Protein AF-0000000067316312 (afdb_homodimer)

Nearest PDB structures (foldseek):
  6fvt-assembly1_4  TM=8.389E-01  e=1.878E-11  Saccharomyces cerevisiae S288C
  9f9p-assembly1_I  TM=8.509E-01  e=2.955E-09  Trypanosoma cruzi
  8fz5-assembly1_L  TM=7.707E-01  e=7.293E-09  Bos taurus
  7qxn-assembly1_O  TM=8.491E-01  e=5.652E-08  Homo sapiens
  6tu3-assembly1_Z  TM=7.802E-01  e=9.280E-09  Rattus norvegicus

Sequence (414 aa):
MDDDFGCVIGVAGRGEFAVVASGTPIVHLDAHRLLAISGNHQNRARFARTMCRRWKGLTGVPYPDTATVADLARELLDRGHSVEALVVGYNQAQPHAAVSCLGPALPRGQFLFGAAGRGAEACRAVLRRGYRDTMSSSDVIELVESCIAEIRRLGVPGAAGEFAVQYVDRWGAAPVGREVRETMTIYRQMALEVLKSHGEGGSSGSSMDDDFGCVIGVAGRGEFAVVASGTPIVHLDAHRLLAISGNHQNRARFARTMCRRWKGLTGVPYPDTATVADLARELLDRGHSVEALVVGYNQAQPHAAVSCLGPALPRGQFLFGAAGRGAEACRAVLRRGYRDTMSSSDVIELVESCIAEIRRLGVPGAAGEFAVQYVDRWGAAPVGREVRETMTIYRQMALEVLKSHGEGGSSGSS

InterPro domains:
  IPR001353 Proteasome, subunit alpha/beta [PF00227] (25-151)
  IPR029055 Nucleophile aminohydrolases, N-terminal [G3DSA:3.60.20.10] (4-174)
  IPR029055 Nucleophile aminohydrolases, N-terminal [SSF56235] (7-168)

pLDDT: mean 81.19, std 20.29, range [24.34, 97.94]

Structure (mmCIF, N/CA/C/O backbone):
data_AF-0000000067316312-model_v1
#
loop_
_entity.id
_entity.type
_entity.pdbx_description
1 polymer 'Proteasome endopeptidase complex'
#
loop_
_atom_site.group_PDB
_atom_site.id
_atom_site.type_symbol
_atom_site.label_atom_id
_atom_site.label_alt_id
_atom_site.label_comp_id
_atom_site.label_asym_id
_atom_site.label_entity_id
_atom_site.label_seq_id
_atom_site.pdbx_PDB_ins_code
_atom_site.Cartn_x
_atom_site.Cartn_y
_atom_site.Cartn_z
_atom_site.occupancy
_atom_site.B_iso_or_equiv
_atom_site.auth_seq_id
_atom_site.auth_comp_id
_atom_site.auth_asym_id
_atom_site.auth_atom_id
_atom_site.pdbx_PDB_model_num
ATOM 1 N N . MET A 1 1 ? 2.664 12.477 -20.062 1 27.94 1 MET A N 1
ATOM 2 C CA . MET A 1 1 ? 3.721 11.742 -19.375 1 27.94 1 MET A CA 1
ATOM 3 C C . MET A 1 1 ? 3.148 10.547 -18.625 1 27.94 1 MET A C 1
ATOM 5 O O . MET A 1 1 ? 2.219 10.695 -17.828 1 27.94 1 MET A O 1
ATOM 9 N N . ASP A 1 2 ? 2.943 9.5 -19.172 1 37.78 2 ASP A N 1
ATOM 10 C CA . ASP A 1 2 ? 2.211 8.242 -19.062 1 37.78 2 ASP A CA 1
ATOM 11 C C . ASP A 1 2 ? 2.365 7.633 -17.672 1 37.78 2 ASP A C 1
ATOM 13 O O . ASP A 1 2 ? 3.35 6.941 -17.391 1 37.78 2 ASP A O 1
ATOM 17 N N . ASP A 1 3 ? 2.359 8.227 -16.406 1 46.44 3 ASP A N 1
ATOM 18 C CA . ASP A 1 3 ? 2.732 7.891 -15.039 1 46.44 3 ASP A CA 1
ATOM 19 C C . ASP A 1 3 ? 2.203 6.512 -14.641 1 46.44 3 ASP A C 1
ATOM 21 O O . ASP A 1 3 ? 1.233 6.41 -13.891 1 46.44 3 ASP A O 1
ATOM 25 N N . ASP A 1 4 ? 2.297 5.359 -15.344 1 54.81 4 ASP A N 1
ATOM 26 C CA . ASP A 1 4 ? 1.516 4.137 -15.5 1 54.81 4 ASP A CA 1
ATOM 27 C C . ASP A 1 4 ? 1.517 3.316 -14.211 1 54.81 4 ASP A C 1
ATOM 29 O O . ASP A 1 4 ? 2.578 2.984 -13.68 1 54.81 4 ASP A O 1
ATOM 33 N N . PHE A 1 5 ? 0.81 3.531 -12.82 1 61.31 5 PHE A N 1
ATOM 34 C CA . PHE A 1 5 ? 0.858 2.561 -11.734 1 61.31 5 PHE A CA 1
ATOM 35 C C . PHE A 1 5 ? -0.318 1.594 -11.82 1 61.31 5 PHE A C 1
ATOM 37 O O . PHE A 1 5 ? -1.476 2.018 -11.844 1 61.31 5 PHE A O 1
ATOM 44 N N . GLY A 1 6 ? -0.562 0.339 -12.328 1 81.81 6 GLY A N 1
ATOM 45 C CA . GLY A 1 6 ? -1.522 -0.696 -12.68 1 81.81 6 GLY A CA 1
ATOM 46 C C . GLY A 1 6 ? -1.865 -1.607 -11.516 1 81.81 6 GLY A C 1
ATOM 47 O O . GLY A 1 6 ? -1.08 -1.745 -10.578 1 81.81 6 GLY A O 1
ATOM 48 N N . CYS A 1 7 ? -2.98 -2.023 -11.492 1 92.25 7 CYS A N 1
ATOM 49 C CA . CYS A 1 7 ? -3.482 -3.004 -10.531 1 92.25 7 CYS A CA 1
ATOM 50 C C . CYS A 1 7 ? -3.135 -4.422 -10.969 1 92.25 7 CYS A C 1
ATOM 52 O O . CYS A 1 7 ? -3.166 -4.734 -12.164 1 92.25 7 CYS A O 1
ATOM 54 N N . VAL A 1 8 ? -2.68 -5.242 -10.047 1 96.5 8 VAL A N 1
ATOM 55 C CA . VAL A 1 8 ? -2.418 -6.652 -10.312 1 96.5 8 VAL A CA 1
ATOM 56 C C . VAL A 1 8 ? -3.291 -7.52 -9.406 1 96.5 8 VAL A C 1
ATOM 58 O O . VAL A 1 8 ? -3.496 -7.191 -8.234 1 96.5 8 VAL A O 1
ATOM 61 N N . ILE A 1 9 ? -3.84 -8.602 -9.969 1 97.94 9 ILE A N 1
ATOM 62 C CA . ILE A 1 9 ? -4.828 -9.43 -9.289 1 97.94 9 ILE A CA 1
ATOM 63 C C . ILE A 1 9 ? -4.441 -10.898 -9.414 1 97.94 9 ILE A C 1
ATOM 65 O O . ILE A 1 9 ? -4.016 -11.352 -10.477 1 97.94 9 ILE A O 1
ATOM 69 N N . GLY A 1 10 ? -4.512 -11.633 -8.336 1 97.62 10 GLY A N 1
ATOM 70 C CA . GLY A 1 10 ? -4.258 -13.062 -8.328 1 97.62 10 GLY A CA 1
ATOM 71 C C . GLY A 1 10 ? -5.32 -13.852 -7.59 1 97.62 10 GLY A C 1
ATOM 72 O O . GLY A 1 10 ? -5.789 -13.438 -6.527 1 97.62 10 GLY A O 1
ATOM 73 N N . VAL A 1 11 ? -5.719 -14.961 -8.133 1 97.62 11 VAL A N 1
ATOM 74 C CA . VAL A 1 11 ? -6.738 -15.812 -7.527 1 97.62 11 VAL A CA 1
ATOM 75 C C . VAL A 1 11 ? -6.352 -17.281 -7.695 1 97.62 11 VAL A C 1
ATOM 77 O O . VAL A 1 11 ? -6.094 -17.734 -8.812 1 97.62 11 VAL A O 1
ATOM 80 N N . ALA A 1 12 ? -6.297 -17.922 -6.559 1 95.38 12 ALA A N 1
ATOM 81 C CA . ALA A 1 12 ? -6.082 -19.375 -6.609 1 95.38 12 ALA A CA 1
ATOM 82 C C . ALA A 1 12 ? -7.414 -20.109 -6.66 1 95.38 12 ALA A C 1
ATOM 84 O O . ALA A 1 12 ? -8.383 -19.719 -6.004 1 95.38 12 ALA A O 1
ATOM 85 N N . GLY A 1 13 ? -7.434 -21.188 -7.461 1 90.75 13 GLY A N 1
ATOM 86 C CA . GLY A 1 13 ? -8.633 -22 -7.562 1 90.75 13 GLY A CA 1
ATOM 87 C C . GLY A 1 13 ? -8.438 -23.406 -7.047 1 90.75 13 GLY A C 1
ATOM 88 O O . GLY A 1 13 ? -7.52 -24.109 -7.477 1 90.75 13 GLY A O 1
ATOM 89 N N . 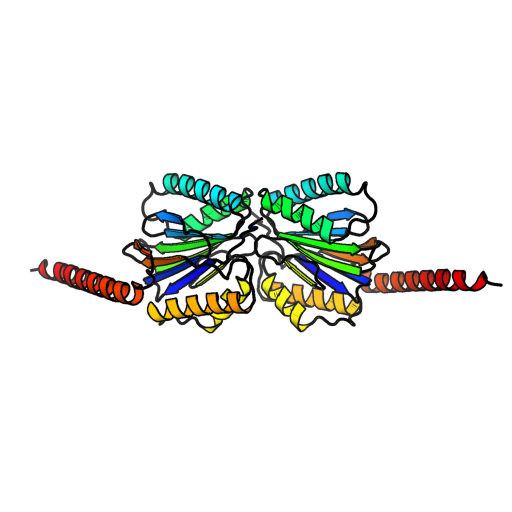ARG A 1 14 ? -9.352 -23.891 -6.238 1 81.69 14 ARG A N 1
ATOM 90 C CA . ARG A 1 14 ? -9.43 -25.25 -5.727 1 81.69 14 ARG A CA 1
ATOM 91 C C . ARG A 1 14 ? -8.055 -25.766 -5.328 1 81.69 14 ARG A C 1
ATOM 93 O O . ARG A 1 14 ? -7.773 -26.953 -5.445 1 81.69 14 ARG A O 1
ATOM 100 N N . GLY A 1 15 ? -7.152 -24.828 -5.078 1 81.81 15 GLY A N 1
ATOM 101 C CA . GLY A 1 15 ? -5.793 -25.219 -4.746 1 81.81 15 GLY A CA 1
ATOM 102 C C . GLY A 1 15 ? -5.039 -25.828 -5.914 1 81.81 15 GLY A C 1
ATOM 103 O O . GLY A 1 15 ? -3.855 -26.141 -5.797 1 81.81 15 GLY A O 1
ATOM 104 N N . GLU A 1 16 ? -5.66 -25.844 -7.09 1 89.56 16 GLU A N 1
ATOM 105 C CA . GLU A 1 16 ? -5.094 -26.594 -8.211 1 89.56 16 GLU A CA 1
ATOM 106 C C . GLU A 1 16 ? -4.527 -25.656 -9.266 1 89.56 16 GLU A C 1
ATOM 108 O O . GLU A 1 16 ? -3.711 -26.062 -10.094 1 89.56 16 GLU A O 1
ATOM 113 N N . PHE A 1 17 ? -5.012 -24.562 -9.219 1 93.25 17 PHE A N 1
ATOM 114 C CA . PHE A 1 17 ? -4.559 -23.594 -10.211 1 93.25 17 PHE A CA 1
ATOM 115 C C . PHE A 1 17 ? -4.664 -22.172 -9.68 1 93.25 17 PHE A C 1
ATOM 117 O O . PHE A 1 17 ? -5.242 -21.938 -8.617 1 93.25 17 PHE A O 1
ATOM 124 N N . ALA A 1 18 ? -3.947 -21.281 -10.359 1 95.19 18 ALA A N 1
ATOM 125 C CA . ALA A 1 18 ? -4.059 -19.859 -10.031 1 95.19 18 ALA A CA 1
ATOM 126 C C . ALA A 1 18 ? -4.102 -19 -11.297 1 95.19 18 ALA A C 1
ATOM 128 O O . ALA A 1 18 ? -3.557 -19.391 -12.328 1 95.19 18 ALA A O 1
ATOM 129 N N . VAL A 1 19 ? -4.805 -17.938 -11.188 1 95.06 19 VAL A N 1
ATOM 130 C CA . VAL A 1 19 ? -4.906 -16.969 -12.273 1 95.06 19 VAL A CA 1
ATOM 131 C C . VAL A 1 19 ? -4.316 -15.625 -11.836 1 95.06 19 VAL A C 1
ATOM 133 O O . VAL A 1 19 ? -4.512 -15.195 -10.695 1 95.06 19 VAL A O 1
ATOM 136 N N . VAL A 1 20 ? -3.6 -15.023 -12.742 1 96.19 20 VAL A N 1
ATOM 137 C CA . VAL A 1 20 ? -3.051 -13.695 -12.484 1 96.19 20 VAL A CA 1
ATOM 138 C C . VAL A 1 20 ? -3.486 -12.742 -13.594 1 96.19 20 VAL A C 1
ATOM 140 O O . VAL A 1 20 ? -3.502 -13.102 -14.773 1 96.19 20 VAL A O 1
ATOM 143 N N . ALA A 1 21 ? -3.963 -11.625 -13.234 1 95.62 21 ALA A N 1
ATOM 144 C CA . ALA A 1 21 ? -4.285 -10.531 -14.156 1 95.62 21 ALA A CA 1
ATOM 145 C C . ALA A 1 21 ? -3.486 -9.281 -13.82 1 95.62 21 ALA A C 1
ATOM 147 O O . ALA A 1 21 ? -3.375 -8.898 -12.648 1 95.62 21 ALA A O 1
ATOM 148 N N . SER A 1 22 ? -2.975 -8.68 -14.883 1 93.81 22 SER A N 1
ATOM 149 C CA . SER A 1 22 ? -2.104 -7.535 -14.641 1 93.81 22 SER A CA 1
ATOM 150 C C . SER A 1 22 ? -2.24 -6.496 -15.75 1 93.81 22 SER A C 1
ATOM 152 O O . SER A 1 22 ? -2.283 -6.848 -16.938 1 93.81 22 SER A O 1
ATOM 154 N N . GLY A 1 23 ? -2.314 -5.258 -15.32 1 87.12 23 GLY A N 1
ATOM 155 C CA . GLY A 1 23 ? -2.27 -4.172 -16.281 1 87.12 23 GLY A CA 1
ATOM 156 C C . GLY A 1 23 ? -0.879 -3.924 -16.844 1 87.12 23 GLY A C 1
ATOM 157 O O . GLY A 1 23 ? -0.704 -3.105 -17.75 1 87.12 23 GLY A O 1
ATOM 158 N N . THR A 1 24 ? 0.104 -4.547 -16.297 1 87.31 24 THR A N 1
ATOM 159 C CA . THR A 1 24 ? 1.5 -4.512 -16.719 1 87.31 24 THR A CA 1
ATOM 160 C C . THR A 1 24 ? 1.984 -5.906 -17.109 1 87.31 24 THR A C 1
ATOM 162 O O . THR A 1 24 ? 1.314 -6.902 -16.812 1 87.31 24 THR A O 1
ATOM 165 N N . PRO A 1 25 ? 3.062 -5.965 -17.781 1 88.44 25 PRO A N 1
ATOM 166 C CA . PRO A 1 25 ? 3.533 -7.281 -18.203 1 88.44 25 PRO A CA 1
ATOM 167 C C . PRO A 1 25 ? 3.783 -8.234 -17.047 1 88.44 25 PRO A C 1
ATOM 169 O O . PRO A 1 25 ? 4.285 -7.816 -16 1 88.44 25 PRO A O 1
ATOM 172 N N . ILE A 1 26 ? 3.438 -9.484 -17.266 1 94.56 26 ILE A N 1
ATOM 173 C CA . ILE A 1 26 ? 3.654 -10.523 -16.266 1 94.56 26 ILE A CA 1
ATOM 174 C C . ILE A 1 26 ? 5.02 -11.172 -16.484 1 94.56 26 ILE A C 1
ATOM 176 O O . ILE A 1 26 ? 5.367 -11.539 -17.609 1 94.56 26 ILE A O 1
ATOM 180 N N . VAL A 1 27 ? 5.766 -11.344 -15.43 1 94.19 27 VAL A N 1
ATOM 181 C CA . VAL A 1 27 ? 7.105 -11.922 -15.5 1 94.19 27 VAL A CA 1
ATOM 182 C C . VAL A 1 27 ? 7.051 -13.398 -15.141 1 94.19 27 VAL A C 1
ATOM 184 O O . VAL A 1 27 ? 6.496 -13.773 -14.102 1 94.19 27 VAL A O 1
ATOM 187 N N . HIS A 1 28 ? 7.672 -14.172 -15.969 1 92.12 28 HIS A N 1
ATOM 188 C CA . HIS A 1 28 ? 7.844 -15.586 -15.664 1 92.12 28 HIS A CA 1
ATOM 189 C C . HIS A 1 28 ? 9.164 -15.836 -14.938 1 92.12 28 HIS A C 1
ATOM 191 O O . HIS A 1 28 ? 10.234 -15.688 -15.523 1 92.12 28 HIS A O 1
ATOM 197 N N . LEU A 1 29 ? 9.023 -16.188 -13.641 1 90.38 29 LEU A N 1
ATOM 198 C CA . LEU A 1 29 ? 10.242 -16.562 -12.93 1 90.38 29 LEU A CA 1
ATOM 199 C C . LEU A 1 29 ? 10.695 -17.953 -13.328 1 90.38 29 LEU A C 1
ATOM 201 O O . LEU A 1 29 ? 11.898 -18.219 -13.438 1 90.38 29 LEU A O 1
ATOM 205 N N . ASP A 1 30 ? 9.781 -18.828 -13.43 1 87.31 30 ASP A N 1
ATOM 206 C CA . ASP A 1 30 ? 9.953 -20.172 -14 1 87.31 30 ASP A CA 1
ATOM 207 C C . ASP A 1 30 ? 8.633 -20.703 -14.547 1 87.31 30 ASP A C 1
ATOM 209 O O . ASP A 1 30 ? 7.715 -19.938 -14.836 1 87.31 30 ASP A O 1
ATOM 213 N N . ALA A 1 31 ? 8.562 -22.016 -14.758 1 87.5 31 ALA A N 1
ATOM 214 C CA . ALA A 1 31 ? 7.387 -22.594 -15.414 1 87.5 31 ALA A CA 1
ATOM 215 C C . ALA A 1 31 ? 6.16 -22.5 -14.516 1 87.5 31 ALA A C 1
ATOM 217 O O . ALA A 1 31 ? 5.023 -22.516 -15 1 87.5 31 ALA A O 1
ATOM 218 N N . HIS A 1 32 ? 6.375 -22.422 -13.188 1 91.25 32 HIS A N 1
ATOM 219 C CA . HIS A 1 32 ? 5.246 -22.578 -12.273 1 91.25 32 HIS A CA 1
ATOM 220 C C . HIS A 1 32 ? 5.082 -21.344 -11.391 1 91.25 32 HIS A C 1
ATOM 222 O O . HIS A 1 32 ? 4.289 -21.344 -10.453 1 91.25 32 HIS A O 1
ATOM 228 N N . ARG A 1 33 ? 5.848 -20.25 -11.711 1 91.06 33 ARG A N 1
ATOM 229 C CA . ARG A 1 33 ? 5.785 -19.078 -10.844 1 91.06 33 ARG A CA 1
ATOM 230 C C . ARG A 1 33 ? 5.746 -17.797 -11.664 1 91.06 33 ARG A C 1
ATOM 232 O O . ARG A 1 33 ? 6.625 -17.562 -12.492 1 91.06 33 ARG A O 1
ATOM 239 N N . LEU A 1 34 ? 4.789 -17.031 -11.359 1 94.31 34 LEU A N 1
ATOM 240 C CA . LEU A 1 34 ? 4.559 -15.766 -12.055 1 94.31 34 LEU A CA 1
ATOM 241 C C . LEU A 1 34 ? 4.703 -14.578 -11.102 1 94.31 34 LEU A C 1
ATOM 243 O O . LEU A 1 34 ? 4.375 -14.688 -9.922 1 94.31 34 LEU A O 1
ATOM 247 N N . LEU A 1 35 ? 5.258 -13.57 -11.648 1 95.38 35 LEU A N 1
ATOM 248 C CA . LEU A 1 35 ? 5.441 -12.312 -10.93 1 95.38 35 LEU A CA 1
ATOM 249 C C . LEU A 1 35 ? 4.715 -11.172 -11.633 1 95.38 35 LEU A C 1
ATOM 251 O O . LEU A 1 35 ? 4.973 -10.898 -12.805 1 95.38 35 LEU A O 1
ATOM 255 N N . ALA A 1 36 ? 3.734 -10.609 -11.008 1 96.44 36 ALA A N 1
ATOM 256 C CA . ALA A 1 36 ? 3.057 -9.398 -11.477 1 96.44 36 ALA A CA 1
ATOM 257 C C . ALA A 1 36 ? 3.436 -8.188 -10.633 1 96.44 36 ALA A C 1
ATOM 259 O O . ALA A 1 36 ? 3.361 -8.242 -9.398 1 96.44 36 ALA A O 1
ATOM 260 N N . ILE A 1 37 ? 3.867 -7.098 -11.266 1 95.56 37 ILE A N 1
ATOM 261 C CA . ILE A 1 37 ? 4.465 -5.984 -10.539 1 95.56 37 ILE A CA 1
ATOM 262 C C . ILE A 1 37 ? 3.703 -4.695 -10.844 1 95.56 37 ILE A C 1
ATOM 264 O O . ILE A 1 37 ? 3.375 -4.422 -12 1 95.56 37 ILE A O 1
ATOM 268 N N . SER A 1 38 ? 3.318 -3.992 -9.828 1 94.19 38 SER A N 1
ATOM 269 C CA . SER A 1 38 ? 2.736 -2.658 -9.938 1 94.19 38 SER A CA 1
ATOM 270 C C . SER A 1 38 ? 3.746 -1.58 -9.555 1 94.19 38 SER A C 1
ATOM 272 O O . SER A 1 38 ? 4.492 -1.739 -8.586 1 94.19 38 SER A O 1
ATOM 274 N N . GLY A 1 39 ? 3.801 -0.45 -10.289 1 90.12 39 GLY A N 1
ATOM 275 C CA . GLY A 1 39 ? 4.73 0.648 -10.086 1 90.12 39 GLY A CA 1
ATOM 276 C C . GLY A 1 39 ? 5.109 1.357 -11.367 1 90.12 39 GLY A C 1
ATOM 277 O O . GLY A 1 39 ? 4.586 1.036 -12.438 1 90.12 39 GLY A O 1
ATOM 278 N N . ASN A 1 40 ? 5.973 2.336 -11.227 1 86.69 40 ASN A N 1
ATOM 279 C CA . ASN A 1 40 ? 6.422 3 -12.445 1 86.69 40 ASN A CA 1
ATOM 280 C C . ASN A 1 40 ? 7.312 2.088 -13.281 1 86.69 40 ASN A C 1
ATOM 282 O O . ASN A 1 40 ? 7.848 1.098 -12.773 1 86.69 40 ASN A O 1
ATOM 286 N N . HIS A 1 41 ? 7.371 2.393 -14.531 1 86.5 41 HIS A N 1
ATOM 287 C CA . HIS A 1 41 ? 8.039 1.521 -15.5 1 86.5 41 HIS A CA 1
ATOM 288 C C . HIS A 1 41 ? 9.477 1.229 -15.078 1 86.5 41 HIS A C 1
ATOM 290 O O . HIS A 1 41 ? 9.906 0.075 -15.094 1 86.5 41 HIS A O 1
ATOM 296 N N . GLN A 1 42 ? 10.172 2.23 -14.672 1 86.94 42 GLN A N 1
ATOM 297 C CA . GLN A 1 42 ? 11.586 2.07 -14.336 1 86.94 42 GLN A CA 1
ATOM 298 C C . GLN A 1 42 ? 11.766 1.145 -13.141 1 86.94 42 GLN A C 1
ATOM 300 O O . GLN A 1 42 ? 12.594 0.228 -13.18 1 86.94 42 GLN A O 1
ATOM 305 N N . ASN A 1 43 ? 11.023 1.366 -12.125 1 89.56 43 ASN A N 1
ATOM 306 C CA . ASN A 1 43 ? 11.117 0.558 -10.914 1 89.56 43 ASN A CA 1
ATOM 307 C C . ASN A 1 43 ? 10.688 -0.883 -11.164 1 89.56 43 ASN A C 1
ATOM 309 O O . ASN A 1 43 ? 11.297 -1.82 -10.648 1 89.56 43 ASN A O 1
ATOM 313 N N . ARG A 1 44 ? 9.656 -1.069 -11.953 1 90.94 44 ARG A N 1
ATOM 314 C CA . ARG A 1 44 ? 9.18 -2.41 -12.273 1 90.94 44 ARG A CA 1
ATOM 315 C C . ARG A 1 44 ? 10.242 -3.205 -13.023 1 90.94 44 ARG A C 1
ATOM 317 O O . ARG A 1 44 ? 10.484 -4.375 -12.711 1 90.94 44 ARG A O 1
ATOM 324 N N . ALA A 1 45 ? 10.82 -2.51 -13.984 1 92.19 45 ALA A N 1
ATOM 325 C CA . ALA A 1 45 ? 11.844 -3.176 -14.789 1 92.19 45 ALA A CA 1
ATOM 326 C C . ALA A 1 45 ? 13.039 -3.574 -13.93 1 92.19 45 ALA A C 1
ATOM 328 O O . ALA A 1 45 ? 13.555 -4.688 -14.047 1 92.19 45 ALA A O 1
ATOM 329 N N . ARG A 1 46 ? 13.414 -2.648 -13.086 1 91.31 46 ARG A N 1
ATOM 330 C CA . ARG A 1 46 ? 14.547 -2.914 -12.211 1 91.31 46 ARG A CA 1
ATOM 331 C C . ARG A 1 46 ? 14.242 -4.059 -11.25 1 91.31 46 ARG A C 1
ATOM 333 O O . ARG A 1 46 ? 15.07 -4.945 -11.047 1 91.31 46 ARG A O 1
ATOM 340 N N . PHE A 1 47 ? 13.133 -4.023 -10.68 1 95.19 47 PHE A N 1
ATOM 341 C CA . PHE A 1 47 ? 12.711 -5.066 -9.758 1 95.19 47 PHE A CA 1
ATOM 342 C C . PHE A 1 47 ? 12.641 -6.418 -10.461 1 95.19 47 PHE A C 1
ATOM 344 O O . PHE A 1 47 ? 13.148 -7.418 -9.945 1 95.19 47 PHE A O 1
ATOM 351 N N . ALA A 1 48 ? 12.039 -6.488 -11.609 1 94.44 48 ALA A N 1
ATOM 352 C CA . ALA A 1 48 ? 11.898 -7.719 -12.383 1 94.44 48 ALA A CA 1
ATOM 353 C C . ALA A 1 48 ? 13.258 -8.312 -12.727 1 94.44 48 ALA A C 1
ATOM 355 O O . ALA A 1 48 ? 13.484 -9.516 -12.547 1 94.44 48 ALA A O 1
ATOM 356 N N . ARG A 1 49 ? 14.117 -7.469 -13.164 1 93.31 49 ARG A N 1
ATOM 357 C CA . ARG A 1 49 ? 15.453 -7.922 -13.539 1 93.31 49 ARG A CA 1
ATOM 358 C C . ARG A 1 49 ? 16.188 -8.516 -12.336 1 93.31 49 ARG A C 1
ATOM 360 O O . ARG A 1 49 ? 16.766 -9.602 -12.438 1 93.31 49 ARG A O 1
ATOM 367 N N . THR A 1 50 ? 16.125 -7.785 -11.289 1 93.81 50 THR A N 1
ATOM 368 C CA . THR A 1 50 ? 16.812 -8.242 -10.086 1 93.81 50 THR A CA 1
ATOM 369 C C . THR A 1 50 ? 16.203 -9.547 -9.578 1 93.81 50 THR A C 1
ATOM 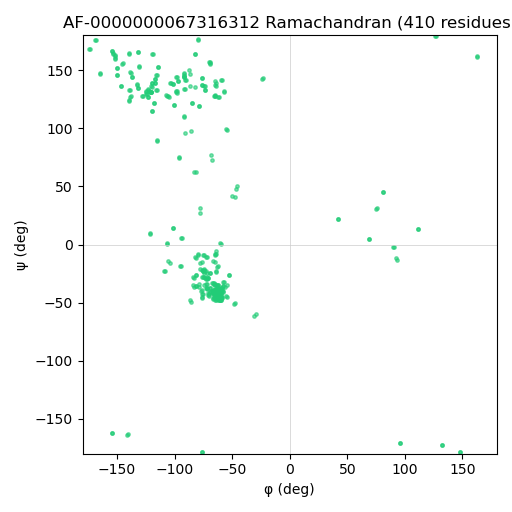371 O O . THR A 1 50 ? 16.922 -10.469 -9.188 1 93.81 50 THR A O 1
ATOM 374 N N . MET A 1 51 ? 14.914 -9.609 -9.578 1 93.12 51 MET A N 1
ATOM 375 C CA . MET A 1 51 ? 14.211 -10.812 -9.141 1 93.12 51 MET A CA 1
ATOM 376 C C . MET A 1 51 ? 14.586 -12.008 -10 1 93.12 51 MET A C 1
ATOM 378 O O . MET A 1 51 ? 14.898 -13.086 -9.477 1 93.12 51 MET A O 1
ATOM 382 N N . CYS A 1 52 ? 14.57 -11.852 -11.289 1 90.06 52 CYS A N 1
ATOM 383 C CA . CYS A 1 52 ? 14.906 -12.938 -12.203 1 90.06 52 CYS A CA 1
ATOM 384 C C . CYS A 1 52 ? 16.328 -13.43 -11.969 1 90.06 52 CYS A C 1
ATOM 386 O O . CYS A 1 52 ? 16.578 -14.633 -11.922 1 90.06 52 CYS A O 1
ATOM 388 N N . ARG A 1 53 ? 17.188 -12.484 -11.812 1 88.19 53 ARG A N 1
ATOM 389 C CA . ARG A 1 53 ? 18.594 -12.836 -11.586 1 88.19 53 ARG A CA 1
ATOM 390 C C . ARG A 1 53 ? 18.75 -13.625 -10.289 1 88.19 53 ARG A C 1
ATOM 392 O O . ARG A 1 53 ? 19.438 -14.648 -10.266 1 88.19 53 ARG A O 1
ATOM 399 N N . ARG A 1 54 ? 18.125 -13.172 -9.258 1 87.25 54 ARG A N 1
ATOM 400 C CA . ARG A 1 54 ? 18.25 -13.82 -7.957 1 87.25 54 ARG A CA 1
ATOM 401 C C . ARG A 1 54 ? 17.562 -15.188 -7.961 1 87.25 54 ARG A C 1
ATOM 403 O O . ARG A 1 54 ? 18.062 -16.141 -7.363 1 87.25 54 ARG A O 1
ATOM 410 N N . TRP A 1 55 ? 16.484 -15.203 -8.633 1 86.69 55 TRP A N 1
ATOM 411 C CA . TRP A 1 55 ? 15.734 -16.453 -8.688 1 86.69 55 TRP A CA 1
ATOM 412 C C . TRP A 1 55 ? 16.516 -17.516 -9.453 1 86.69 55 TRP A C 1
ATOM 414 O O . TRP A 1 55 ? 16.578 -18.672 -9.039 1 86.69 55 TRP A O 1
ATOM 424 N N . LYS A 1 56 ? 17.031 -17.188 -10.539 1 82.62 56 LYS A N 1
ATOM 425 C CA . LYS A 1 56 ? 17.828 -18.109 -11.352 1 82.62 56 LYS A CA 1
ATOM 426 C C . LYS A 1 56 ? 19.016 -18.656 -10.562 1 82.62 56 LYS A C 1
ATOM 428 O O . LYS A 1 56 ? 19.391 -19.812 -10.719 1 82.62 56 LYS A O 1
ATOM 433 N N . GLY A 1 57 ? 19.547 -17.812 -9.75 1 80.56 57 GLY A N 1
ATOM 434 C CA . GLY A 1 57 ? 20.656 -18.234 -8.922 1 80.56 57 GLY A CA 1
ATOM 435 C C . GLY A 1 57 ? 20.266 -19.203 -7.82 1 80.56 57 GLY A C 1
ATOM 436 O O . GLY A 1 57 ? 21.094 -19.984 -7.344 1 80.56 57 GLY A O 1
ATOM 437 N N . LEU A 1 58 ? 19.078 -19.109 -7.375 1 76.81 58 LEU A N 1
ATOM 438 C CA . LEU A 1 58 ? 18.578 -19.969 -6.312 1 76.81 58 LEU A CA 1
ATOM 439 C C . LEU A 1 58 ? 18.047 -21.281 -6.883 1 76.81 58 LEU A C 1
ATOM 441 O O . LEU A 1 58 ? 18.031 -22.312 -6.195 1 76.81 58 LEU A O 1
ATOM 445 N N . THR A 1 59 ? 17.219 -21.281 -7.891 1 64.12 59 THR A N 1
ATOM 446 C CA . THR A 1 59 ? 16.469 -22.406 -8.461 1 64.12 59 THR A CA 1
ATOM 447 C C . THR A 1 59 ? 17.422 -23.484 -8.961 1 64.12 59 THR A C 1
ATOM 449 O O . THR A 1 59 ? 16.969 -24.547 -9.422 1 64.12 59 THR A O 1
ATOM 452 N N . GLY A 1 60 ? 18.656 -23.234 -8.781 1 61.53 60 GLY A N 1
ATOM 453 C CA . GLY A 1 60 ? 19.422 -24.453 -8.945 1 61.53 60 GLY A CA 1
ATOM 454 C C . GLY A 1 60 ? 19.109 -25.5 -7.898 1 61.53 60 GLY A C 1
ATOM 455 O O . GLY A 1 60 ? 19.547 -26.656 -8 1 61.53 60 GLY A O 1
ATOM 456 N N . VAL A 1 61 ? 18.328 -25.078 -6.898 1 55.31 61 VAL A N 1
ATOM 457 C CA . VAL A 1 61 ? 17.844 -26 -5.867 1 55.31 61 VAL A CA 1
ATOM 458 C C . VAL A 1 61 ? 16.422 -26.453 -6.191 1 55.31 61 VAL A C 1
ATOM 460 O O . VAL A 1 61 ? 15.586 -25.641 -6.582 1 55.31 61 VAL A O 1
ATOM 463 N N . PRO A 1 62 ? 16.141 -27.703 -6.168 1 54.97 62 PRO A N 1
ATOM 464 C CA . PRO A 1 62 ? 14.859 -28.297 -6.52 1 54.97 62 PRO A CA 1
ATOM 465 C C . PRO A 1 62 ? 13.719 -27.812 -5.625 1 54.97 62 PRO A C 1
ATOM 467 O O . PRO A 1 62 ? 13.906 -27.672 -4.414 1 54.97 62 PRO A O 1
ATOM 470 N N . TYR A 1 63 ? 12.609 -27.312 -6.047 1 57.06 63 TYR A N 1
ATOM 471 C CA . TYR A 1 63 ? 11.234 -27.156 -5.582 1 57.06 63 TYR A CA 1
ATOM 472 C C . TYR A 1 63 ? 11.102 -25.969 -4.641 1 57.06 63 TYR A C 1
ATOM 474 O O . TYR A 1 63 ? 10.656 -26.109 -3.502 1 57.06 63 TYR A O 1
ATOM 482 N N . PRO A 1 64 ? 11.656 -24.859 -4.953 1 64.5 64 PRO A N 1
ATOM 483 C CA . PRO A 1 64 ? 11.305 -23.812 -4.004 1 64.5 64 PRO A CA 1
ATOM 484 C C . PRO A 1 64 ? 9.812 -23.469 -4.012 1 64.5 64 PRO A C 1
ATOM 486 O O . PRO A 1 64 ? 9.141 -23.672 -5.027 1 64.5 64 PRO A O 1
ATOM 489 N N . ASP A 1 65 ? 9.242 -23.297 -2.799 1 75.56 65 ASP A N 1
ATOM 490 C CA . ASP A 1 65 ? 7.82 -22.969 -2.713 1 75.56 65 ASP A CA 1
ATOM 491 C C . ASP A 1 65 ? 7.586 -21.469 -2.918 1 75.56 65 ASP A C 1
ATOM 493 O O . ASP A 1 65 ? 8.539 -20.703 -3.057 1 75.56 65 ASP A O 1
ATOM 497 N N . THR A 1 66 ? 6.43 -21.141 -3.176 1 77.81 66 THR A N 1
ATOM 498 C CA . THR A 1 66 ? 5.965 -19.781 -3.42 1 77.81 66 THR A CA 1
ATOM 499 C C . THR A 1 66 ? 6.383 -18.859 -2.281 1 77.81 66 THR A C 1
ATOM 501 O O . THR A 1 66 ? 6.711 -17.688 -2.512 1 77.81 66 THR A O 1
ATOM 504 N N . ALA A 1 67 ? 6.566 -19.422 -1.156 1 81.56 67 ALA A N 1
ATOM 505 C CA . ALA A 1 67 ? 6.949 -18.641 0.017 1 81.56 67 ALA A CA 1
ATOM 506 C C . ALA A 1 67 ? 8.398 -18.172 -0.082 1 81.56 67 ALA A C 1
ATOM 508 O O . ALA A 1 67 ? 8.727 -17.062 0.34 1 81.56 67 ALA A O 1
ATOM 509 N N . THR A 1 68 ? 9.195 -19 -0.595 1 83.56 68 THR A N 1
ATOM 510 C CA . THR A 1 68 ? 10.602 -18.656 -0.771 1 83.56 68 THR A CA 1
ATOM 511 C C . THR A 1 68 ? 10.758 -17.5 -1.751 1 83.56 68 THR A C 1
ATOM 513 O O . THR A 1 68 ? 11.547 -16.594 -1.52 1 83.56 68 THR A O 1
ATOM 516 N N . VAL A 1 69 ? 9.984 -17.594 -2.805 1 86.19 69 VAL A N 1
ATOM 517 C CA . VAL A 1 69 ? 10.023 -16.516 -3.803 1 86.19 69 VAL A CA 1
ATOM 518 C C . VAL A 1 69 ? 9.547 -15.211 -3.182 1 86.19 69 VAL A C 1
ATOM 520 O O . VAL A 1 69 ? 10.141 -14.156 -3.412 1 86.19 69 VAL A O 1
ATOM 523 N N . ALA A 1 70 ? 8.531 -15.281 -2.43 1 89.81 70 ALA A N 1
ATOM 524 C CA . ALA A 1 70 ? 7.98 -14.109 -1.768 1 89.81 70 ALA A CA 1
ATOM 525 C C . ALA A 1 70 ? 8.992 -13.484 -0.811 1 89.81 70 ALA A C 1
ATOM 527 O O . ALA A 1 70 ? 9.102 -12.258 -0.717 1 89.81 70 ALA A O 1
ATOM 528 N N . ASP A 1 71 ? 9.742 -14.359 -0.14 1 89.62 71 ASP A N 1
ATOM 529 C CA . ASP A 1 71 ? 10.75 -13.875 0.795 1 89.62 71 ASP A CA 1
ATOM 530 C C . ASP A 1 71 ? 11.867 -13.141 0.061 1 89.62 71 ASP A C 1
ATOM 532 O O . ASP A 1 71 ? 12.352 -12.109 0.528 1 89.62 71 ASP A O 1
ATOM 536 N N . LEU A 1 72 ? 12.211 -13.75 -1.005 1 90.12 72 LEU A N 1
ATOM 537 C CA . LEU A 1 72 ? 13.219 -13.109 -1.836 1 90.12 72 LEU A CA 1
ATOM 538 C C . LEU A 1 72 ? 12.75 -11.734 -2.299 1 90.12 72 LEU A C 1
ATOM 540 O O . LEU A 1 72 ? 13.5 -10.758 -2.238 1 90.12 72 LEU A O 1
ATOM 544 N N . ALA A 1 73 ? 11.562 -11.688 -2.773 1 92.31 73 ALA A N 1
ATOM 545 C CA . ALA A 1 73 ? 10.977 -10.438 -3.242 1 92.31 73 ALA A CA 1
ATOM 546 C C . ALA A 1 73 ? 10.922 -9.406 -2.117 1 92.31 73 ALA A C 1
ATOM 548 O O . ALA A 1 73 ? 11.219 -8.227 -2.334 1 92.31 73 ALA A O 1
ATOM 549 N N . ARG A 1 74 ? 10.562 -9.852 -0.951 1 91.5 74 ARG A N 1
ATOM 550 C CA . ARG A 1 74 ? 10.469 -8.945 0.194 1 91.5 74 ARG A CA 1
ATOM 551 C C . ARG A 1 74 ? 11.828 -8.359 0.545 1 91.5 74 ARG A C 1
ATOM 553 O O . ARG A 1 74 ? 11.922 -7.203 0.959 1 91.5 74 ARG A O 1
ATOM 560 N N . GLU A 1 75 ? 12.797 -9.164 0.442 1 92.5 75 GLU A N 1
ATOM 561 C CA . GLU A 1 75 ? 14.148 -8.672 0.678 1 92.5 75 GLU A CA 1
ATOM 562 C C . GLU A 1 75 ? 14.492 -7.52 -0.266 1 92.5 75 GLU A C 1
ATOM 564 O O . GLU A 1 75 ? 15.125 -6.543 0.139 1 92.5 75 GLU A O 1
ATOM 569 N N . LEU A 1 76 ? 14.094 -7.66 -1.42 1 91.81 76 LEU A N 1
ATOM 570 C CA . LEU A 1 76 ? 14.375 -6.621 -2.402 1 91.81 76 LEU A CA 1
ATOM 571 C C . LEU A 1 76 ? 13.617 -5.34 -2.068 1 91.81 76 LEU A C 1
ATOM 573 O O . LEU A 1 76 ? 14.148 -4.238 -2.242 1 91.81 76 LEU A O 1
ATOM 577 N N . LEU A 1 77 ? 12.406 -5.492 -1.634 1 89.25 77 LEU A N 1
ATOM 578 C CA . LEU A 1 77 ? 11.648 -4.324 -1.195 1 89.25 77 LEU A CA 1
ATOM 579 C C . LEU A 1 77 ? 12.344 -3.639 -0.024 1 89.25 77 LEU A C 1
ATOM 581 O O . LEU A 1 77 ? 12.453 -2.41 0.007 1 89.25 77 LEU A O 1
ATOM 585 N N . ASP A 1 78 ? 12.844 -4.449 0.84 1 86.81 78 ASP A N 1
ATOM 586 C CA . ASP A 1 78 ? 13.555 -3.924 2 1 86.81 78 ASP A CA 1
ATOM 587 C C . ASP A 1 78 ? 14.812 -3.168 1.576 1 86.81 78 ASP A C 1
ATOM 589 O O . ASP A 1 78 ? 15.273 -2.27 2.285 1 86.81 78 ASP A O 1
ATOM 593 N N . ARG A 1 79 ? 15.273 -3.512 0.412 1 88.44 79 ARG A N 1
ATOM 594 C CA . ARG A 1 79 ? 16.5 -2.9 -0.08 1 88.44 79 ARG A CA 1
ATOM 595 C C . ARG A 1 79 ? 16.203 -1.694 -0.963 1 88.44 79 ARG A C 1
ATOM 597 O O . ARG A 1 79 ? 17.094 -1.165 -1.627 1 88.44 79 ARG A O 1
ATOM 604 N N . GLY A 1 80 ? 14.992 -1.356 -1.03 1 87.38 80 GLY A N 1
ATOM 605 C CA . GLY A 1 80 ? 14.703 -0.049 -1.598 1 87.38 80 GLY A CA 1
ATOM 606 C C . GLY A 1 80 ? 14 -0.122 -2.941 1 87.38 80 GLY A C 1
ATOM 607 O O . GLY A 1 80 ? 14.047 0.829 -3.725 1 87.38 80 GLY A O 1
ATOM 608 N N . HIS A 1 81 ? 13.508 -1.226 -3.334 1 90.38 81 HIS A N 1
ATOM 609 C CA . HIS A 1 81 ? 12.641 -1.274 -4.508 1 90.38 81 HIS A CA 1
ATOM 610 C C . HIS A 1 81 ? 11.227 -0.804 -4.172 1 90.38 81 HIS A C 1
ATOM 612 O O . HIS A 1 81 ? 10.539 -1.424 -3.357 1 90.38 81 HIS A O 1
ATOM 618 N N . SER A 1 82 ? 10.82 0.278 -4.852 1 91.75 82 SER A N 1
ATOM 619 C CA . SER A 1 82 ? 9.523 0.873 -4.543 1 91.75 82 SER A CA 1
ATOM 620 C C . SER A 1 82 ? 8.445 0.372 -5.496 1 91.75 82 SER A C 1
ATOM 622 O O . SER A 1 82 ? 8.078 1.068 -6.445 1 91.75 82 SER A O 1
ATOM 624 N N . VAL A 1 83 ? 7.988 -0.8 -5.367 1 93.31 83 VAL A N 1
ATOM 625 C CA . VAL A 1 83 ? 6.922 -1.421 -6.145 1 93.31 83 VAL A CA 1
ATOM 626 C C . VAL A 1 83 ? 6.023 -2.246 -5.227 1 93.31 83 VAL A C 1
ATOM 628 O O . VAL A 1 83 ? 6.348 -2.451 -4.055 1 93.31 83 VAL A O 1
ATOM 631 N N . GLU A 1 84 ? 4.887 -2.592 -5.695 1 95.06 84 GLU A N 1
ATOM 632 C CA . GLU A 1 84 ? 4.105 -3.697 -5.152 1 95.06 84 GLU A CA 1
ATOM 633 C C . GLU A 1 84 ? 3.977 -4.832 -6.16 1 95.06 84 GLU A C 1
ATOM 635 O O . GLU A 1 84 ? 4.07 -4.609 -7.371 1 95.06 84 GLU A O 1
ATOM 640 N N . ALA A 1 85 ? 3.805 -6.039 -5.633 1 96.75 85 ALA A N 1
ATOM 641 C CA . ALA A 1 85 ? 3.812 -7.16 -6.566 1 96.75 85 ALA A CA 1
ATOM 642 C C . ALA A 1 85 ? 3.023 -8.344 -6.016 1 96.75 85 ALA A C 1
ATOM 644 O O . ALA A 1 85 ? 2.645 -8.352 -4.84 1 96.75 85 ALA A O 1
ATOM 645 N N . LEU A 1 86 ? 2.738 -9.266 -6.848 1 97.19 86 LEU A N 1
ATOM 646 C CA . LEU A 1 86 ? 2.207 -10.578 -6.5 1 97.19 86 LEU A CA 1
ATOM 647 C C . LEU A 1 86 ? 3.105 -11.695 -7.031 1 97.19 86 LEU A C 1
ATOM 649 O O . LEU A 1 86 ? 3.574 -11.625 -8.172 1 97.19 86 LEU A O 1
ATOM 653 N N . VAL A 1 87 ? 3.379 -12.602 -6.199 1 95.94 87 VAL A N 1
ATOM 654 C CA . VAL A 1 87 ? 3.902 -13.883 -6.652 1 95.94 87 VAL A CA 1
ATOM 655 C C . VAL A 1 87 ? 2.779 -14.922 -6.684 1 95.94 87 VAL A C 1
ATOM 657 O O . VAL A 1 87 ? 2.121 -15.156 -5.672 1 95.94 87 VAL A O 1
ATOM 660 N N . VAL A 1 88 ? 2.551 -15.438 -7.812 1 95.5 88 VAL A N 1
ATOM 661 C CA . VAL A 1 88 ? 1.52 -16.453 -8.008 1 95.5 88 VAL A CA 1
ATOM 662 C C . VAL A 1 88 ? 2.146 -17.719 -8.578 1 95.5 88 VAL A C 1
ATOM 664 O O . VAL A 1 88 ? 2.91 -17.672 -9.547 1 95.5 88 VAL A O 1
ATOM 667 N N . GLY A 1 89 ? 1.771 -18.781 -7.953 1 93 89 GLY A N 1
ATOM 668 C CA . GLY A 1 89 ? 2.42 -19.984 -8.453 1 93 89 GLY A CA 1
ATOM 669 C C . GLY A 1 89 ? 1.805 -21.266 -7.926 1 93 89 GLY A C 1
ATOM 670 O O . GLY A 1 89 ? 0.846 -21.219 -7.152 1 93 89 GLY A O 1
ATOM 671 N N . TYR A 1 90 ? 2.365 -22.328 -8.469 1 92.06 90 TYR A N 1
ATOM 672 C CA . TYR A 1 90 ? 2.008 -23.688 -8.07 1 92.06 90 TYR A CA 1
ATOM 673 C C . TYR A 1 90 ? 3.211 -24.422 -7.488 1 92.06 90 TYR A C 1
ATOM 675 O O . TYR A 1 90 ? 4.277 -24.453 -8.102 1 92.06 90 TYR A O 1
ATOM 683 N N . ASN A 1 91 ? 2.947 -24.828 -6.246 1 88.12 91 ASN A N 1
ATOM 684 C CA . ASN A 1 91 ? 3.996 -25.609 -5.598 1 88.12 91 ASN A CA 1
ATOM 685 C C . ASN A 1 91 ? 3.908 -27.078 -5.965 1 88.12 91 ASN A C 1
ATOM 687 O O . ASN A 1 91 ? 2.949 -27.766 -5.594 1 88.12 91 ASN A O 1
ATOM 691 N N . GLN A 1 92 ? 4.906 -27.594 -6.512 1 81 92 GLN A N 1
ATOM 692 C CA . GLN A 1 92 ? 4.898 -28.984 -6.961 1 81 92 GLN A CA 1
ATOM 693 C C . GLN A 1 92 ? 5.176 -29.938 -5.805 1 81 92 GLN A C 1
ATOM 695 O O . GLN A 1 92 ? 4.617 -31.031 -5.746 1 81 92 GLN A O 1
ATOM 700 N N . ALA A 1 93 ? 6.035 -29.469 -4.918 1 80.25 93 ALA A N 1
ATOM 701 C CA . ALA A 1 93 ? 6.395 -30.312 -3.789 1 80.25 93 ALA A CA 1
ATOM 702 C C . ALA A 1 93 ? 5.227 -30.469 -2.818 1 80.25 93 ALA A C 1
ATOM 704 O O . ALA A 1 93 ? 4.969 -31.562 -2.305 1 80.25 93 ALA A O 1
ATOM 705 N N . GLN A 1 94 ? 4.566 -29.422 -2.521 1 84.81 94 GLN A N 1
ATOM 706 C CA . GLN A 1 94 ? 3.295 -29.391 -1.806 1 84.81 94 GLN A CA 1
ATOM 707 C C . GLN A 1 94 ? 2.176 -28.859 -2.693 1 84.81 94 GLN A C 1
ATOM 709 O O . GLN A 1 94 ? 1.928 -27.656 -2.727 1 84.81 94 GLN A O 1
ATOM 714 N N . PRO A 1 95 ? 1.594 -29.828 -3.354 1 87.44 95 PRO A N 1
ATOM 715 C CA . PRO A 1 95 ? 0.718 -29.453 -4.469 1 87.44 95 PRO A CA 1
ATOM 716 C C . PRO A 1 95 ? -0.389 -28.484 -4.055 1 87.44 95 PRO A C 1
ATOM 718 O O . PRO A 1 95 ? -1.378 -28.906 -3.443 1 87.44 95 PRO A O 1
ATOM 721 N N . HIS A 1 96 ? -0.125 -27.219 -4.34 1 91.25 96 HIS A N 1
ATOM 722 C CA . HIS A 1 96 ? -1.154 -26.203 -4.172 1 91.25 96 HIS A CA 1
ATOM 723 C C . HIS A 1 96 ? -0.771 -24.906 -4.887 1 91.25 96 HIS A C 1
ATOM 725 O O . HIS A 1 96 ? 0.414 -24.609 -5.031 1 91.25 96 HIS A O 1
ATOM 731 N N . ALA A 1 97 ? -1.757 -24.328 -5.312 1 93.5 97 ALA A N 1
ATOM 732 C CA . ALA A 1 97 ? -1.578 -23 -5.871 1 93.5 97 ALA A CA 1
ATOM 733 C C . ALA A 1 97 ? -1.781 -21.922 -4.805 1 93.5 97 ALA A C 1
ATOM 735 O O . ALA A 1 97 ? -2.609 -22.078 -3.906 1 93.5 97 ALA A O 1
ATOM 736 N N . ALA A 1 98 ? -0.985 -20.844 -4.918 1 94.06 98 ALA A N 1
ATOM 737 C CA . ALA A 1 98 ? -1.086 -19.797 -3.896 1 94.06 98 ALA A CA 1
ATOM 738 C C . ALA A 1 98 ? -0.709 -18.438 -4.461 1 94.06 98 ALA A C 1
ATOM 740 O O . ALA A 1 98 ? -0.073 -18.344 -5.516 1 94.06 98 ALA A O 1
ATOM 741 N N . VAL A 1 99 ? -1.147 -17.438 -3.766 1 95.94 99 VAL A N 1
ATOM 742 C CA . VAL A 1 99 ? -0.857 -16.047 -4.07 1 95.94 99 VAL A CA 1
ATOM 743 C C . VAL A 1 99 ? -0.139 -15.398 -2.887 1 95.94 99 VAL A C 1
ATOM 745 O O . VAL A 1 99 ? -0.561 -15.555 -1.738 1 95.94 99 VAL A O 1
ATOM 748 N N . SER A 1 100 ? 0.931 -14.727 -3.156 1 96.25 100 SER A N 1
ATOM 749 C CA . SER A 1 100 ? 1.603 -13.914 -2.146 1 96.25 100 SER A CA 1
ATOM 750 C C . SER A 1 100 ? 1.662 -12.445 -2.566 1 96.25 100 SER A C 1
ATOM 752 O O . SER A 1 100 ? 2.07 -12.133 -3.688 1 96.25 100 SER A O 1
ATOM 754 N N . CYS A 1 101 ? 1.268 -11.633 -1.626 1 95.75 101 CYS A N 1
ATOM 755 C CA . CYS A 1 101 ? 1.292 -10.195 -1.869 1 95.75 101 CYS A CA 1
ATOM 756 C C . CYS A 1 101 ? 2.561 -9.57 -1.305 1 95.75 101 CYS A C 1
ATOM 758 O O . CYS A 1 101 ? 3.021 -9.953 -0.227 1 95.75 101 CYS A O 1
ATOM 760 N N . LEU A 1 102 ? 3.051 -8.617 -2.107 1 94.81 102 LEU A N 1
ATOM 761 C CA . LEU A 1 102 ? 4.32 -7.992 -1.744 1 94.81 102 LEU A CA 1
ATOM 762 C C . LEU A 1 102 ? 4.195 -6.473 -1.733 1 94.81 102 LEU A C 1
ATOM 764 O O . LEU A 1 102 ? 3.811 -5.867 -2.738 1 94.81 102 LEU A O 1
ATOM 768 N N . GLY A 1 103 ? 4.582 -5.863 -0.678 1 91.38 103 GLY A N 1
ATOM 769 C CA . GLY A 1 103 ? 4.559 -4.426 -0.468 1 91.38 103 GLY A CA 1
ATOM 770 C C . GLY A 1 103 ? 4.684 -4.031 0.992 1 91.38 103 GLY A C 1
ATOM 771 O O . GLY A 1 103 ? 4.48 -4.859 1.882 1 91.38 103 GLY A O 1
ATOM 772 N N . PRO A 1 104 ? 5.031 -2.795 1.169 1 84.75 104 PRO A N 1
ATOM 773 C CA . PRO A 1 104 ? 5.266 -2.355 2.545 1 84.75 104 PRO A CA 1
ATOM 774 C C . PRO A 1 104 ? 4.051 -2.555 3.447 1 84.75 104 PRO A C 1
ATOM 776 O O . PRO A 1 104 ? 4.199 -2.836 4.637 1 84.75 104 PRO A O 1
ATOM 779 N N . ALA A 1 105 ? 2.863 -2.436 2.869 1 86 105 ALA A N 1
ATOM 780 C CA . ALA A 1 105 ? 1.655 -2.479 3.689 1 86 105 ALA A CA 1
ATOM 781 C C . ALA A 1 105 ? 0.917 -3.803 3.51 1 86 105 ALA A C 1
ATOM 783 O O . ALA A 1 105 ? -0.155 -4.004 4.082 1 86 105 ALA A O 1
ATOM 784 N N . LEU A 1 106 ? 1.445 -4.637 2.738 1 90.56 106 LEU A N 1
ATOM 785 C CA . LEU A 1 106 ? 0.73 -5.863 2.4 1 90.56 106 LEU A CA 1
ATOM 786 C C . LEU A 1 106 ? 1.088 -6.984 3.367 1 90.56 106 LEU A C 1
ATOM 788 O O . LEU A 1 106 ? 2.211 -7.039 3.875 1 90.56 106 LEU A O 1
ATOM 792 N N . PRO A 1 107 ? 0.161 -7.832 3.625 1 87.56 107 PRO A N 1
ATOM 793 C CA . PRO A 1 107 ? 0.405 -8.906 4.594 1 87.56 107 PRO A CA 1
ATOM 794 C C . PRO A 1 107 ? 1.404 -9.945 4.082 1 87.56 107 PRO A C 1
ATOM 796 O O . PRO A 1 107 ? 1.547 -10.125 2.871 1 87.56 107 PRO A O 1
ATOM 799 N N . ARG A 1 108 ? 1.994 -10.586 5.07 1 88.56 108 ARG A N 1
ATOM 800 C CA . ARG A 1 108 ? 2.898 -11.68 4.742 1 88.56 108 ARG A CA 1
ATOM 801 C C . ARG A 1 108 ? 2.158 -13.016 4.73 1 88.56 108 ARG A C 1
ATOM 803 O O . ARG A 1 108 ? 1.266 -13.242 5.547 1 88.56 108 ARG A O 1
ATOM 810 N N . GLY A 1 109 ? 2.6 -13.898 3.801 1 91.31 109 GLY A N 1
ATOM 811 C CA . GLY A 1 109 ? 2.002 -15.227 3.754 1 91.31 109 GLY A CA 1
ATOM 812 C C . GLY A 1 109 ? 1.479 -15.602 2.381 1 91.31 109 GLY A C 1
ATOM 813 O O . GLY A 1 109 ? 1.695 -14.867 1.409 1 91.31 109 GLY A O 1
ATOM 814 N N . GLN A 1 110 ? 0.933 -16.844 2.365 1 92.88 110 GLN A N 1
ATOM 815 C CA . GLN A 1 110 ? 0.272 -17.344 1.162 1 92.88 110 GLN A CA 1
ATOM 816 C C . GLN A 1 110 ? -1.246 -17.25 1.291 1 92.88 110 GLN A C 1
ATOM 818 O O . GLN A 1 110 ? -1.801 -17.531 2.357 1 92.88 110 GLN A O 1
ATOM 823 N N . PHE A 1 111 ? -1.852 -16.828 0.206 1 94.62 111 PHE A N 1
ATOM 824 C CA . PHE A 1 111 ? -3.291 -16.594 0.214 1 94.62 111 PHE A CA 1
ATOM 825 C C . PHE A 1 111 ? -3.955 -17.25 -0.991 1 94.62 111 PHE A C 1
ATOM 827 O O . PHE A 1 111 ? -3.271 -17.719 -1.903 1 94.62 111 PHE A O 1
ATOM 834 N N . LEU A 1 112 ? -5.289 -17.328 -0.884 1 95.75 112 LEU A N 1
ATOM 835 C CA . LEU A 1 112 ? -6.07 -17.875 -1.993 1 95.75 112 LEU A CA 1
ATOM 836 C C . LEU A 1 112 ? -6.305 -16.812 -3.061 1 95.75 112 LEU A C 1
ATOM 838 O O . LEU A 1 112 ? -6.523 -17.141 -4.23 1 95.75 112 LEU A O 1
ATOM 842 N N . PHE A 1 113 ? -6.289 -15.578 -2.613 1 97.62 113 PHE A N 1
ATOM 843 C CA . PHE A 1 113 ? -6.414 -14.469 -3.559 1 97.62 113 PHE A CA 1
ATOM 844 C C . PHE A 1 113 ? -5.746 -13.211 -3.014 1 97.62 113 PHE A C 1
ATOM 846 O O . PHE A 1 113 ? -5.414 -13.141 -1.829 1 97.62 113 PHE A O 1
ATOM 853 N N . GLY A 1 114 ? -5.508 -12.234 -3.93 1 97.31 114 GLY A N 1
ATOM 854 C CA . GLY A 1 114 ? -4.914 -10.969 -3.547 1 97.31 114 GLY A CA 1
ATOM 855 C C . GLY A 1 114 ? -4.871 -9.961 -4.684 1 97.31 114 GLY A C 1
ATOM 856 O O . GLY A 1 114 ? -5.172 -10.297 -5.828 1 97.31 114 GLY A O 1
ATOM 857 N N . ALA A 1 115 ? -4.562 -8.797 -4.246 1 97.44 115 ALA A N 1
ATOM 858 C CA . ALA A 1 115 ? -4.383 -7.699 -5.195 1 97.44 115 ALA A CA 1
ATOM 859 C C . ALA A 1 115 ? -3.373 -6.68 -4.676 1 97.44 115 ALA A C 1
ATOM 861 O O . ALA A 1 115 ? -3.199 -6.535 -3.463 1 97.44 115 ALA A O 1
ATOM 862 N N . ALA A 1 116 ? -2.734 -6.023 -5.582 1 96.38 116 ALA A N 1
ATOM 863 C CA . ALA A 1 116 ? -1.752 -5 -5.238 1 96.38 116 ALA A CA 1
ATOM 864 C C . ALA A 1 116 ? -1.773 -3.857 -6.254 1 96.38 116 ALA A C 1
ATOM 866 O O . ALA A 1 116 ? -2.256 -4.023 -7.375 1 96.38 116 ALA A O 1
ATOM 867 N N . GLY A 1 117 ? -1.325 -2.693 -5.781 1 93.5 117 GLY A N 1
ATOM 868 C CA . GLY A 1 117 ? -1.274 -1.523 -6.645 1 93.5 117 GLY A CA 1
ATOM 869 C C . GLY A 1 117 ? -2.49 -0.627 -6.508 1 93.5 117 GLY A C 1
ATOM 870 O O . GLY A 1 117 ? -3.311 -0.82 -5.605 1 93.5 117 GLY A O 1
ATOM 871 N N . ARG A 1 118 ? -2.586 0.357 -7.422 1 90.5 118 ARG A N 1
ATOM 872 C CA . ARG A 1 118 ? -3.713 1.284 -7.402 1 90.5 118 ARG A CA 1
ATOM 873 C C . ARG A 1 118 ? -5.023 0.56 -7.691 1 90.5 118 ARG A C 1
ATOM 875 O O . ARG A 1 118 ? -5.141 -0.145 -8.695 1 90.5 118 ARG A O 1
ATOM 882 N N . GLY A 1 119 ? -5.957 0.804 -6.797 1 92.44 119 GLY A N 1
ATOM 883 C CA . GLY A 1 119 ? -7.242 0.156 -6.984 1 92.44 119 GLY A CA 1
ATOM 884 C C . GLY A 1 119 ? -7.332 -1.202 -6.312 1 92.44 119 GLY A C 1
ATOM 885 O O . GLY A 1 119 ? -8.391 -1.839 -6.328 1 92.44 119 GLY A O 1
ATOM 886 N N . ALA A 1 120 ? -6.258 -1.61 -5.703 1 95 120 ALA A N 1
ATOM 887 C CA . ALA A 1 120 ? -6.199 -2.951 -5.125 1 95 120 ALA A CA 1
ATOM 888 C C . ALA A 1 120 ? -7.23 -3.109 -4.012 1 95 120 ALA A C 1
ATOM 890 O O . ALA A 1 120 ? -7.781 -4.195 -3.816 1 95 120 ALA A O 1
ATOM 891 N N . GLU A 1 121 ? -7.453 -2.047 -3.264 1 92.56 121 GLU A N 1
ATOM 892 C CA . GLU A 1 121 ? -8.43 -2.129 -2.184 1 92.56 121 GLU A CA 1
ATOM 893 C C . GLU A 1 121 ? -9.812 -2.508 -2.715 1 92.56 121 GLU A C 1
ATOM 895 O O . GLU A 1 121 ? -10.5 -3.344 -2.127 1 92.56 121 GLU A O 1
ATOM 900 N N . ALA A 1 122 ? -10.203 -1.907 -3.756 1 94.31 122 ALA A N 1
ATOM 901 C CA . ALA A 1 122 ? -11.484 -2.23 -4.367 1 94.31 122 ALA A CA 1
ATOM 902 C C . ALA A 1 122 ? -11.508 -3.67 -4.871 1 94.31 122 ALA A C 1
ATOM 904 O O . ALA A 1 122 ? -12.508 -4.371 -4.727 1 94.31 122 ALA A O 1
ATOM 905 N N . CYS A 1 123 ? -10.43 -4.113 -5.453 1 96.69 123 CYS A N 1
ATOM 906 C CA . CYS A 1 123 ? -10.328 -5.488 -5.938 1 96.69 123 CYS A CA 1
ATOM 907 C C . CYS A 1 123 ? -10.422 -6.48 -4.785 1 96.69 123 CYS A C 1
ATOM 909 O O . CYS A 1 123 ? -11.117 -7.492 -4.887 1 96.69 123 CYS A O 1
ATOM 911 N N . ARG A 1 124 ? -9.758 -6.191 -3.73 1 96.31 124 ARG A N 1
ATOM 912 C CA . ARG A 1 124 ? -9.805 -7.09 -2.582 1 96.31 124 ARG A CA 1
ATOM 913 C C . ARG A 1 124 ? -11.219 -7.184 -2.016 1 96.31 124 ARG A C 1
ATOM 915 O O . ARG A 1 124 ? -11.633 -8.25 -1.552 1 96.31 124 ARG A O 1
ATOM 922 N N . ALA A 1 125 ? -11.883 -6.102 -2.025 1 94.62 125 ALA A N 1
ATOM 923 C CA . ALA A 1 125 ? -13.273 -6.133 -1.573 1 94.62 125 ALA A CA 1
ATOM 924 C C . ALA A 1 125 ? -14.109 -7.066 -2.441 1 94.62 125 ALA A C 1
ATOM 926 O O . ALA A 1 125 ? -14.883 -7.879 -1.924 1 94.62 125 ALA A O 1
ATOM 927 N N . VAL A 1 126 ? -13.969 -7.008 -3.736 1 97.38 126 VAL A N 1
ATOM 928 C CA . VAL A 1 126 ? -14.695 -7.859 -4.676 1 97.38 126 VAL A CA 1
ATOM 929 C C . VAL A 1 126 ? -14.297 -9.32 -4.461 1 97.38 126 VAL A C 1
ATOM 931 O O . VAL A 1 126 ? -15.156 -10.203 -4.426 1 97.38 126 VAL A O 1
ATOM 934 N N . LEU A 1 127 ? -13.07 -9.547 -4.289 1 97.88 127 LEU A N 1
ATOM 935 C CA . LEU A 1 127 ? -12.555 -10.898 -4.105 1 97.88 127 LEU A CA 1
ATOM 936 C C . LEU A 1 127 ? -13.086 -11.516 -2.816 1 97.88 127 LEU A C 1
ATOM 938 O O . LEU A 1 127 ? -13.484 -12.68 -2.797 1 97.88 127 LEU A O 1
ATOM 942 N N . ARG A 1 128 ? -13.086 -10.711 -1.812 1 95.19 128 ARG A N 1
ATOM 943 C CA . ARG A 1 128 ? -13.555 -11.203 -0.52 1 95.19 128 ARG A CA 1
ATOM 944 C C . ARG A 1 128 ? -15.016 -11.625 -0.591 1 95.19 128 ARG A C 1
ATOM 946 O O . ARG A 1 128 ? -15.414 -12.609 0.03 1 95.19 128 ARG A O 1
ATOM 953 N N . ARG A 1 129 ? -15.766 -10.953 -1.345 1 96.56 129 ARG A N 1
ATOM 954 C CA . ARG A 1 129 ? -17.188 -11.234 -1.444 1 96.56 129 ARG A CA 1
ATOM 955 C C . ARG A 1 129 ? -17.453 -12.367 -2.428 1 96.56 129 ARG A C 1
ATOM 957 O O . ARG A 1 129 ? -18.422 -13.117 -2.27 1 96.56 129 ARG A O 1
ATOM 964 N N . GLY A 1 130 ? -16.641 -12.516 -3.363 1 97.44 130 GLY A N 1
ATOM 965 C CA . GLY A 1 130 ? -16.953 -13.367 -4.492 1 97.44 130 GLY A CA 1
ATOM 966 C C . GLY A 1 130 ? -16.234 -14.695 -4.465 1 97.44 130 GLY A C 1
ATOM 967 O O . GLY A 1 130 ? -16.625 -15.648 -5.145 1 97.44 130 GLY A O 1
ATOM 968 N N . TYR A 1 131 ? -15.266 -14.859 -3.732 1 97.31 131 TYR A N 1
ATOM 969 C CA . TYR A 1 131 ? -14.445 -16.062 -3.77 1 97.31 131 TYR A CA 1
ATOM 970 C C . TYR A 1 131 ? -15.148 -17.219 -3.08 1 97.31 131 TYR A C 1
ATOM 972 O O . TYR A 1 131 ? -15.781 -17.047 -2.031 1 97.31 131 TYR A O 1
ATOM 980 N N . ARG A 1 132 ? -15.047 -18.359 -3.729 1 95.38 132 ARG A N 1
ATOM 981 C CA . ARG A 1 132 ? -15.477 -19.625 -3.16 1 95.38 132 ARG A CA 1
ATOM 982 C C . ARG A 1 132 ? -14.461 -20.734 -3.449 1 95.38 132 ARG A C 1
ATOM 984 O O . ARG A 1 132 ? -13.883 -20.781 -4.539 1 95.38 132 ARG A O 1
ATOM 991 N N . ASP A 1 133 ? -14.289 -21.625 -2.5 1 89.25 133 ASP A N 1
ATOM 992 C CA . ASP A 1 133 ? -13.297 -22.688 -2.619 1 89.25 133 ASP A CA 1
ATOM 993 C C . ASP A 1 133 ? -13.648 -23.641 -3.754 1 89.25 133 ASP A C 1
ATOM 995 O O . ASP A 1 133 ? -12.789 -24.391 -4.238 1 89.25 133 ASP A O 1
ATOM 999 N N . THR A 1 134 ? -14.898 -23.578 -4.242 1 90.38 134 THR A N 1
ATOM 1000 C CA . THR A 1 134 ? -15.375 -24.547 -5.223 1 90.38 134 THR A CA 1
ATOM 1001 C C . THR A 1 134 ? -15.352 -23.953 -6.625 1 90.38 134 THR A C 1
ATOM 1003 O O . THR A 1 134 ? -15.898 -24.531 -7.566 1 90.38 134 THR A O 1
ATOM 1006 N N . MET A 1 135 ? -14.688 -22.906 -6.723 1 90.5 135 MET A N 1
ATOM 1007 C CA . MET A 1 135 ? -14.766 -22.188 -7.984 1 90.5 135 MET A CA 1
ATOM 1008 C C . MET A 1 135 ? -13.984 -22.891 -9.078 1 90.5 135 MET A C 1
ATOM 1010 O O . MET A 1 135 ? -12.867 -23.359 -8.836 1 90.5 135 MET A O 1
ATOM 1014 N N . SER A 1 136 ? -14.633 -22.938 -10.242 1 87.31 136 SER A N 1
ATOM 1015 C CA . SER A 1 136 ? -13.969 -23.438 -11.438 1 87.31 136 SER A CA 1
ATOM 1016 C C . SER A 1 136 ? -13.055 -22.375 -12.055 1 87.31 136 SER A C 1
ATOM 1018 O O . SER A 1 136 ? -13.031 -21.234 -11.594 1 87.31 136 SER A O 1
ATOM 1020 N N . SER A 1 137 ? -12.383 -22.812 -13.078 1 85.31 137 SER A N 1
ATOM 1021 C CA . SER A 1 137 ? -11.523 -21.875 -13.789 1 85.31 137 SER A CA 1
ATOM 1022 C C . SER A 1 137 ? -12.336 -20.734 -14.391 1 85.31 137 SER A C 1
ATOM 1024 O O . SER A 1 137 ? -11.914 -19.578 -14.352 1 85.31 137 SER A O 1
ATOM 1026 N N . SER A 1 138 ? -13.516 -21.094 -14.922 1 87.31 138 SER A N 1
ATOM 1027 C CA . SER A 1 138 ? -14.375 -20.078 -15.508 1 87.31 138 SER A CA 1
ATOM 1028 C C . SER A 1 138 ? -14.883 -19.109 -14.445 1 87.31 138 SER A C 1
ATOM 1030 O O . SER A 1 138 ? -14.953 -17.906 -14.688 1 87.31 138 SER A O 1
ATOM 1032 N N . ASP A 1 139 ? -15.211 -19.672 -13.273 1 91.69 139 ASP A N 1
ATOM 1033 C CA . ASP A 1 139 ? -15.656 -18.844 -12.164 1 91.69 139 ASP A CA 1
ATOM 1034 C C . ASP A 1 139 ? -14.57 -17.859 -11.727 1 91.69 139 ASP A C 1
ATOM 1036 O O . ASP A 1 139 ? -14.852 -16.703 -11.453 1 91.69 139 ASP A O 1
ATOM 1040 N N . VAL A 1 140 ? -13.375 -18.344 -11.688 1 93.69 140 VAL A N 1
ATOM 1041 C CA . VAL A 1 140 ? -12.242 -17.547 -11.242 1 93.69 140 VAL A CA 1
ATOM 1042 C C . VAL A 1 140 ? -12 -16.406 -12.227 1 93.69 140 VAL A C 1
ATOM 1044 O O . VAL A 1 140 ? -11.773 -15.266 -11.828 1 93.69 140 VAL A O 1
ATOM 1047 N N . ILE A 1 141 ? -12.094 -16.75 -13.453 1 90.44 141 ILE A N 1
ATOM 1048 C CA . ILE A 1 141 ? -11.891 -15.742 -14.492 1 90.44 141 ILE A CA 1
ATOM 1049 C C . ILE A 1 141 ? -12.977 -14.672 -14.391 1 90.44 141 ILE A C 1
ATOM 1051 O O . ILE A 1 141 ? -12.695 -13.477 -14.5 1 90.44 141 ILE A O 1
ATOM 1055 N N . GLU A 1 142 ? -14.172 -15.078 -14.195 1 92.5 142 GLU A N 1
ATOM 1056 C CA . GLU A 1 142 ? -15.281 -14.133 -14.039 1 92.5 142 GLU A CA 1
ATOM 1057 C C . GLU A 1 142 ? -15.062 -13.219 -12.836 1 92.5 142 GLU A C 1
ATOM 1059 O O . GLU A 1 142 ? -15.375 -12.031 -12.891 1 92.5 142 GLU A O 1
ATOM 1064 N N . LEU A 1 143 ? -14.617 -13.836 -11.805 1 96.06 143 LEU A N 1
ATOM 1065 C CA . LEU A 1 143 ? -14.336 -13.055 -10.602 1 96.06 143 LEU A CA 1
ATOM 1066 C C . LEU A 1 143 ? -13.234 -12.031 -10.867 1 96.06 143 LEU A C 1
ATOM 1068 O O . LEU A 1 143 ? -13.336 -10.883 -10.43 1 96.06 143 LEU A O 1
ATOM 1072 N N . VAL A 1 144 ? -12.211 -12.438 -11.586 1 95.44 144 VAL A N 1
ATOM 1073 C CA . VAL A 1 144 ? -11.125 -11.531 -11.953 1 95.44 144 VAL A CA 1
ATOM 1074 C C . VAL A 1 144 ? -11.664 -10.414 -12.836 1 95.44 144 VAL A C 1
ATOM 1076 O O . VAL A 1 144 ? -11.32 -9.242 -12.648 1 95.44 144 VAL A O 1
ATOM 1079 N N . GLU A 1 145 ? -12.516 -10.75 -13.719 1 93.69 145 GLU A N 1
ATOM 1080 C CA . GLU A 1 145 ? -13.133 -9.75 -14.586 1 93.69 145 GLU A CA 1
ATOM 1081 C C . GLU A 1 145 ? -13.969 -8.766 -13.781 1 93.69 145 GLU A C 1
ATOM 1083 O O . GLU A 1 145 ? -14.016 -7.574 -14.102 1 93.69 145 GLU A O 1
ATOM 1088 N N . SER A 1 146 ? -14.648 -9.289 -12.812 1 96.69 146 SER A N 1
ATOM 1089 C CA . SER A 1 146 ? -15.422 -8.422 -11.93 1 96.69 146 SER A CA 1
ATOM 1090 C C . SER A 1 146 ? -14.516 -7.418 -11.219 1 96.69 146 SER A C 1
ATOM 1092 O O . SER A 1 146 ? -14.914 -6.273 -10.992 1 96.69 146 SER A O 1
ATOM 1094 N N . CYS A 1 147 ? -13.328 -7.848 -10.812 1 96.75 147 CYS A N 1
ATOM 1095 C CA . CYS A 1 147 ? -12.367 -6.938 -10.203 1 96.75 147 CYS A CA 1
ATOM 1096 C C . CYS A 1 147 ? -11.953 -5.84 -11.172 1 96.75 147 CYS A C 1
ATOM 1098 O O . CYS A 1 147 ? -11.938 -4.66 -10.812 1 96.75 147 CYS A O 1
ATOM 1100 N N . ILE A 1 148 ? -11.672 -6.234 -12.398 1 93.94 148 ILE A N 1
ATOM 1101 C CA . ILE A 1 148 ? -11.242 -5.293 -13.43 1 93.94 148 ILE A CA 1
ATOM 1102 C C . ILE A 1 148 ? -12.367 -4.301 -13.711 1 93.94 148 ILE A C 1
ATOM 1104 O O . ILE A 1 148 ? -12.133 -3.094 -13.812 1 93.94 148 ILE A O 1
ATOM 1108 N N . ALA A 1 149 ? -13.562 -4.816 -13.805 1 95.38 149 ALA A N 1
ATOM 1109 C CA . ALA A 1 149 ? -14.727 -3.963 -14.031 1 95.38 149 ALA A CA 1
ATOM 1110 C C . ALA A 1 149 ? -14.883 -2.941 -12.914 1 95.38 149 ALA A C 1
ATOM 1112 O O . ALA A 1 149 ? -15.242 -1.787 -13.164 1 95.38 149 ALA A O 1
ATOM 1113 N N . GLU A 1 150 ? -14.648 -3.365 -11.711 1 95.62 150 GLU A N 1
ATOM 1114 C CA . GLU A 1 150 ? -14.805 -2.492 -10.555 1 95.62 150 GLU A CA 1
ATOM 1115 C C . GLU A 1 150 ? -13.82 -1.33 -10.602 1 95.62 150 GLU A C 1
ATOM 1117 O O . GLU A 1 150 ? -14.188 -0.181 -10.352 1 95.62 150 GLU A O 1
ATOM 1122 N N . ILE A 1 151 ? -12.57 -1.604 -10.914 1 93.75 151 ILE A N 1
ATOM 1123 C CA . ILE A 1 151 ? -11.578 -0.537 -10.883 1 93.75 151 ILE A CA 1
ATOM 1124 C C . ILE A 1 151 ? -11.758 0.364 -12.109 1 93.75 151 ILE A C 1
ATOM 1126 O O . ILE A 1 151 ? -11.445 1.557 -12.055 1 93.75 151 ILE A O 1
ATOM 1130 N N . ARG A 1 152 ? -12.273 -0.172 -13.188 1 91.25 152 ARG A N 1
ATOM 1131 C CA . ARG A 1 152 ? -12.648 0.667 -14.32 1 91.25 152 ARG A CA 1
ATOM 1132 C C . ARG A 1 152 ? -13.797 1.604 -13.953 1 91.25 152 ARG A C 1
ATOM 1134 O O . ARG A 1 152 ? -13.758 2.795 -14.273 1 91.25 152 ARG A O 1
ATOM 1141 N N . ARG A 1 153 ? -14.781 1.06 -13.289 1 94.44 153 ARG A N 1
ATOM 1142 C CA . ARG A 1 153 ? -15.938 1.838 -12.859 1 94.44 153 ARG A CA 1
ATOM 1143 C C . ARG A 1 153 ? -15.508 2.98 -11.938 1 94.44 153 ARG A C 1
ATOM 1145 O O . ARG A 1 153 ? -16.031 4.09 -12.039 1 94.44 153 ARG A O 1
ATOM 1152 N N . LEU A 1 154 ? -14.523 2.693 -11.102 1 92.19 154 LEU A N 1
ATOM 1153 C CA . LEU A 1 154 ? -14.055 3.674 -10.125 1 92.19 154 LEU A CA 1
ATOM 1154 C C . LEU A 1 154 ? -13.125 4.691 -10.781 1 92.19 154 LEU A C 1
ATOM 1156 O O . LEU A 1 154 ? -12.719 5.664 -10.141 1 92.19 154 LEU A O 1
ATOM 1160 N N . GLY A 1 155 ? -12.742 4.5 -11.992 1 89.5 155 GLY A N 1
ATOM 1161 C CA . GLY A 1 155 ? -11.875 5.426 -12.711 1 89.5 155 GLY A CA 1
ATOM 1162 C C . GLY A 1 155 ? -10.43 5.367 -12.266 1 89.5 155 GLY A C 1
ATOM 1163 O O . GLY A 1 155 ? -9.727 6.375 -12.281 1 89.5 155 GLY A O 1
ATOM 1164 N N . VAL A 1 156 ? -10.023 4.191 -11.844 1 88.69 156 VAL A N 1
ATOM 1165 C CA . VAL A 1 156 ? -8.633 4.043 -11.422 1 88.69 156 VAL A CA 1
ATOM 1166 C C . VAL A 1 156 ? -7.703 4.262 -12.617 1 88.69 156 VAL A C 1
ATOM 1168 O O . VAL A 1 156 ? -7.855 3.613 -13.656 1 88.69 156 VAL A O 1
ATOM 1171 N N . PRO A 1 157 ? -6.727 5.18 -12.406 1 83.25 157 PRO A N 1
ATOM 1172 C CA . PRO A 1 157 ? -5.801 5.406 -13.516 1 83.25 157 PRO A CA 1
ATOM 1173 C C . PRO A 1 157 ? -5.094 4.125 -13.969 1 83.25 157 PRO A C 1
ATOM 1175 O O . PRO A 1 157 ? -4.637 3.344 -13.133 1 83.25 157 PRO A O 1
ATOM 1178 N N . GLY A 1 158 ? -5.066 3.846 -15.305 1 79.81 158 GLY A N 1
ATOM 1179 C CA . GLY A 1 158 ? -4.406 2.678 -15.867 1 79.81 158 GLY A CA 1
ATOM 1180 C C . GLY A 1 158 ? -5.328 1.485 -16.016 1 79.81 158 GLY A C 1
ATOM 1181 O O . GLY A 1 158 ? -4.988 0.513 -16.703 1 79.81 158 GLY A O 1
ATOM 1182 N N . ALA A 1 159 ? -6.469 1.601 -15.414 1 84.62 159 ALA A N 1
ATOM 1183 C CA . ALA A 1 159 ? -7.379 0.458 -15.414 1 84.62 159 ALA A CA 1
ATOM 1184 C C . ALA A 1 159 ? -8.094 0.329 -16.75 1 84.62 159 ALA A C 1
ATOM 1186 O O . ALA A 1 159 ? -8.672 -0.72 -17.062 1 84.62 159 ALA A O 1
ATOM 1187 N N . ALA A 1 160 ? -8.039 1.352 -17.5 1 79.56 160 ALA A N 1
ATOM 1188 C CA . ALA A 1 160 ? -8.766 1.37 -18.766 1 79.56 160 ALA A CA 1
ATOM 1189 C C . ALA A 1 160 ? -8.07 0.503 -19.812 1 79.56 160 ALA A C 1
ATOM 1191 O O . ALA A 1 160 ? -8.688 0.062 -20.781 1 79.56 160 ALA A O 1
ATOM 1192 N N . GLY A 1 161 ? -6.797 0.266 -19.656 1 81.19 161 GLY A N 1
ATOM 1193 C CA . GLY A 1 161 ? -6.043 -0.515 -20.625 1 81.19 161 GLY A CA 1
ATOM 1194 C C . GLY A 1 161 ? -6.301 -2.006 -20.516 1 81.19 161 GLY A C 1
ATOM 1195 O O . GLY A 1 161 ? -7.207 -2.436 -19.797 1 81.19 161 GLY A O 1
ATOM 1196 N N . GLU A 1 162 ? -5.641 -2.746 -21.328 1 85.19 162 GLU A N 1
ATOM 1197 C CA . GLU A 1 162 ? -5.781 -4.199 -21.375 1 85.19 162 GLU A CA 1
ATOM 1198 C C . GLU A 1 162 ? -5.055 -4.855 -20.203 1 85.19 162 GLU A C 1
ATOM 1200 O O . GLU A 1 162 ? -4.012 -4.375 -19.766 1 85.19 162 GLU A O 1
ATOM 1205 N N . PHE A 1 163 ? -5.703 -5.879 -19.766 1 91.19 163 PHE A N 1
ATOM 1206 C CA . PHE A 1 163 ? -5.074 -6.699 -18.734 1 91.19 163 PHE A CA 1
ATOM 1207 C C . PHE A 1 163 ? -4.566 -8.008 -19.328 1 91.19 163 PHE A C 1
ATOM 1209 O O . PHE A 1 163 ? -5.293 -8.703 -20.031 1 91.19 163 PHE A O 1
ATOM 1216 N N . ALA A 1 164 ? -3.283 -8.242 -19.062 1 91.12 164 ALA A N 1
ATOM 1217 C CA . ALA A 1 164 ? -2.781 -9.586 -19.344 1 91.12 164 ALA A CA 1
ATOM 1218 C C . ALA A 1 164 ? -3.289 -10.594 -18.328 1 91.12 164 ALA A C 1
ATOM 1220 O O . ALA A 1 164 ? -3.307 -10.312 -17.125 1 91.12 164 ALA A O 1
ATOM 1221 N N . VAL A 1 165 ? -3.768 -11.703 -18.797 1 92.75 165 VAL A N 1
ATOM 1222 C CA . VAL A 1 165 ? -4.262 -12.75 -17.906 1 92.75 165 VAL A CA 1
ATOM 1223 C C . VAL A 1 165 ? -3.518 -14.055 -18.188 1 92.75 165 VAL A C 1
ATOM 1225 O O . VAL A 1 165 ? -3.408 -14.484 -19.328 1 92.75 165 VAL A O 1
ATOM 1228 N N . GLN A 1 166 ? -2.984 -14.594 -17.141 1 93.88 166 GLN A N 1
ATOM 1229 C CA . GLN A 1 166 ? -2.289 -15.875 -17.266 1 93.88 166 GLN A CA 1
ATOM 1230 C C . GLN A 1 166 ? -2.758 -16.859 -16.203 1 93.88 166 GLN A C 1
ATOM 1232 O O . GLN A 1 166 ? -3.213 -16.469 -15.133 1 93.88 166 GLN A O 1
ATOM 1237 N N . TYR A 1 167 ? -2.625 -18.031 -16.578 1 92 167 TYR A N 1
ATOM 1238 C CA . TYR A 1 167 ? -2.979 -19.156 -15.727 1 92 167 TYR A CA 1
ATOM 1239 C C . TYR A 1 167 ? -1.75 -19.984 -15.383 1 92 167 TYR A C 1
ATOM 1241 O O . TYR A 1 167 ? -0.827 -20.109 -16.188 1 92 167 TYR A O 1
ATOM 1249 N N . VAL A 1 168 ? -1.709 -20.578 -14.133 1 92.75 168 VAL A N 1
ATOM 1250 C CA . VAL A 1 168 ? -0.62 -21.469 -13.75 1 92.75 168 VAL A CA 1
ATOM 1251 C C . VAL A 1 168 ? -1.177 -22.656 -12.969 1 92.75 168 VAL A C 1
ATOM 1253 O O . VAL A 1 168 ? -2.096 -22.5 -12.164 1 92.75 168 VAL A O 1
ATOM 1256 N N . ASP A 1 169 ? -0.803 -23.812 -13.273 1 92.19 169 ASP A N 1
ATOM 1257 C CA . ASP A 1 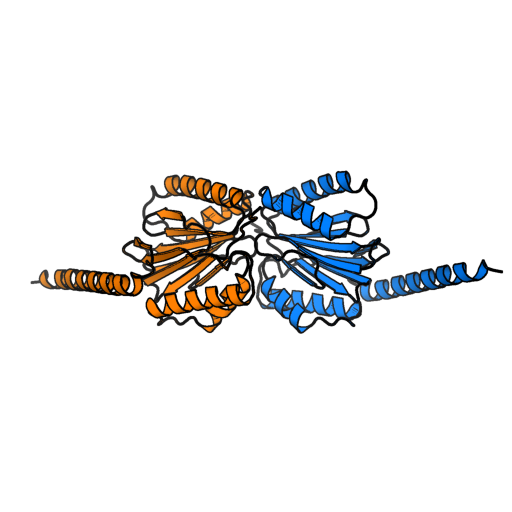169 ? -1.16 -25.047 -12.57 1 92.19 169 ASP A CA 1
ATOM 1258 C C . ASP A 1 169 ? 0.027 -26 -12.5 1 92.19 169 ASP A C 1
ATOM 1260 O O . ASP A 1 169 ? 1.178 -25.578 -12.641 1 92.19 169 ASP A O 1
ATOM 1264 N N . ARG A 1 170 ? -0.228 -27.25 -12.203 1 89.62 170 ARG A N 1
ATOM 1265 C CA . ARG A 1 170 ? 0.827 -28.234 -12.031 1 89.62 170 ARG A CA 1
ATOM 1266 C C . ARG A 1 170 ? 1.62 -28.438 -13.312 1 89.62 170 ARG A C 1
ATOM 1268 O O . ARG A 1 170 ? 2.768 -28.875 -13.281 1 89.62 170 ARG A O 1
ATOM 1275 N N . TRP A 1 171 ? 1.059 -28.031 -14.414 1 89.12 171 TRP A N 1
ATOM 1276 C CA . TRP A 1 171 ? 1.702 -28.25 -15.703 1 89.12 171 TRP A CA 1
ATOM 1277 C C . TRP A 1 171 ? 2.51 -27.031 -16.125 1 89.12 171 TRP A C 1
ATOM 1279 O O . TRP A 1 171 ? 3.389 -27.125 -16.984 1 89.12 171 TRP A O 1
ATOM 1289 N N . GLY A 1 172 ? 2.203 -25.953 -15.516 1 90.62 172 GLY A N 1
ATOM 1290 C CA . GLY A 1 172 ? 2.928 -24.734 -15.844 1 90.62 172 GLY A CA 1
ATOM 1291 C C . GLY A 1 172 ? 2.016 -23.547 -16.078 1 90.62 172 GLY A C 1
ATOM 1292 O O . GLY A 1 172 ? 0.814 -23.609 -15.82 1 90.62 172 GLY A O 1
ATOM 1293 N N . ALA A 1 173 ? 2.652 -22.484 -16.531 1 91.31 173 ALA A N 1
ATOM 1294 C CA . ALA A 1 173 ? 1.921 -21.25 -16.766 1 91.31 173 ALA A CA 1
ATOM 1295 C C . ALA A 1 173 ? 1.568 -21.078 -18.25 1 91.31 173 ALA A C 1
ATOM 1297 O O . ALA A 1 173 ? 2.326 -21.5 -19.125 1 91.31 173 ALA A O 1
ATOM 1298 N N . ALA A 1 174 ? 0.392 -20.5 -18.516 1 86.12 174 ALA A N 1
ATOM 1299 C CA . ALA A 1 174 ? -0.048 -20.234 -19.891 1 86.12 174 ALA A CA 1
ATOM 1300 C C . ALA A 1 174 ? -0.953 -19 -19.938 1 86.12 174 ALA A C 1
ATOM 1302 O O . ALA A 1 174 ? -1.673 -18.719 -18.984 1 86.12 174 ALA A O 1
ATOM 1303 N N . PRO A 1 175 ? -0.842 -18.203 -21.125 1 81.25 175 PRO A N 1
ATOM 1304 C CA . PRO A 1 175 ? -1.771 -17.078 -21.266 1 81.25 175 PRO A CA 1
ATOM 1305 C C . PRO A 1 175 ? -3.227 -17.516 -21.359 1 81.25 175 PRO A C 1
ATOM 1307 O O . PRO A 1 175 ? -3.504 -18.641 -21.828 1 81.25 175 PRO A O 1
ATOM 1310 N N . VAL A 1 176 ? -4.047 -16.734 -20.672 1 68.06 176 VAL A N 1
ATOM 1311 C CA . VAL A 1 176 ? -5.473 -16.984 -20.828 1 68.06 176 VAL A CA 1
ATOM 1312 C C . VAL A 1 176 ? -5.988 -16.328 -22.109 1 68.06 176 VAL A C 1
ATOM 1314 O O . VAL A 1 176 ? -5.773 -15.125 -22.312 1 68.06 176 VAL A O 1
ATOM 1317 N N . GLY A 1 177 ? -5.625 -16.594 -23.344 1 53.31 177 GLY A N 1
ATOM 1318 C CA . GLY A 1 177 ? -6.07 -16 -24.609 1 53.31 177 GLY A CA 1
ATOM 1319 C C . GLY A 1 177 ? -7.441 -15.359 -24.516 1 53.31 177 GLY A C 1
ATOM 1320 O O . GLY A 1 177 ? -8.18 -15.602 -23.562 1 53.31 177 GLY A O 1
ATOM 1321 N N . ARG A 1 178 ? -7.836 -14.148 -25.203 1 44.25 178 ARG A N 1
ATOM 1322 C CA . ARG A 1 178 ? -9.227 -13.797 -25.469 1 44.25 178 ARG A CA 1
ATOM 1323 C C . ARG A 1 178 ? -10.086 -15.039 -25.656 1 44.25 178 ARG A C 1
ATOM 1325 O O . ARG A 1 178 ? -11.211 -15.094 -25.156 1 44.25 178 ARG A O 1
ATOM 1332 N N . GLU A 1 179 ? -9.836 -15.953 -26.688 1 35.81 179 GLU A N 1
ATOM 1333 C CA . GLU A 1 179 ? -10.359 -17.25 -27.094 1 35.81 179 GLU A CA 1
ATOM 1334 C C . GLU A 1 179 ? -10.078 -18.328 -26.047 1 35.81 179 GLU A C 1
ATOM 1336 O O . GLU A 1 179 ? -10.398 -19.5 -26.25 1 35.81 179 GLU A O 1
ATOM 1341 N N . VAL A 1 180 ? -9.461 -18.172 -25.125 1 40.28 180 VAL A N 1
ATOM 1342 C CA . VAL A 1 180 ? -8.969 -19.156 -24.172 1 40.28 180 VAL A CA 1
ATOM 1343 C C . VAL A 1 180 ? -10.125 -19.688 -23.328 1 40.28 180 VAL A C 1
ATOM 1345 O O . VAL A 1 180 ? -9.93 -20.516 -22.438 1 40.28 180 VAL A O 1
ATOM 1348 N N . ARG A 1 181 ? -11.203 -19.156 -23.359 1 35.94 181 ARG A N 1
ATOM 1349 C CA . ARG A 1 181 ? -12.297 -19.984 -22.859 1 35.94 181 ARG A CA 1
ATOM 1350 C C . ARG A 1 181 ? -12.258 -21.375 -23.469 1 35.94 181 ARG A C 1
ATOM 1352 O O . ARG A 1 181 ? -12.484 -22.375 -22.781 1 35.94 181 ARG A O 1
ATOM 1359 N N . GLU A 1 182 ? -12.18 -21.406 -24.781 1 34.91 182 GLU A N 1
ATOM 1360 C CA . GLU A 1 182 ? -12.203 -22.688 -25.484 1 34.91 182 GLU A CA 1
ATOM 1361 C C . GLU A 1 182 ? -10.898 -23.453 -25.281 1 34.91 182 GLU A C 1
ATOM 1363 O O . GLU A 1 182 ? -10.898 -24.672 -25.141 1 34.91 182 GLU A O 1
ATOM 1368 N N . THR A 1 183 ? -9.789 -22.812 -25.25 1 35.47 183 THR A N 1
ATOM 1369 C CA . THR A 1 183 ? -8.523 -23.531 -25.125 1 35.47 183 THR A CA 1
ATOM 1370 C C . THR A 1 183 ? -8.336 -24.078 -23.719 1 35.47 183 THR A C 1
ATOM 1372 O O . THR A 1 183 ? -7.762 -25.156 -23.531 1 35.47 183 THR A O 1
ATOM 1375 N N . MET A 1 184 ? -8.852 -23.453 -22.828 1 37.28 184 MET A N 1
ATOM 1376 C CA . MET A 1 184 ? -8.844 -24.016 -21.484 1 37.28 184 MET A CA 1
ATOM 1377 C C . MET A 1 184 ? -9.68 -25.281 -21.406 1 37.28 184 MET A C 1
ATOM 1379 O O . MET A 1 184 ? -9.414 -26.156 -20.594 1 37.28 184 MET A O 1
ATOM 1383 N N . THR A 1 185 ? -10.703 -25.281 -22.188 1 37.94 185 THR A N 1
ATOM 1384 C CA . THR A 1 185 ? -11.438 -26.531 -22.344 1 37.94 185 THR A CA 1
ATOM 1385 C C . THR A 1 185 ? -10.57 -27.594 -23 1 37.94 185 THR A C 1
ATOM 1387 O O . THR A 1 185 ? -10.578 -28.75 -22.578 1 37.94 185 THR A O 1
ATOM 1390 N N . ILE A 1 186 ? -9.812 -27.25 -23.984 1 36.88 186 ILE A N 1
ATOM 1391 C CA . ILE A 1 186 ? -8.977 -28.203 -24.688 1 36.88 186 ILE A CA 1
ATOM 1392 C C . ILE A 1 186 ? -7.824 -28.641 -23.797 1 36.88 186 ILE A C 1
ATOM 1394 O O . ILE A 1 186 ? -7.523 -29.844 -23.703 1 36.88 186 ILE A O 1
ATOM 1398 N N . TYR A 1 187 ? -7.219 -27.828 -23.094 1 37.72 187 TYR A N 1
ATOM 1399 C CA . TYR A 1 187 ? -6.105 -28.219 -22.234 1 37.72 187 TYR A CA 1
ATOM 1400 C C . TYR A 1 187 ? -6.602 -29.016 -21.031 1 37.72 187 TYR A C 1
ATOM 1402 O O . TYR A 1 187 ? -5.965 -29.984 -20.609 1 37.72 187 TYR A O 1
ATOM 1410 N N . ARG A 1 188 ? -7.746 -28.797 -20.578 1 37.28 188 ARG A N 1
ATOM 1411 C CA . ARG A 1 188 ? -8.422 -29.688 -19.625 1 37.28 188 ARG A CA 1
ATOM 1412 C C . ARG A 1 188 ? -8.625 -31.078 -20.234 1 37.28 188 ARG A C 1
ATOM 1414 O O . ARG A 1 188 ? -8.391 -32.094 -19.562 1 37.28 188 ARG A O 1
ATOM 1421 N N . GLN A 1 189 ? -9.086 -30.984 -21.406 1 41.94 189 GLN A N 1
ATOM 1422 C CA . GLN A 1 189 ? -9.312 -32.25 -22.078 1 41.94 189 GLN A CA 1
ATOM 1423 C C . GLN A 1 189 ? -8 -33 -22.328 1 41.94 189 GLN A C 1
ATOM 1425 O O . GLN A 1 189 ? -7.922 -34.188 -22.125 1 41.94 189 GLN A O 1
ATOM 1430 N N . MET A 1 190 ? -7.047 -32.25 -22.562 1 37.94 190 MET A N 1
ATOM 1431 C CA . MET A 1 190 ? -5.746 -32.875 -22.781 1 37.94 190 MET A CA 1
ATOM 1432 C C . MET A 1 190 ? -5.121 -33.312 -21.469 1 37.94 190 MET A C 1
ATOM 1434 O O . MET A 1 190 ? -4.551 -34.406 -21.391 1 37.94 190 MET A O 1
ATOM 1438 N N . ALA A 1 191 ? -5.27 -32.531 -20.531 1 38.22 191 ALA A N 1
ATOM 1439 C CA . ALA A 1 191 ? -4.777 -32.906 -19.203 1 38.22 191 ALA A CA 1
ATOM 1440 C C . ALA A 1 191 ? -5.59 -34.031 -18.609 1 38.22 191 ALA A C 1
ATOM 1442 O O . ALA A 1 191 ? -5.027 -34.969 -18.031 1 38.22 191 ALA A O 1
ATOM 1443 N N . LEU A 1 192 ? -6.789 -33.969 -18.781 1 44.06 192 LEU A N 1
ATOM 1444 C CA . LEU A 1 192 ? -7.625 -35.094 -18.438 1 44.06 192 LEU A CA 1
ATOM 1445 C C . LEU A 1 192 ? -7.223 -36.344 -19.219 1 44.06 192 LEU A C 1
ATOM 1447 O O . LEU A 1 192 ? -7.168 -37.438 -18.688 1 44.06 192 LEU A O 1
ATOM 1451 N N . GLU A 1 193 ? -6.879 -36.125 -20.422 1 42.47 193 GLU A N 1
ATOM 1452 C CA . GLU A 1 193 ? -6.445 -37.25 -21.281 1 42.47 193 GLU A CA 1
ATOM 1453 C C . GLU A 1 193 ? -5.062 -37.75 -20.875 1 42.47 193 GLU A C 1
ATOM 1455 O O . GLU A 1 193 ? -4.812 -38.938 -20.875 1 42.47 193 GLU A O 1
ATOM 1460 N N . VAL A 1 194 ? -4.34 -36.781 -20.453 1 40.34 194 VAL A N 1
ATOM 1461 C CA . VAL A 1 194 ? -3.012 -37.188 -20 1 40.34 194 VAL A CA 1
ATOM 1462 C C . VAL A 1 194 ? -3.113 -37.844 -18.625 1 40.34 194 VAL A C 1
ATOM 1464 O O . VAL A 1 194 ? -2.473 -38.875 -18.375 1 40.34 194 VAL A O 1
ATOM 1467 N N . LEU A 1 195 ? -3.828 -37.281 -17.766 1 43.41 195 LEU A N 1
ATOM 1468 C CA . LEU A 1 195 ? -4.094 -37.938 -16.484 1 43.41 195 LEU A CA 1
ATOM 1469 C C . LEU A 1 195 ? -4.766 -39.281 -16.688 1 43.41 195 LEU A C 1
ATOM 1471 O O . LEU A 1 195 ? -4.422 -40.25 -16.016 1 43.41 195 LEU A O 1
ATOM 1475 N N . LYS A 1 196 ? -5.664 -39.438 -17.609 1 48.38 196 LYS A N 1
ATOM 1476 C CA . LYS A 1 196 ? -6.293 -40.719 -17.953 1 48.38 196 LYS A CA 1
ATOM 1477 C C . LYS A 1 196 ? -5.277 -41.688 -18.547 1 48.38 196 LYS A C 1
ATOM 1479 O O . LYS A 1 196 ? -5.293 -42.875 -18.234 1 48.38 196 LYS A O 1
ATOM 1484 N N . SER A 1 197 ? -4.414 -41.094 -19.234 1 41.25 197 SER A N 1
ATOM 1485 C CA . SER A 1 197 ? -3.406 -41.938 -19.859 1 41.25 197 SER A CA 1
ATOM 1486 C C . SER A 1 197 ? -2.336 -42.344 -18.859 1 41.25 197 SER A C 1
ATOM 1488 O O . SER A 1 197 ? -1.797 -43.469 -18.938 1 41.25 197 SER A O 1
ATOM 1490 N N . HIS A 1 198 ? -2 -41.406 -17.938 1 43.56 198 HIS A N 1
ATOM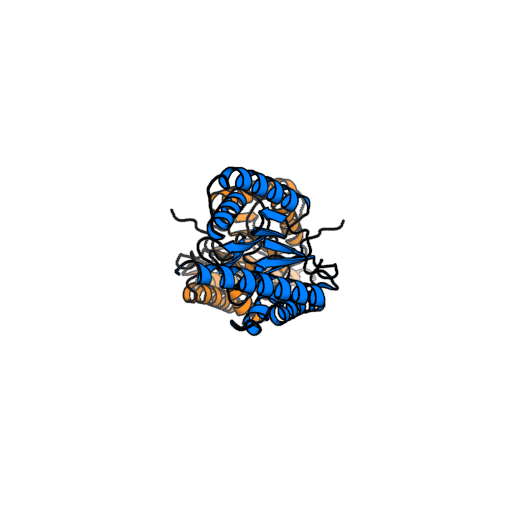 1491 C CA . HIS A 1 198 ? -0.993 -41.781 -16.953 1 43.56 198 HIS A CA 1
ATOM 1492 C C . HIS A 1 198 ? -1.61 -42.562 -15.789 1 43.56 198 HIS A C 1
ATOM 1494 O O . HIS A 1 198 ? -0.926 -43.344 -15.125 1 43.56 198 HIS A O 1
ATOM 1500 N N . GLY A 1 199 ? -2.812 -42.188 -15.391 1 42.59 199 GLY A N 1
ATOM 1501 C CA . GLY A 1 199 ? -3.504 -43.062 -14.469 1 42.59 199 GLY A CA 1
ATOM 1502 C C . GLY A 1 199 ? -3.613 -44.5 -14.977 1 42.59 199 GLY A C 1
ATOM 1503 O O . GLY A 1 199 ? -3.68 -45.438 -14.188 1 42.59 199 GLY A O 1
ATOM 1504 N N . GLU A 1 200 ? -3.773 -44.594 -16.312 1 42.81 200 GLU A N 1
ATOM 1505 C CA . GLU A 1 200 ? -3.887 -45.969 -16.828 1 42.81 200 GLU A CA 1
ATOM 1506 C C . GLU A 1 200 ? -2.533 -46.656 -16.812 1 42.81 200 GLU A C 1
ATOM 1508 O O . GLU A 1 200 ? -2.465 -47.875 -16.969 1 42.81 200 GLU A O 1
ATOM 1513 N N . GLY A 1 201 ? -1.466 -45.844 -16.859 1 39.75 201 GLY A N 1
ATOM 1514 C CA . GLY A 1 201 ? -0.215 -46.562 -16.938 1 39.75 201 GLY A CA 1
ATOM 1515 C C . GLY A 1 201 ? 0.171 -47.25 -15.641 1 39.75 201 GLY A C 1
ATOM 1516 O O . GLY A 1 201 ? 1.15 -48 -15.586 1 39.75 201 GLY A O 1
ATOM 1517 N N . GLY A 1 202 ? -0.399 -46.656 -14.508 1 38.59 202 GLY A N 1
ATOM 1518 C CA . GLY A 1 202 ? 0.086 -47.281 -13.297 1 38.59 202 GLY A CA 1
ATOM 1519 C C . GLY A 1 202 ? -0.559 -48.656 -13.039 1 38.59 202 GLY A C 1
ATOM 1520 O O . GLY A 1 202 ? -0.259 -49.312 -12.039 1 38.59 202 GLY A O 1
ATOM 1521 N N . SER A 1 203 ? -1.724 -48.812 -13.672 1 36.44 203 SER A N 1
ATOM 1522 C CA . SER A 1 203 ? -2.355 -50.062 -13.203 1 36.44 203 SER A CA 1
ATOM 1523 C C . SER A 1 203 ? -1.671 -51.281 -13.789 1 36.44 203 SER A C 1
ATOM 1525 O O . SER A 1 203 ? -2.055 -52.406 -13.484 1 36.44 203 SER A O 1
ATOM 1527 N N . SER A 1 204 ? -0.952 -51.094 -14.922 1 35.5 204 SER A N 1
ATOM 1528 C CA . SER A 1 204 ? -0.685 -52.375 -15.523 1 35.5 204 SER A CA 1
ATOM 1529 C C . SER A 1 204 ? 0.503 -53.062 -14.852 1 35.5 204 SER A C 1
ATOM 1531 O O . SER A 1 204 ? 0.932 -54.156 -15.281 1 35.5 204 SER A O 1
ATOM 1533 N N . GLY A 1 205 ? 1.268 -52.312 -14 1 31.38 205 GLY A N 1
ATOM 1534 C CA . GLY A 1 205 ? 2.482 -53.062 -13.75 1 31.38 205 GLY A CA 1
ATOM 1535 C C . GLY A 1 205 ? 2.264 -54.25 -12.82 1 31.38 205 GLY A C 1
ATOM 1536 O O . GLY A 1 205 ? 3.203 -54.969 -12.523 1 31.38 205 GLY A O 1
ATOM 1537 N N . SER A 1 206 ? 1.344 -54.094 -11.836 1 30.7 206 SER A N 1
ATOM 1538 C CA . SER A 1 206 ? 1.481 -55.156 -10.867 1 30.7 206 SER A CA 1
ATOM 1539 C C . SER A 1 206 ? 0.85 -56.438 -11.383 1 30.7 206 SER A C 1
ATOM 1541 O O . SER A 1 206 ? -0.334 -56.719 -11.148 1 30.7 206 SER A O 1
ATOM 1543 N N . SER A 1 207 ? 0.858 -56.688 -12.68 1 24.34 207 SER A N 1
ATOM 1544 C CA . SER A 1 207 ? 0.668 -58.125 -12.773 1 24.34 207 SER A CA 1
ATOM 1545 C C . SER A 1 207 ? 1.939 -58.875 -12.391 1 24.34 207 SER A C 1
ATOM 1547 O O . SER A 1 207 ? 3.047 -58.438 -12.703 1 24.34 207 SER A O 1
ATOM 1549 N N . MET B 1 1 ? 13.961 -10.219 16.094 1 29.08 1 MET B N 1
ATOM 1550 C CA . MET B 1 1 ? 14.562 -9.172 15.281 1 29.08 1 MET B CA 1
ATOM 1551 C C . MET B 1 1 ? 13.484 -8.273 14.664 1 29.08 1 MET B C 1
ATOM 1553 O O . MET B 1 1 ? 12.57 -8.766 14 1 29.08 1 MET B O 1
ATOM 1557 N N . ASP B 1 2 ? 13.016 -7.402 15.312 1 38.41 2 ASP B N 1
ATOM 1558 C CA . ASP B 1 2 ? 11.836 -6.566 15.516 1 38.41 2 ASP B CA 1
ATOM 1559 C C . ASP B 1 2 ? 11.367 -5.945 14.195 1 38.41 2 ASP B C 1
ATOM 1561 O O . ASP B 1 2 ? 1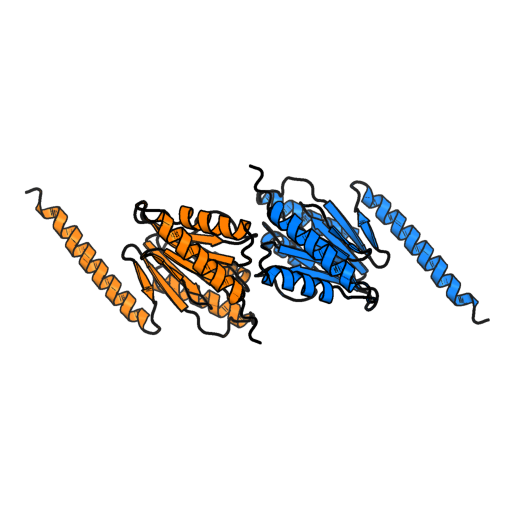1.875 -4.898 13.781 1 38.41 2 ASP B O 1
ATOM 1565 N N . ASP B 1 3 ? 11.266 -6.508 12.938 1 47.53 3 ASP B N 1
ATOM 1566 C CA . ASP B 1 3 ? 11.055 -6.051 11.57 1 47.53 3 ASP B CA 1
ATOM 1567 C C . ASP B 1 3 ? 9.922 -5.035 11.492 1 47.53 3 ASP B C 1
ATOM 1569 O O . ASP B 1 3 ? 8.812 -5.371 11.07 1 47.53 3 ASP B O 1
ATOM 1573 N N . ASP B 1 4 ? 9.82 -3.939 12.273 1 55.22 4 ASP B N 1
ATOM 1574 C CA . ASP B 1 4 ? 8.766 -3.08 12.812 1 55.22 4 ASP B CA 1
ATOM 1575 C C . ASP B 1 4 ? 8.086 -2.285 11.695 1 55.22 4 ASP B C 1
ATOM 1577 O O . ASP B 1 4 ? 8.75 -1.563 10.945 1 55.22 4 ASP B O 1
ATOM 1581 N N . PHE B 1 5 ? 7.027 -2.672 10.617 1 61.16 5 PHE B N 1
ATOM 1582 C CA . PHE B 1 5 ? 6.34 -1.79 9.688 1 61.16 5 PHE B CA 1
ATOM 1583 C C . PHE B 1 5 ? 5.102 -1.177 10.328 1 61.16 5 PHE B C 1
ATOM 1585 O O . PHE B 1 5 ? 4.234 -1.896 10.828 1 61.16 5 PHE B O 1
ATOM 1592 N N . GLY B 1 6 ? 4.73 -0.074 10.93 1 82.31 6 GLY B N 1
ATOM 1593 C CA . GLY B 1 6 ? 3.766 0.679 11.711 1 82.31 6 GLY B CA 1
ATOM 1594 C C . GLY B 1 6 ? 2.717 1.371 10.859 1 82.31 6 GLY B C 1
ATOM 1595 O O . GLY B 1 6 ? 2.938 1.616 9.672 1 82.31 6 GLY B O 1
ATOM 1596 N N . CYS B 1 7 ? 1.642 1.521 11.375 1 92.56 7 CYS B N 1
ATOM 1597 C CA . CYS B 1 7 ? 0.54 2.266 10.773 1 92.56 7 CYS B CA 1
ATOM 1598 C C . CYS B 1 7 ? 0.642 3.75 11.109 1 92.56 7 CYS B C 1
ATOM 1600 O O . CYS B 1 7 ? 1.026 4.117 12.219 1 92.56 7 CYS B O 1
ATOM 1602 N N . VAL B 1 8 ? 0.419 4.598 10.133 1 96.56 8 VAL B N 1
ATOM 1603 C CA . VAL B 1 8 ? 0.376 6.039 10.344 1 96.56 8 VAL B CA 1
ATOM 1604 C C . VAL B 1 8 ? -0.992 6.582 9.938 1 96.56 8 VAL B C 1
ATOM 1606 O O . VAL B 1 8 ? -1.57 6.141 8.938 1 96.56 8 VAL B O 1
ATOM 1609 N N . ILE B 1 9 ? -1.521 7.508 10.742 1 97.94 9 ILE B N 1
ATOM 1610 C CA . ILE B 1 9 ? -2.887 7.996 10.586 1 97.94 9 ILE B CA 1
ATOM 1611 C C . ILE B 1 9 ? -2.896 9.523 10.625 1 97.94 9 ILE B C 1
ATOM 1613 O O . ILE B 1 9 ? -2.203 10.133 11.438 1 97.94 9 ILE B O 1
ATOM 1617 N N . GLY B 1 10 ? -3.602 10.133 9.727 1 97.69 10 GLY B N 1
ATOM 1618 C CA . GLY B 1 10 ? -3.77 11.578 9.695 1 97.69 10 GLY B CA 1
ATOM 1619 C C . GLY B 1 10 ? -5.215 12.008 9.516 1 97.69 10 GLY B C 1
ATOM 1620 O O . GLY B 1 10 ? -5.949 11.414 8.727 1 97.69 10 GLY B O 1
ATOM 1621 N N . VAL B 1 11 ? -5.629 12.992 10.25 1 97.56 11 VAL B N 1
ATOM 1622 C CA . VAL B 1 11 ? -6.992 13.5 10.18 1 97.56 11 VAL B CA 1
ATOM 1623 C C . VAL B 1 11 ? -6.984 15.031 10.258 1 97.56 11 VAL B C 1
ATOM 1625 O O . VAL B 1 11 ? -6.418 15.602 11.188 1 97.56 11 VAL B O 1
ATOM 1628 N N . ALA B 1 12 ? -7.574 15.602 9.242 1 95.31 12 ALA B N 1
ATOM 1629 C CA . ALA B 1 12 ? -7.762 17.047 9.281 1 95.31 12 ALA B CA 1
ATOM 1630 C C . ALA B 1 12 ? -9.094 17.406 9.93 1 95.31 12 ALA B C 1
ATOM 1632 O O . ALA B 1 12 ? -10.102 16.734 9.719 1 95.31 12 ALA B O 1
ATOM 1633 N N . GLY B 1 13 ? -9.07 18.484 10.727 1 90.75 13 GLY B N 1
ATOM 1634 C CA . GLY B 1 13 ? -10.289 18.953 11.367 1 90.75 13 GLY B CA 1
ATOM 1635 C C . GLY B 1 13 ? -10.719 20.328 10.906 1 90.75 13 GLY B C 1
ATOM 1636 O O . GLY B 1 13 ? -9.93 21.281 10.953 1 90.75 13 GLY B O 1
ATOM 1637 N N . ARG B 1 14 ? -11.969 20.484 10.586 1 81.56 14 ARG B N 1
ATOM 1638 C CA . ARG B 1 14 ? -12.617 21.75 10.242 1 81.56 14 ARG B CA 1
ATOM 1639 C C . ARG B 1 14 ? -11.727 22.594 9.336 1 81.56 14 ARG B C 1
ATOM 1641 O O . ARG B 1 14 ? -11.75 23.828 9.398 1 81.56 14 ARG B O 1
ATOM 1648 N N . GLY B 1 15 ? -10.805 21.922 8.672 1 81.75 15 GLY B N 1
ATOM 1649 C CA . GLY B 1 15 ? -9.875 22.641 7.82 1 81.75 15 GLY B CA 1
ATOM 1650 C C . GLY B 1 15 ? -8.891 23.5 8.594 1 81.75 15 GLY B C 1
ATOM 1651 O O . GLY B 1 15 ? -8 24.125 8.008 1 81.75 15 GLY B O 1
ATOM 1652 N N . GLU B 1 16 ? -8.93 23.406 9.922 1 89.44 16 GLU B N 1
ATOM 1653 C CA . GLU B 1 16 ? -8.172 24.359 10.742 1 89.44 16 GLU B CA 1
ATOM 1654 C C . GLU B 1 16 ? -6.984 23.672 11.406 1 89.44 16 GLU B C 1
ATOM 1656 O O . GLU B 1 16 ? -6.039 24.328 11.844 1 89.44 16 GLU B O 1
ATOM 1661 N N . PHE B 1 17 ? -7.125 22.484 11.5 1 93.19 17 PHE B N 1
ATOM 1662 C CA . PHE B 1 17 ? -6.055 21.734 12.156 1 93.19 17 PHE B CA 1
ATOM 1663 C C . PHE B 1 17 ? -5.992 20.312 11.633 1 93.19 17 PHE B C 1
ATOM 1665 O O . PHE B 1 17 ? -6.879 19.859 10.906 1 93.19 17 PHE B O 1
ATOM 1672 N N . ALA B 1 18 ? -4.848 19.672 11.906 1 95.19 18 ALA B N 1
ATOM 1673 C CA . ALA B 1 18 ? -4.703 18.266 11.57 1 95.19 18 ALA B CA 1
ATOM 1674 C C . ALA B 1 18 ? -3.982 17.5 12.688 1 95.19 18 ALA B C 1
ATOM 1676 O O . ALA B 1 18 ? -3.184 18.094 13.422 1 95.19 18 ALA B O 1
ATOM 1677 N N . VAL B 1 19 ? -4.355 16.281 12.812 1 95.06 19 VAL B N 1
ATOM 1678 C CA . VAL B 1 19 ? -3.729 15.391 13.781 1 95.06 19 VAL B CA 1
ATOM 1679 C C . VAL B 1 19 ? -3.041 14.242 13.055 1 95.06 19 VAL B C 1
ATOM 1681 O O . VAL B 1 19 ? -3.574 13.703 12.078 1 95.06 19 VAL B O 1
ATOM 1684 N N . VAL B 1 20 ? -1.886 13.906 13.539 1 96.19 20 VAL B N 1
ATOM 1685 C CA . VAL B 1 20 ? -1.158 12.766 13 1 96.19 20 VAL B CA 1
ATOM 1686 C C . VAL B 1 20 ? -0.815 11.789 14.125 1 96.19 20 VAL B C 1
ATOM 1688 O O . VAL B 1 20 ? -0.432 12.211 15.219 1 96.19 20 VAL B O 1
ATOM 1691 N N . ALA B 1 21 ? -1.081 10.578 13.938 1 95.69 21 ALA B N 1
ATOM 1692 C CA . ALA B 1 21 ? -0.684 9.5 14.836 1 95.69 21 ALA B CA 1
ATOM 1693 C C . ALA B 1 21 ? 0.206 8.484 14.125 1 95.69 21 ALA B C 1
ATOM 1695 O O . ALA B 1 21 ? -0.084 8.078 12.992 1 95.69 21 ALA B O 1
ATOM 1696 N N . SER B 1 22 ? 1.254 8.109 14.836 1 93.88 22 SER B N 1
ATOM 1697 C CA . SER B 1 22 ? 2.217 7.223 14.188 1 93.88 22 SER B CA 1
ATOM 1698 C C . SER B 1 22 ? 2.84 6.254 15.188 1 93.88 22 SER B C 1
ATOM 1700 O O . SER B 1 22 ? 3.203 6.648 16.297 1 93.88 22 SER B O 1
ATOM 1702 N N . GLY B 1 23 ? 2.932 5.02 14.758 1 87.31 23 GLY B N 1
ATOM 1703 C CA . GLY B 1 23 ? 3.664 4.047 15.547 1 87.31 23 GLY B CA 1
ATOM 1704 C C . GLY B 1 23 ? 5.168 4.215 15.453 1 87.31 23 GLY B C 1
ATOM 1705 O O . GLY B 1 23 ? 5.918 3.527 16.156 1 87.31 23 GLY B O 1
ATOM 1706 N N . THR B 1 24 ? 5.629 5.051 14.586 1 87.56 24 THR B N 1
ATOM 1707 C CA . THR B 1 24 ? 7.027 5.414 14.383 1 87.56 24 THR B CA 1
ATOM 1708 C C . THR B 1 24 ? 7.234 6.906 14.609 1 87.56 24 THR B C 1
ATOM 1710 O O . THR B 1 24 ? 6.27 7.668 14.703 1 87.56 24 THR B O 1
ATOM 1713 N N . PRO B 1 25 ? 8.445 7.293 14.766 1 88.81 25 PRO B N 1
ATOM 1714 C CA . PRO B 1 25 ? 8.68 8.711 15.047 1 88.81 25 PRO B CA 1
ATOM 1715 C C . PRO B 1 25 ? 8.148 9.625 13.938 1 88.81 25 PRO B C 1
ATOM 1717 O O . PRO B 1 25 ? 8.258 9.289 12.758 1 88.81 25 PRO B O 1
ATOM 1720 N N . ILE B 1 26 ? 7.609 10.742 14.359 1 94.69 26 ILE B N 1
ATOM 1721 C CA . ILE B 1 26 ? 7.102 11.734 13.422 1 94.69 26 ILE B CA 1
ATOM 1722 C C . ILE B 1 26 ? 8.203 12.742 13.094 1 94.69 26 ILE B C 1
ATOM 1724 O O . ILE B 1 26 ? 8.875 13.25 13.992 1 94.69 26 ILE B O 1
ATOM 1728 N N . VAL B 1 27 ? 8.359 13.039 11.836 1 94.5 27 VAL B N 1
ATOM 1729 C CA . VAL B 1 27 ? 9.398 13.953 11.383 1 94.5 27 VAL B CA 1
ATOM 1730 C C . VAL B 1 27 ? 8.805 15.344 11.164 1 94.5 27 VAL B C 1
ATOM 1732 O O . VAL B 1 27 ? 7.785 15.484 10.477 1 94.5 27 VAL B O 1
ATOM 1735 N N . HIS B 1 28 ? 9.484 16.297 11.703 1 92.38 28 HIS B N 1
ATOM 1736 C CA . HIS B 1 28 ? 9.125 17.688 11.438 1 92.38 28 HIS B CA 1
ATOM 1737 C C . HIS B 1 28 ? 9.898 18.234 10.242 1 92.38 28 HIS B C 1
ATOM 1739 O O . HIS B 1 28 ? 11.117 18.422 10.32 1 92.38 28 HIS B O 1
ATOM 1745 N N . LEU B 1 29 ? 9.148 18.453 9.141 1 90.56 29 LEU B N 1
ATOM 1746 C CA . LEU B 1 29 ? 9.805 19.109 8.008 1 90.56 29 LEU B CA 1
ATOM 1747 C C . LEU B 1 29 ? 9.992 20.594 8.266 1 90.56 29 LEU B C 1
ATOM 1749 O O . LEU B 1 29 ? 11.008 21.172 7.879 1 90.56 29 LEU B O 1
ATOM 1753 N N . ASP B 1 30 ? 9 21.203 8.797 1 87.56 30 ASP B N 1
ATOM 1754 C CA . ASP B 1 30 ? 9.031 22.562 9.312 1 87.56 30 ASP B CA 1
ATOM 1755 C C . ASP B 1 30 ? 7.973 22.766 10.398 1 87.56 30 ASP B C 1
ATOM 1757 O O . ASP B 1 30 ? 7.496 21.797 10.992 1 87.56 30 ASP B O 1
ATOM 1761 N N . ALA B 1 31 ? 7.637 24.016 10.703 1 87.5 31 ALA B N 1
ATOM 1762 C CA . ALA B 1 31 ? 6.738 24.297 11.82 1 87.5 31 ALA B CA 1
ATOM 1763 C C . ALA B 1 31 ? 5.32 23.828 11.516 1 87.5 31 ALA B C 1
ATOM 1765 O O . ALA B 1 31 ? 4.539 23.547 12.43 1 87.5 31 ALA B O 1
ATOM 1766 N N . HIS B 1 32 ? 4.973 23.734 10.203 1 91.25 32 HIS B N 1
ATOM 1767 C CA . HIS B 1 32 ? 3.572 23.516 9.859 1 91.25 32 HIS B CA 1
ATOM 1768 C C . HIS B 1 32 ? 3.393 22.234 9.055 1 91.25 32 HIS B C 1
ATOM 1770 O O . HIS B 1 32 ? 2.309 21.984 8.523 1 91.25 32 HIS B O 1
ATOM 1776 N N . ARG B 1 33 ? 4.473 21.406 8.961 1 91.19 33 ARG B N 1
ATOM 1777 C CA . ARG B 1 33 ? 4.375 20.219 8.133 1 91.19 33 ARG B CA 1
ATOM 1778 C C . ARG B 1 33 ? 5.031 19.016 8.82 1 91.19 33 ARG B C 1
ATOM 1780 O O . ARG B 1 33 ? 6.203 19.078 9.188 1 91.19 33 ARG B O 1
ATOM 1787 N N . LEU B 1 34 ? 4.285 18 8.898 1 94.38 34 LEU B N 1
ATOM 1788 C CA . LEU B 1 34 ? 4.719 16.766 9.547 1 94.38 34 LEU B CA 1
ATOM 1789 C C . LEU B 1 34 ? 4.762 15.609 8.555 1 94.38 34 LEU B C 1
ATOM 1791 O O . LEU B 1 34 ? 3.955 15.555 7.621 1 94.38 34 LEU B O 1
ATOM 1795 N N . LEU B 1 35 ? 5.742 14.82 8.758 1 95.44 35 LEU B N 1
ATOM 1796 C CA . LEU B 1 35 ? 5.938 13.617 7.953 1 95.44 35 LEU B CA 1
ATOM 1797 C C . LEU B 1 35 ? 5.906 12.367 8.828 1 95.44 35 LEU B C 1
ATOM 1799 O O . LEU B 1 35 ? 6.691 12.242 9.773 1 95.44 35 LEU B O 1
ATOM 1803 N N . ALA B 1 36 ? 4.945 11.531 8.633 1 96.5 36 ALA B N 1
ATOM 1804 C CA . ALA B 1 36 ? 4.879 10.219 9.273 1 96.5 36 ALA B CA 1
ATOM 1805 C C . ALA B 1 36 ? 5.176 9.109 8.273 1 96.5 36 ALA B C 1
ATOM 1807 O O . ALA B 1 36 ? 4.582 9.062 7.191 1 96.5 36 ALA B O 1
ATOM 1808 N N . ILE B 1 37 ? 6.105 8.203 8.609 1 95.69 37 ILE B N 1
ATOM 1809 C CA . ILE B 1 37 ? 6.617 7.25 7.629 1 95.69 37 ILE B CA 1
ATOM 1810 C C . ILE B 1 37 ? 6.434 5.828 8.148 1 95.69 37 ILE B C 1
ATOM 1812 O O . ILE B 1 37 ? 6.707 5.547 9.32 1 95.69 37 ILE B O 1
ATOM 1816 N N . SER B 1 38 ? 5.867 4.98 7.352 1 94.25 38 SER B N 1
ATOM 1817 C CA . SER B 1 38 ? 5.77 3.549 7.613 1 94.25 38 SER B CA 1
ATOM 1818 C C . SER B 1 38 ? 6.777 2.766 6.781 1 94.25 38 SER B C 1
ATOM 1820 O O . SER B 1 38 ? 6.992 3.07 5.605 1 94.25 38 SER B O 1
ATOM 1822 N N . GLY B 1 39 ? 7.434 1.732 7.348 1 90.25 39 GLY B N 1
ATOM 1823 C CA . GLY B 1 39 ? 8.453 0.917 6.707 1 90.25 39 GLY B CA 1
ATOM 1824 C C . GLY B 1 39 ? 9.508 0.416 7.676 1 90.25 39 GLY B C 1
ATOM 1825 O O . GLY B 1 39 ? 9.422 0.656 8.883 1 90.25 39 GLY B O 1
ATOM 1826 N N . ASN B 1 40 ? 10.469 -0.307 7.125 1 86.81 40 ASN B N 1
ATOM 1827 C CA . ASN B 1 40 ? 11.547 -0.75 8 1 86.81 40 ASN B CA 1
ATOM 1828 C C . ASN B 1 40 ? 12.422 0.416 8.445 1 86.81 40 ASN B C 1
ATOM 1830 O O . ASN B 1 40 ? 12.414 1.479 7.82 1 86.81 40 ASN B O 1
ATOM 1834 N N . HIS B 1 41 ? 13.078 0.211 9.547 1 86.69 41 HIS B N 1
ATOM 1835 C CA . HIS B 1 41 ? 13.82 1.285 10.195 1 86.69 41 HIS B CA 1
ATOM 1836 C C . HIS B 1 41 ? 14.82 1.924 9.227 1 86.69 41 HIS B C 1
ATOM 1838 O O . HIS B 1 41 ? 14.891 3.15 9.133 1 86.69 41 HIS B O 1
ATOM 1844 N N . GLN B 1 42 ? 15.523 1.128 8.492 1 87.38 42 GLN B N 1
ATOM 1845 C CA . GLN B 1 42 ? 16.562 1.638 7.613 1 87.38 42 GLN B CA 1
ATOM 1846 C C . GLN B 1 42 ? 15.977 2.506 6.504 1 87.38 42 GLN B C 1
ATOM 1848 O O . GLN B 1 42 ? 16.469 3.607 6.246 1 87.38 42 GLN B O 1
ATOM 1853 N N . ASN B 1 43 ? 14.969 2.029 5.887 1 89.81 43 ASN B N 1
ATOM 1854 C CA . ASN B 1 43 ? 14.328 2.76 4.797 1 89.81 43 ASN B CA 1
ATOM 1855 C C . ASN B 1 43 ? 13.672 4.043 5.293 1 89.81 43 ASN B C 1
ATOM 1857 O O . ASN B 1 43 ? 13.734 5.078 4.625 1 89.81 43 ASN B O 1
ATOM 1861 N N . ARG B 1 44 ? 13.055 3.994 6.449 1 91.25 44 ARG B N 1
ATOM 1862 C CA . ARG B 1 44 ? 12.414 5.176 7.02 1 91.25 44 ARG B CA 1
ATOM 1863 C C . ARG B 1 44 ? 13.438 6.27 7.301 1 91.25 44 ARG B C 1
ATOM 1865 O O . ARG B 1 44 ? 13.211 7.441 6.988 1 91.25 44 ARG B O 1
ATOM 1872 N N . ALA B 1 45 ? 14.531 5.824 7.891 1 92.56 45 ALA B N 1
ATOM 1873 C CA . ALA B 1 45 ? 15.578 6.785 8.227 1 92.56 45 ALA B CA 1
ATOM 1874 C C . ALA B 1 45 ? 16.156 7.438 6.969 1 92.56 45 ALA B C 1
ATOM 1876 O O . ALA B 1 45 ? 16.344 8.656 6.926 1 92.56 45 ALA B O 1
ATOM 1877 N N . ARG B 1 46 ? 16.359 6.59 6 1 91.62 46 ARG B N 1
ATOM 1878 C CA . ARG B 1 46 ? 16.906 7.098 4.746 1 91.62 46 ARG B CA 1
ATOM 1879 C C . ARG B 1 46 ? 15.938 8.062 4.074 1 91.62 46 ARG B C 1
ATOM 1881 O O . ARG B 1 46 ? 16.344 9.125 3.594 1 91.62 46 ARG B O 1
ATOM 1888 N N . PHE B 1 47 ? 14.742 7.695 4.02 1 95.38 47 PHE B N 1
ATOM 1889 C CA . PHE B 1 47 ? 13.711 8.531 3.42 1 95.38 47 PHE B CA 1
ATOM 1890 C C . PHE B 1 47 ? 13.578 9.852 4.168 1 95.38 47 PHE B C 1
ATOM 1892 O O . PHE B 1 47 ? 13.539 10.914 3.551 1 95.38 47 PHE B O 1
ATOM 1899 N N . ALA B 1 48 ? 13.523 9.836 5.465 1 94.75 48 ALA B N 1
ATOM 1900 C CA . ALA B 1 48 ? 13.391 11.031 6.293 1 94.75 48 ALA B CA 1
ATOM 1901 C C . ALA B 1 48 ? 14.555 11.984 6.066 1 94.75 48 ALA B C 1
ATOM 1903 O O . ALA B 1 48 ? 14.352 13.188 5.887 1 94.75 48 ALA B O 1
ATOM 1904 N N . ARG B 1 49 ? 15.703 11.43 6.059 1 93.62 49 ARG B N 1
ATOM 1905 C CA . ARG B 1 49 ? 16.891 12.25 5.867 1 93.62 49 ARG B CA 1
ATOM 1906 C C . ARG B 1 49 ? 16.875 12.945 4.512 1 93.62 49 ARG B C 1
ATOM 1908 O O . ARG B 1 49 ? 17.125 14.148 4.418 1 93.62 49 ARG B O 1
ATOM 1915 N N . THR B 1 50 ? 16.594 12.164 3.533 1 94.19 50 THR B N 1
ATOM 1916 C CA . THR B 1 50 ? 16.562 12.711 2.184 1 94.19 50 THR B CA 1
ATOM 1917 C C . THR B 1 50 ? 15.469 13.766 2.055 1 94.19 50 THR B C 1
ATOM 1919 O O . THR B 1 50 ? 15.68 14.82 1.456 1 94.19 50 THR B O 1
ATOM 1922 N N . MET B 1 51 ? 14.328 13.477 2.607 1 93.31 51 MET B N 1
ATOM 1923 C CA . MET B 1 51 ? 13.211 14.414 2.574 1 93.31 51 MET B CA 1
ATOM 1924 C C . MET B 1 51 ? 13.586 15.727 3.268 1 93.31 51 MET B C 1
ATOM 1926 O O . MET B 1 51 ? 13.336 16.812 2.73 1 93.31 51 MET B O 1
ATOM 1930 N N . CYS B 1 52 ? 14.148 15.641 4.434 1 90.5 52 CYS B N 1
ATOM 1931 C CA . CYS B 1 52 ? 14.531 16.828 5.191 1 90.5 52 CYS B CA 1
ATOM 1932 C C . CYS B 1 52 ? 15.531 17.672 4.41 1 90.5 52 CYS B C 1
ATOM 1934 O O . CYS B 1 52 ? 15.398 18.891 4.336 1 90.5 52 CYS B O 1
ATOM 1936 N N . ARG B 1 53 ? 16.453 17 3.844 1 88.75 53 ARG B N 1
ATOM 1937 C CA . ARG B 1 53 ? 17.484 17.703 3.078 1 88.75 53 ARG B CA 1
ATOM 1938 C C . ARG B 1 53 ? 16.875 18.422 1.883 1 88.75 53 ARG B C 1
ATOM 1940 O O . ARG B 1 53 ? 17.172 19.594 1.637 1 88.75 53 ARG B O 1
ATOM 1947 N N . ARG B 1 54 ? 16.016 17.75 1.178 1 87.56 54 ARG B N 1
ATOM 1948 C CA . ARG B 1 54 ? 15.414 18.344 -0.014 1 87.56 54 ARG B CA 1
ATOM 1949 C C . ARG B 1 54 ? 14.453 19.469 0.357 1 87.56 54 ARG B C 1
ATOM 1951 O O . ARG B 1 54 ? 14.383 20.484 -0.337 1 87.56 54 ARG B O 1
ATOM 1958 N N . TRP B 1 55 ? 13.789 19.219 1.418 1 87 55 TRP B N 1
ATOM 1959 C CA . TRP B 1 55 ? 12.828 20.219 1.854 1 87 55 TRP B CA 1
ATOM 1960 C C . TRP B 1 55 ? 13.531 21.5 2.293 1 87 55 TRP B C 1
ATOM 1962 O O . TRP B 1 55 ? 13.102 22.609 1.953 1 87 55 TRP B O 1
ATOM 1972 N N . LYS B 1 56 ? 14.523 21.391 3.033 1 83.06 56 LYS B N 1
ATOM 1973 C CA . LYS B 1 56 ? 15.305 22.547 3.494 1 83.06 56 LYS B CA 1
ATOM 1974 C C . LYS B 1 56 ? 15.859 23.344 2.314 1 83.06 56 LYS B C 1
ATOM 1976 O O . LYS B 1 56 ? 15.93 24.562 2.371 1 83.06 56 LYS B O 1
ATOM 1981 N N . GLY B 1 57 ? 16.203 22.625 1.294 1 81.06 57 GLY B N 1
ATOM 1982 C CA . GLY B 1 57 ? 16.719 23.297 0.103 1 81.06 57 GLY B CA 1
ATOM 1983 C C . GLY B 1 57 ? 15.648 24.047 -0.663 1 81.06 57 GLY B C 1
ATOM 1984 O O . GLY B 1 57 ? 15.953 25 -1.389 1 81.06 57 GLY B O 1
ATOM 1985 N N . LEU B 1 58 ? 14.445 23.609 -0.574 1 77.25 58 LEU B N 1
ATOM 1986 C CA . LEU B 1 58 ? 13.328 24.25 -1.277 1 77.25 58 LEU B CA 1
ATOM 1987 C C . LEU B 1 58 ? 12.742 25.391 -0.453 1 77.25 58 LEU B C 1
ATOM 1989 O O . LEU B 1 58 ? 12.164 26.328 -1.007 1 77.25 58 LEU B O 1
ATOM 1993 N N . THR B 1 59 ? 12.461 25.203 0.803 1 64.56 59 THR B N 1
ATOM 1994 C CA . THR B 1 59 ? 11.742 26.094 1.703 1 64.56 59 THR B CA 1
ATOM 1995 C C . THR B 1 59 ? 12.469 27.438 1.825 1 64.56 59 THR B C 1
ATOM 1997 O O . THR B 1 59 ? 11.984 28.359 2.494 1 64.56 59 THR B O 1
ATOM 2000 N N . GLY B 1 60 ? 13.531 27.531 1.125 1 61.94 60 GLY B N 1
ATOM 2001 C CA . GLY B 1 60 ? 13.93 28.922 1.02 1 61.94 60 GLY B CA 1
ATOM 2002 C C . GLY B 1 60 ? 12.938 29.781 0.255 1 61.94 60 GLY B C 1
ATOM 2003 O O . GLY B 1 60 ? 13.047 31 0.23 1 61.94 60 GLY B O 1
ATOM 2004 N N . VAL B 1 61 ? 11.953 29.078 -0.351 1 55.59 61 VAL B N 1
ATOM 2005 C CA . VAL B 1 61 ? 10.867 29.766 -1.044 1 55.59 61 VAL B CA 1
ATOM 2006 C C . VAL B 1 61 ? 9.656 29.859 -0.127 1 55.59 61 VAL B C 1
ATOM 2008 O O . VAL B 1 61 ? 9.297 28.891 0.553 1 55.59 61 VAL B O 1
ATOM 2011 N N . PRO B 1 62 ? 9.062 31 0 1 55.06 62 PRO B N 1
ATOM 2012 C CA . PRO B 1 62 ? 7.934 31.266 0.893 1 55.06 62 PRO B CA 1
ATOM 2013 C C . PRO B 1 62 ? 6.699 30.438 0.548 1 55.06 62 PRO B C 1
ATOM 2015 O O . PRO B 1 62 ? 6.391 30.25 -0.63 1 55.06 62 PRO B O 1
ATOM 2018 N N . TYR B 1 63 ? 6.055 29.688 1.386 1 56.94 63 TYR B N 1
ATOM 2019 C CA . TYR B 1 63 ? 4.715 29.141 1.545 1 56.94 63 TYR B CA 1
ATOM 2020 C C . TYR B 1 63 ? 4.535 27.891 0.688 1 56.94 63 TYR B C 1
ATOM 2022 O O . TYR B 1 63 ? 3.629 27.828 -0.146 1 56.94 63 TYR B O 1
ATOM 2030 N N . PRO B 1 64 ? 5.426 27.016 0.681 1 64.56 64 PRO B N 1
ATOM 2031 C CA . PRO B 1 64 ? 5.023 25.828 -0.089 1 64.56 64 PRO B CA 1
ATOM 2032 C C . PRO B 1 64 ? 3.826 25.109 0.522 1 64.56 64 PRO B C 1
ATOM 2034 O O . PRO B 1 64 ? 3.609 25.188 1.735 1 64.56 64 PRO B O 1
ATOM 2037 N N . ASP B 1 65 ? 2.865 24.703 -0.35 1 75.62 65 ASP B N 1
ATOM 2038 C CA . ASP B 1 65 ? 1.688 24 0.151 1 75.62 65 ASP B CA 1
ATOM 2039 C C . ASP B 1 65 ? 1.981 22.516 0.347 1 75.62 65 ASP B C 1
ATOM 2041 O O . ASP B 1 65 ? 3.076 22.047 0.031 1 75.62 65 ASP B O 1
ATOM 2045 N N . THR B 1 66 ? 1.175 21.906 1.042 1 77.94 66 THR B N 1
ATOM 2046 C CA . THR B 1 66 ? 1.239 20.484 1.375 1 77.94 66 THR B CA 1
ATOM 2047 C C . THR B 1 66 ? 1.378 19.641 0.112 1 77.94 66 THR B C 1
ATOM 2049 O O . THR B 1 66 ? 2.08 18.625 0.112 1 77.94 66 THR B O 1
ATOM 2052 N N . ALA B 1 67 ? 0.908 20.156 -0.945 1 81.56 67 ALA B N 1
ATOM 2053 C CA . ALA B 1 67 ? 0.959 19.438 -2.217 1 81.56 67 ALA B CA 1
ATOM 2054 C C . ALA B 1 67 ? 2.385 19.391 -2.76 1 81.56 67 ALA B C 1
ATOM 2056 O O . ALA B 1 67 ? 2.795 18.391 -3.348 1 81.56 67 ALA B O 1
ATOM 2057 N N . THR B 1 68 ? 3.061 20.438 -2.58 1 83.56 68 THR B N 1
ATOM 2058 C CA . THR B 1 68 ? 4.445 20.5 -3.033 1 83.56 68 THR B CA 1
ATOM 2059 C C . THR B 1 68 ? 5.305 19.484 -2.281 1 83.56 68 THR B C 1
ATOM 2061 O O . THR B 1 68 ? 6.141 18.797 -2.879 1 83.56 68 THR B O 1
ATOM 2064 N N . VAL B 1 69 ? 5.07 19.422 -0.993 1 86.19 69 VAL B N 1
ATOM 2065 C CA . VAL B 1 69 ? 5.812 18.469 -0.172 1 86.19 69 VAL B CA 1
ATOM 2066 C C . VAL B 1 69 ? 5.492 17.031 -0.614 1 86.19 69 VAL B C 1
ATOM 2068 O O . VAL B 1 69 ? 6.387 16.188 -0.715 1 86.19 69 VAL B O 1
ATOM 2071 N N . ALA B 1 70 ? 4.273 16.781 -0.867 1 89.94 70 ALA B N 1
ATOM 2072 C CA . ALA B 1 70 ? 3.83 15.461 -1.307 1 89.94 70 ALA B CA 1
ATOM 2073 C C . ALA B 1 70 ? 4.477 15.078 -2.637 1 89.94 70 ALA B C 1
ATOM 2075 O O . ALA B 1 70 ? 4.859 13.922 -2.842 1 89.94 70 ALA B O 1
ATOM 2076 N N . ASP B 1 71 ? 4.605 16.094 -3.498 1 89.69 71 ASP B N 1
ATOM 2077 C CA . ASP B 1 71 ? 5.219 15.836 -4.797 1 89.69 71 ASP B CA 1
ATOM 2078 C C . ASP B 1 71 ? 6.695 15.477 -4.648 1 89.69 71 ASP B C 1
ATOM 2080 O O . ASP B 1 71 ? 7.195 14.586 -5.336 1 89.69 71 ASP B O 1
ATOM 2084 N N . LEU B 1 72 ? 7.277 16.219 -3.793 1 90.12 72 LEU B N 1
ATOM 2085 C CA . LEU B 1 72 ? 8.672 15.922 -3.504 1 90.12 72 LEU B CA 1
ATOM 2086 C C . LEU B 1 72 ? 8.828 14.508 -2.969 1 90.12 72 LEU B C 1
ATOM 2088 O O . LEU B 1 72 ? 9.719 13.766 -3.398 1 90.12 72 LEU B O 1
ATOM 2092 N N . ALA B 1 73 ? 8.016 14.164 -2.041 1 92.44 73 ALA B N 1
ATOM 2093 C CA . ALA B 1 73 ? 8.047 12.828 -1.448 1 92.44 73 ALA B CA 1
ATOM 2094 C C . ALA B 1 73 ? 7.801 11.758 -2.506 1 92.44 73 ALA B C 1
ATOM 2096 O O . ALA B 1 73 ? 8.461 10.719 -2.506 1 92.44 73 ALA B O 1
ATOM 2097 N N . ARG B 1 74 ? 6.879 12.016 -3.383 1 91.5 74 ARG B N 1
ATOM 2098 C CA . ARG B 1 74 ? 6.559 11.055 -4.434 1 91.5 74 ARG B CA 1
ATOM 2099 C C . ARG B 1 74 ? 7.75 10.836 -5.359 1 91.5 74 ARG B C 1
ATOM 2101 O O . ARG B 1 74 ? 7.969 9.727 -5.844 1 91.5 74 ARG B O 1
ATOM 2108 N N . GLU B 1 75 ? 8.414 11.875 -5.625 1 92.44 75 GLU B N 1
ATOM 2109 C CA . GLU B 1 75 ? 9.617 11.75 -6.438 1 92.44 75 GLU B CA 1
ATOM 2110 C C . GLU B 1 75 ? 10.617 10.797 -5.793 1 92.44 75 GLU B C 1
ATOM 2112 O O . GLU B 1 75 ? 11.258 10.008 -6.48 1 92.44 75 GLU B O 1
ATOM 2117 N N . LEU B 1 76 ? 10.727 10.898 -4.574 1 91.94 76 LEU B N 1
ATOM 2118 C CA . LEU B 1 76 ? 11.664 10.031 -3.861 1 91.94 76 LEU B CA 1
ATOM 2119 C C . LEU B 1 76 ? 11.211 8.578 -3.922 1 91.94 76 LEU B C 1
ATOM 2121 O O . LEU B 1 76 ? 12.031 7.668 -4.051 1 91.94 76 LEU B O 1
ATOM 2125 N N . LEU B 1 77 ? 9.938 8.367 -3.793 1 89.25 77 LEU B N 1
ATOM 2126 C CA . LEU B 1 77 ? 9.414 7.008 -3.939 1 89.25 77 LEU B CA 1
ATOM 2127 C C . LEU B 1 77 ? 9.703 6.465 -5.336 1 89.25 77 LEU B C 1
ATOM 2129 O O . LEU B 1 77 ? 10.117 5.309 -5.48 1 89.25 77 LEU B O 1
ATOM 2133 N N . ASP B 1 78 ? 9.555 7.328 -6.277 1 86.56 78 ASP B N 1
ATOM 2134 C CA . ASP B 1 78 ? 9.828 6.938 -7.656 1 86.56 78 ASP B CA 1
ATOM 2135 C C . ASP B 1 78 ? 11.297 6.578 -7.848 1 86.56 78 ASP B C 1
ATOM 2137 O O . ASP B 1 78 ? 11.641 5.793 -8.734 1 86.56 78 ASP B O 1
ATOM 2141 N N . ARG B 1 79 ? 12.094 7.109 -6.977 1 88.38 79 ARG B N 1
ATOM 2142 C CA . ARG B 1 79 ? 13.531 6.883 -7.086 1 88.38 79 ARG B CA 1
ATOM 2143 C C . ARG B 1 79 ? 13.969 5.695 -6.23 1 88.38 79 ARG B C 1
ATOM 2145 O O . ARG B 1 79 ? 15.164 5.469 -6.039 1 88.38 79 ARG B O 1
ATOM 2152 N N . GLY B 1 80 ? 13.031 5.051 -5.684 1 87.12 80 GLY B N 1
ATOM 2153 C CA . GLY B 1 80 ? 13.375 3.752 -5.121 1 87.12 80 GLY B CA 1
ATOM 2154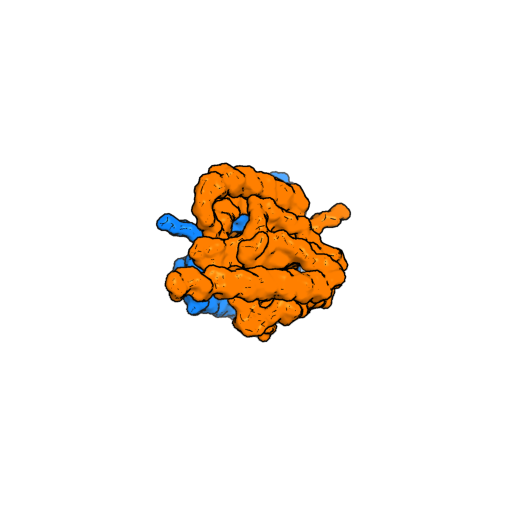 C C . GLY B 1 80 ? 13.312 3.721 -3.607 1 87.12 80 GLY B C 1
ATOM 2155 O O . GLY B 1 80 ? 13.938 2.869 -2.973 1 87.12 80 GLY B O 1
ATOM 2156 N N . HIS B 1 81 ? 12.75 4.668 -2.98 1 90.31 81 HIS B N 1
ATOM 2157 C CA . HIS B 1 81 ? 12.477 4.555 -1.552 1 90.31 81 HIS B CA 1
ATOM 2158 C C . HIS B 1 81 ? 11.242 3.707 -1.295 1 90.31 81 HIS B C 1
ATOM 2160 O O . HIS B 1 81 ? 10.141 4.066 -1.715 1 90.31 81 HIS B O 1
ATOM 2166 N N . SER B 1 82 ? 11.469 2.598 -0.568 1 91.75 82 SER B N 1
ATOM 2167 C CA . SER B 1 82 ? 10.375 1.66 -0.341 1 91.75 82 SER B CA 1
ATOM 2168 C C . SER B 1 82 ? 9.703 1.906 1.008 1 91.75 82 SER B C 1
ATOM 2170 O O . SER B 1 82 ? 9.984 1.206 1.982 1 91.75 82 SER B O 1
ATOM 2172 N N . VAL B 1 83 ? 8.93 2.9 1.154 1 93.44 83 VAL B N 1
ATOM 2173 C CA . VAL B 1 83 ? 8.156 3.252 2.344 1 93.44 83 VAL B CA 1
ATOM 2174 C C . VAL B 1 83 ? 6.773 3.746 1.937 1 93.44 83 VAL B C 1
ATOM 2176 O O . VAL B 1 83 ? 6.508 3.961 0.751 1 93.44 83 VAL B O 1
ATOM 2179 N N . GLU B 1 84 ? 5.887 3.799 2.859 1 95.19 84 GLU B N 1
ATOM 2180 C CA . GLU B 1 84 ? 4.68 4.613 2.758 1 95.19 84 GLU B CA 1
ATOM 2181 C C . GLU B 1 84 ? 4.684 5.734 3.793 1 95.19 84 GLU B C 1
ATOM 2183 O O . GLU B 1 84 ? 5.328 5.621 4.836 1 95.19 84 GLU B O 1
ATOM 2188 N N . ALA B 1 85 ? 3.99 6.828 3.461 1 96.81 85 ALA B N 1
ATOM 2189 C CA . ALA B 1 85 ? 4.086 7.965 4.371 1 96.81 85 ALA B CA 1
ATOM 2190 C C . ALA B 1 85 ? 2.854 8.859 4.27 1 96.81 85 ALA B C 1
ATOM 2192 O O . ALA B 1 85 ? 2.031 8.688 3.365 1 96.81 85 ALA B O 1
ATOM 2193 N N . LEU B 1 86 ? 2.703 9.711 5.191 1 97.25 86 LEU B N 1
ATOM 2194 C CA . LEU B 1 86 ? 1.747 10.812 5.172 1 97.25 86 LEU B CA 1
ATOM 2195 C C . LEU B 1 86 ? 2.455 12.156 5.344 1 97.25 86 LEU B C 1
ATOM 2197 O O . LEU B 1 86 ? 3.357 12.281 6.172 1 97.25 86 LEU B O 1
ATOM 2201 N N . VAL B 1 87 ? 2.098 13.055 4.539 1 96.06 87 VAL B N 1
ATOM 2202 C CA . VAL B 1 87 ? 2.396 14.453 4.809 1 96.06 87 VAL B CA 1
ATOM 2203 C C . VAL B 1 87 ? 1.158 15.148 5.371 1 96.06 87 VAL B C 1
ATOM 2205 O O . VAL B 1 87 ? 0.097 15.148 4.742 1 96.06 87 VAL B O 1
ATOM 2208 N N . VAL B 1 88 ? 1.292 15.641 6.523 1 95.56 88 VAL B N 1
ATOM 2209 C CA . VAL B 1 88 ? 0.208 16.344 7.199 1 95.56 88 VAL B CA 1
ATOM 2210 C C . VAL B 1 88 ? 0.646 17.781 7.527 1 95.56 88 VAL B C 1
ATOM 2212 O O . VAL B 1 88 ? 1.727 17.984 8.086 1 95.56 88 VAL B O 1
ATOM 2215 N N . GLY B 1 89 ? -0.227 18.672 7.172 1 93.06 89 GLY B N 1
ATOM 2216 C CA . GLY B 1 89 ? 0.223 20.031 7.426 1 93.06 89 GLY B CA 1
ATOM 2217 C C . GLY B 1 89 ? -0.879 21.062 7.277 1 93.06 89 GLY B C 1
ATOM 2218 O O . GLY B 1 89 ? -2.023 20.719 6.977 1 93.06 89 GLY B O 1
ATOM 2219 N N . TYR B 1 90 ? -0.455 22.266 7.605 1 92.06 90 TYR B N 1
ATOM 2220 C CA . TYR B 1 90 ? -1.297 23.453 7.477 1 92.06 90 TYR B CA 1
ATOM 2221 C C . TYR B 1 90 ? -0.695 24.438 6.488 1 92.06 90 TYR B C 1
ATOM 2223 O O . TYR B 1 90 ? 0.477 24.797 6.602 1 92.06 90 TYR B O 1
ATOM 2231 N N . ASN B 1 91 ? -1.554 24.688 5.5 1 88.06 91 ASN B N 1
ATOM 2232 C CA . ASN B 1 91 ? -1.127 25.688 4.52 1 88.06 91 ASN B CA 1
ATOM 2233 C C . ASN B 1 91 ? -1.449 27.109 4.98 1 88.06 91 ASN B C 1
ATOM 2235 O O . ASN B 1 91 ? -2.619 27.469 5.082 1 88.06 91 ASN B O 1
ATOM 2239 N N . GLN B 1 92 ? -0.497 27.891 5.082 1 80.94 92 GLN B N 1
ATOM 2240 C CA . GLN B 1 92 ? -0.693 29.25 5.578 1 80.94 92 GLN B CA 1
ATOM 2241 C C . GLN B 1 92 ? -1.195 30.172 4.469 1 80.94 92 GLN B C 1
ATOM 2243 O O . GLN B 1 92 ? -2.004 31.078 4.723 1 80.94 92 GLN B O 1
ATOM 2248 N N . ALA B 1 93 ? -0.69 29.906 3.283 1 80.19 93 ALA B N 1
ATOM 2249 C CA . ALA B 1 93 ? -1.083 30.766 2.16 1 80.19 93 ALA B CA 1
ATOM 2250 C C . ALA B 1 93 ? -2.541 30.516 1.777 1 80.19 93 ALA B C 1
ATOM 2252 O O . ALA B 1 93 ? -3.275 31.469 1.485 1 80.19 93 ALA B O 1
ATOM 2253 N N . GLN B 1 94 ? -2.951 29.328 1.723 1 84.88 94 GLN B N 1
ATOM 2254 C CA . GLN B 1 94 ? -4.344 28.906 1.6 1 84.88 94 GLN B CA 1
ATOM 2255 C C . GLN B 1 94 ? -4.797 28.141 2.84 1 84.88 94 GLN B C 1
ATOM 2257 O O . GLN B 1 94 ? -4.676 26.922 2.902 1 84.88 94 GLN B O 1
ATOM 2262 N N . PRO B 1 95 ? -5.27 28.953 3.738 1 87.56 95 PRO B N 1
ATOM 2263 C CA . PRO B 1 95 ? -5.465 28.438 5.094 1 87.56 95 PRO B CA 1
ATOM 2264 C C . PRO B 1 95 ? -6.336 27.172 5.125 1 87.56 95 PRO B C 1
ATOM 2266 O O . PRO B 1 95 ? -7.562 27.266 5.02 1 87.56 95 PRO B O 1
ATOM 2269 N N . HIS B 1 96 ? -5.652 26.062 5.191 1 91.25 96 HIS B N 1
ATOM 2270 C CA . HIS B 1 96 ? -6.34 24.781 5.406 1 91.25 96 HIS B CA 1
ATOM 2271 C C . HIS B 1 96 ? -5.359 23.688 5.816 1 91.25 96 HIS B C 1
ATOM 2273 O O . HIS B 1 96 ? -4.188 23.734 5.441 1 91.25 96 HIS B O 1
ATOM 2279 N N . ALA B 1 97 ? -5.883 22.891 6.582 1 93.44 97 ALA B N 1
ATOM 2280 C CA . ALA B 1 97 ? -5.133 21.688 6.938 1 93.44 97 ALA B CA 1
ATOM 2281 C C . ALA B 1 97 ? -5.465 20.531 5.988 1 93.44 97 ALA B C 1
ATOM 2283 O O . ALA B 1 97 ? -6.602 20.406 5.527 1 93.44 97 ALA B O 1
ATOM 2284 N N . ALA B 1 98 ? -4.434 19.719 5.703 1 94.06 98 ALA B N 1
ATOM 2285 C CA . ALA B 1 98 ? -4.668 18.641 4.758 1 94.06 98 ALA B CA 1
ATOM 2286 C C . ALA B 1 98 ? -3.74 17.453 5.027 1 94.06 98 ALA B C 1
ATOM 2288 O O . ALA B 1 98 ? -2.725 17.609 5.715 1 94.06 98 ALA B O 1
ATOM 2289 N N . VAL B 1 99 ? -4.148 16.344 4.52 1 95.94 99 VAL B N 1
ATOM 2290 C CA . VAL B 1 99 ? -3.395 15.094 4.59 1 95.94 99 VAL B CA 1
ATOM 2291 C C . VAL B 1 99 ? -3.094 14.594 3.178 1 95.94 99 VAL B C 1
ATOM 2293 O O . VAL B 1 99 ? -3.98 14.555 2.322 1 95.94 99 VAL B O 1
ATOM 2296 N N . SER B 1 100 ? -1.873 14.25 2.932 1 96.31 100 SER B N 1
ATOM 2297 C CA . SER B 1 100 ? -1.497 13.586 1.689 1 96.31 100 SER B CA 1
ATOM 2298 C C . SER B 1 100 ? -0.879 12.219 1.958 1 96.31 100 SER B C 1
ATOM 2300 O O . SER B 1 100 ? 0.023 12.094 2.789 1 96.31 100 SER B O 1
ATOM 2302 N N . CYS B 1 101 ? -1.4 11.273 1.219 1 95.75 101 CYS B N 1
ATOM 2303 C CA . CYS B 1 101 ? -0.893 9.906 1.345 1 95.75 101 CYS B CA 1
ATOM 2304 C C . CYS B 1 101 ? 0.141 9.609 0.265 1 95.75 101 CYS B C 1
ATOM 2306 O O . CYS B 1 101 ? -0.014 10.031 -0.882 1 95.75 101 CYS B O 1
ATOM 2308 N N . LEU B 1 102 ? 1.163 8.883 0.735 1 94.81 102 LEU B N 1
ATOM 2309 C CA . LEU B 1 102 ? 2.279 8.609 -0.161 1 94.81 102 LEU B CA 1
ATOM 2310 C C . LEU B 1 102 ? 2.578 7.109 -0.207 1 94.81 102 LEU B C 1
ATOM 2312 O O . LEU B 1 102 ? 2.832 6.492 0.829 1 94.81 102 LEU B O 1
ATOM 2316 N N . GLY B 1 103 ? 2.639 6.551 -1.354 1 91.38 103 GLY B N 1
ATOM 2317 C CA . GLY B 1 103 ? 2.918 5.148 -1.616 1 91.38 103 GLY B CA 1
ATOM 2318 C C . GLY B 1 103 ? 2.521 4.711 -3.014 1 91.38 103 GLY B C 1
ATOM 2319 O O . GLY B 1 103 ? 1.754 5.398 -3.689 1 91.38 103 GLY B O 1
ATOM 2320 N N . PRO B 1 104 ? 3.082 3.611 -3.402 1 84.81 104 PRO B N 1
ATOM 2321 C CA . PRO B 1 104 ? 2.83 3.164 -4.773 1 84.81 104 PRO B CA 1
ATOM 2322 C C . PRO B 1 104 ? 1.345 2.979 -5.07 1 84.81 104 PRO B C 1
ATOM 2324 O O . PRO B 1 104 ? 0.902 3.215 -6.199 1 84.81 104 PRO B O 1
ATOM 2327 N N . ALA B 1 105 ? 0.582 2.588 -4.062 1 86.19 105 ALA B N 1
ATOM 2328 C CA . ALA B 1 105 ? -0.821 2.256 -4.297 1 86.19 105 ALA B CA 1
ATOM 2329 C C . ALA B 1 105 ? -1.742 3.344 -3.752 1 86.19 105 ALA B C 1
ATOM 2331 O O . ALA B 1 105 ? -2.967 3.223 -3.822 1 86.19 105 ALA B O 1
ATOM 2332 N N . LEU B 1 106 ? -1.185 4.344 -3.213 1 90.5 106 LEU B N 1
ATOM 2333 C CA . LEU B 1 106 ? -1.993 5.352 -2.535 1 90.5 106 LEU B CA 1
ATOM 2334 C C . LEU B 1 106 ? -2.383 6.469 -3.496 1 90.5 106 LEU B C 1
ATOM 2336 O O . LEU B 1 106 ? -1.631 6.793 -4.418 1 90.5 106 LEU B O 1
ATOM 2340 N N . PRO B 1 107 ? -3.537 7.023 -3.295 1 87.5 107 PRO B N 1
ATOM 2341 C CA . PRO B 1 107 ? -4.016 8.062 -4.211 1 87.5 107 PRO B CA 1
ATOM 2342 C C . PRO B 1 107 ? -3.217 9.359 -4.102 1 87.5 107 PRO B C 1
ATOM 2344 O O . PRO B 1 107 ? -2.646 9.648 -3.049 1 87.5 107 PRO B O 1
ATOM 2347 N N . ARG B 1 108 ? -3.273 10.07 -5.207 1 88.5 108 ARG B N 1
ATOM 2348 C CA . ARG B 1 108 ? -2.648 11.383 -5.219 1 88.5 108 ARG B CA 1
ATOM 2349 C C . ARG B 1 108 ? -3.646 12.469 -4.82 1 88.5 108 ARG B C 1
ATOM 2351 O O . ARG B 1 108 ? -4.824 12.398 -5.18 1 88.5 108 ARG B O 1
ATOM 2358 N N . GLY B 1 109 ? -3.119 13.484 -4.105 1 91.38 109 GLY B N 1
ATOM 2359 C CA . GLY B 1 109 ? -3.977 14.602 -3.738 1 91.38 109 GLY B CA 1
ATOM 2360 C C . GLY B 1 109 ? -3.955 14.906 -2.252 1 91.38 109 GLY B C 1
ATOM 2361 O O . GLY B 1 109 ? -3.168 14.32 -1.505 1 91.38 109 GLY B O 1
ATOM 2362 N N . GLN B 1 110 ? -4.742 15.961 -1.938 1 92.88 110 GLN B N 1
ATOM 2363 C CA . GLN B 1 110 ? -4.945 16.328 -0.542 1 92.88 110 GLN B CA 1
ATOM 2364 C C . GLN B 1 110 ? -6.293 15.836 -0.03 1 92.88 110 GLN B C 1
ATOM 2366 O O . GLN B 1 110 ? -7.293 15.883 -0.749 1 92.88 110 GLN B O 1
ATOM 2371 N N . PHE B 1 111 ? -6.262 15.336 1.179 1 94.56 111 PHE B N 1
ATOM 2372 C CA . PHE B 1 111 ? -7.449 14.719 1.759 1 94.56 111 PHE B CA 1
ATOM 2373 C C . PHE B 1 111 ? -7.695 15.25 3.168 1 94.56 111 PHE B C 1
ATOM 2375 O O . PHE B 1 111 ? -6.848 15.938 3.736 1 94.56 111 PHE B O 1
ATOM 2382 N N . LEU B 1 112 ? -8.922 14.961 3.639 1 95.69 112 LEU B N 1
ATOM 2383 C CA . LEU B 1 112 ? -9.281 15.336 5 1 95.69 112 LEU B CA 1
ATOM 2384 C C . LEU B 1 112 ? -8.758 14.312 6.004 1 95.69 112 LEU B C 1
ATOM 2386 O O . LEU B 1 112 ? -8.539 14.641 7.172 1 95.69 112 LEU B O 1
ATOM 2390 N N . PHE B 1 113 ? -8.594 13.109 5.52 1 97.56 113 PHE B N 1
ATOM 2391 C CA . PHE B 1 113 ? -8.016 12.07 6.359 1 97.56 113 PHE B CA 1
ATOM 2392 C C . PHE B 1 113 ? -7.324 11.016 5.512 1 97.56 113 PHE B C 1
ATOM 2394 O O . PHE B 1 113 ? -7.516 10.961 4.293 1 97.56 113 PHE B O 1
ATOM 2401 N N . GLY B 1 114 ? -6.477 10.18 6.184 1 97.31 114 GLY B N 1
ATOM 2402 C CA . GLY B 1 114 ? -5.777 9.094 5.512 1 97.31 114 GLY B CA 1
ATOM 2403 C C . GLY B 1 114 ? -4.996 8.203 6.461 1 97.31 114 GLY B C 1
ATOM 2404 O O . GLY B 1 114 ? -4.871 8.516 7.648 1 97.31 114 GLY B O 1
ATOM 2405 N N . ALA B 1 115 ? -4.598 7.145 5.875 1 97.44 115 ALA B N 1
ATOM 2406 C CA . ALA B 1 115 ? -3.748 6.199 6.594 1 97.44 115 ALA B CA 1
ATOM 2407 C C . ALA B 1 115 ? -2.82 5.457 5.641 1 97.44 115 ALA B C 1
ATOM 2409 O O . ALA B 1 115 ? -3.137 5.293 4.457 1 97.44 115 ALA B O 1
ATOM 2410 N N . ALA B 1 116 ? -1.707 5.051 6.141 1 96.44 116 ALA B N 1
ATOM 2411 C CA . ALA B 1 116 ? -0.724 4.309 5.359 1 96.44 116 ALA B CA 1
ATOM 2412 C C . ALA B 1 116 ? -0.011 3.268 6.215 1 96.44 116 ALA B C 1
ATOM 2414 O O . ALA B 1 116 ? 0.002 3.371 7.445 1 96.44 116 ALA B O 1
ATOM 2415 N N . GLY B 1 117 ? 0.505 2.244 5.539 1 93.56 117 GLY B N 1
ATOM 2416 C CA . GLY B 1 117 ? 1.227 1.187 6.23 1 93.56 117 GLY B CA 1
ATOM 2417 C C . GLY B 1 117 ? 0.357 -0.011 6.562 1 93.56 117 GLY B C 1
ATOM 2418 O O . GLY B 1 117 ? -0.783 -0.104 6.102 1 93.56 117 GLY B O 1
ATOM 2419 N N . ARG B 1 118 ? 0.92 -0.926 7.375 1 90.62 118 ARG B N 1
ATOM 2420 C CA . ARG B 1 118 ? 0.188 -2.123 7.777 1 90.62 118 ARG B CA 1
ATOM 2421 C C . ARG B 1 118 ? -1.023 -1.762 8.633 1 90.62 118 ARG B C 1
ATOM 2423 O O . ARG B 1 118 ? -0.896 -1.054 9.633 1 90.62 118 ARG B O 1
ATOM 2430 N N . GLY B 1 119 ? -2.15 -2.303 8.188 1 92.5 119 GLY B N 1
ATOM 2431 C CA . GLY B 1 119 ? -3.361 -2.012 8.938 1 92.5 119 GLY B CA 1
ATOM 2432 C C . GLY B 1 119 ? -4.086 -0.772 8.445 1 92.5 119 GLY B C 1
ATOM 2433 O O . GLY B 1 119 ? -5.168 -0.443 8.938 1 92.5 119 GLY B O 1
ATOM 2434 N N . ALA B 1 120 ? -3.514 -0.121 7.473 1 95.06 120 ALA B N 1
ATOM 2435 C CA . ALA B 1 120 ? -4.066 1.147 7.004 1 95.06 120 ALA B CA 1
ATOM 2436 C C . ALA B 1 120 ? -5.465 0.958 6.43 1 95.06 120 ALA B C 1
ATOM 2438 O O . ALA B 1 120 ? -6.316 1.843 6.543 1 95.06 120 ALA B O 1
ATOM 2439 N N . GLU B 1 121 ? -5.688 -0.173 5.793 1 92.69 121 GLU B N 1
ATOM 2440 C CA . GLU B 1 121 ? -7.008 -0.42 5.223 1 92.69 121 GLU B CA 1
ATOM 2441 C C . GLU B 1 121 ? -8.086 -0.395 6.301 1 92.69 121 GLU B C 1
ATOM 2443 O O . GLU B 1 121 ? -9.156 0.185 6.102 1 92.69 121 GLU B O 1
ATOM 2448 N N . ALA B 1 122 ? -7.836 -1.015 7.371 1 94.38 122 ALA B N 1
ATOM 2449 C CA . ALA B 1 122 ? -8.789 -1.013 8.477 1 94.38 122 ALA B CA 1
ATOM 2450 C C . ALA B 1 122 ? -8.984 0.396 9.031 1 94.38 122 ALA B C 1
ATOM 2452 O O . ALA B 1 122 ? -10.102 0.792 9.359 1 94.38 122 ALA B O 1
ATOM 2453 N N . CYS B 1 123 ? -7.914 1.145 9.133 1 96.75 123 CYS B N 1
ATOM 2454 C CA . CYS B 1 123 ? -7.992 2.52 9.609 1 96.75 123 CYS B CA 1
ATOM 2455 C C . CYS B 1 123 ? -8.828 3.379 8.664 1 96.75 123 CYS B C 1
ATOM 2457 O O . CYS B 1 123 ? -9.656 4.176 9.109 1 96.75 123 CYS B O 1
ATOM 2459 N N . ARG B 1 124 ? -8.609 3.209 7.422 1 96.31 124 ARG B N 1
ATOM 2460 C CA . ARG B 1 124 ? -9.367 3.992 6.449 1 96.31 124 ARG B CA 1
ATOM 2461 C C . ARG B 1 124 ? -10.859 3.67 6.527 1 96.31 124 ARG B C 1
ATOM 2463 O O . ARG B 1 124 ? -11.703 4.551 6.344 1 96.31 124 ARG B O 1
ATOM 2470 N N . ALA B 1 125 ? -11.133 2.455 6.754 1 94.62 125 ALA B N 1
ATOM 2471 C CA . ALA B 1 125 ? -12.539 2.082 6.922 1 94.62 125 ALA B CA 1
ATOM 2472 C C . ALA B 1 125 ? -13.156 2.807 8.117 1 94.62 125 ALA B C 1
ATOM 2474 O O . ALA B 1 125 ? -14.258 3.348 8.016 1 94.62 125 ALA B O 1
ATOM 2475 N N . VAL B 1 126 ? -12.477 2.873 9.227 1 97.44 126 VAL B N 1
ATOM 2476 C CA . VAL B 1 126 ? -12.938 3.555 10.43 1 97.44 126 VAL B CA 1
ATOM 2477 C C . VAL B 1 126 ? -13.078 5.051 10.156 1 97.44 126 VAL B C 1
ATOM 2479 O O . VAL B 1 126 ? -14.078 5.668 10.539 1 97.44 126 VAL B O 1
ATOM 2482 N N . LEU B 1 127 ? -12.148 5.578 9.508 1 97.88 127 LEU B N 1
ATOM 2483 C CA . LEU B 1 127 ? -12.148 7.004 9.203 1 97.88 127 LEU B CA 1
ATOM 2484 C C . LEU B 1 127 ? -13.312 7.371 8.289 1 97.88 127 LEU B C 1
ATOM 2486 O O . LEU B 1 127 ? -13.977 8.383 8.508 1 97.88 127 LEU B O 1
ATOM 2490 N N . ARG B 1 128 ? -13.516 6.539 7.34 1 95.12 128 ARG B N 1
ATOM 2491 C CA . ARG B 1 128 ? -14.586 6.805 6.391 1 95.12 128 ARG B CA 1
ATOM 2492 C C . ARG B 1 128 ? -15.945 6.816 7.09 1 95.12 128 ARG B C 1
ATOM 2494 O O . ARG B 1 128 ? -16.812 7.617 6.746 1 95.12 128 ARG B O 1
ATOM 2501 N N . ARG B 1 129 ? -16.094 6.023 8.039 1 96.56 129 ARG B N 1
ATOM 2502 C CA . ARG B 1 129 ? -17.375 5.914 8.742 1 96.56 129 ARG B CA 1
ATOM 2503 C C . ARG B 1 129 ? -17.5 6.988 9.812 1 96.56 129 ARG B C 1
ATOM 2505 O O . ARG B 1 129 ? -18.609 7.438 10.117 1 96.56 129 ARG B O 1
ATOM 2512 N N . GLY B 1 130 ? -16.438 7.418 10.328 1 97.44 130 GLY B N 1
ATOM 2513 C CA . GLY B 1 130 ? -16.484 8.219 11.531 1 97.44 130 GLY B CA 1
ATOM 2514 C C . GLY B 1 130 ? -16.203 9.695 11.281 1 97.44 130 GLY B C 1
ATOM 2515 O O . GLY B 1 130 ? -16.531 10.539 12.125 1 97.44 130 GLY B O 1
ATOM 2516 N N . TYR B 1 131 ? -15.727 10.055 10.234 1 97.31 131 TYR B N 1
ATOM 2517 C CA . TYR B 1 131 ? -15.32 11.438 9.992 1 97.31 131 TYR B CA 1
ATOM 2518 C C . TYR B 1 131 ? -16.531 12.32 9.734 1 97.31 131 TYR B C 1
ATOM 2520 O O . TYR B 1 131 ? -17.469 11.914 9.039 1 97.31 131 TYR B O 1
ATOM 2528 N N . ARG B 1 132 ? -16.484 13.484 10.344 1 95.38 132 ARG B N 1
ATOM 2529 C CA . ARG B 1 132 ? -17.438 14.555 10.086 1 95.38 132 ARG B CA 1
ATOM 2530 C C . ARG B 1 132 ? -16.734 15.906 9.984 1 95.38 132 ARG B C 1
ATOM 2532 O O . ARG B 1 132 ? -15.781 16.172 10.734 1 95.38 132 ARG B O 1
ATOM 2539 N N . ASP B 1 133 ? -17.219 16.766 9.109 1 89.12 133 ASP B N 1
ATOM 2540 C CA . ASP B 1 133 ? -16.578 18.062 8.867 1 89.12 133 ASP B CA 1
ATOM 2541 C C . ASP B 1 133 ? -16.672 18.953 10.094 1 89.12 133 ASP B C 1
ATOM 2543 O O . ASP B 1 133 ? -15.93 19.938 10.211 1 89.12 133 ASP B O 1
ATOM 2547 N N . THR B 1 134 ? -17.531 18.594 11.062 1 90.25 134 THR B N 1
ATOM 2548 C CA . THR B 1 134 ? -17.781 19.453 12.211 1 90.25 134 THR B CA 1
ATOM 2549 C C . THR B 1 134 ? -17.016 18.969 13.43 1 90.25 134 THR B C 1
ATOM 2551 O O . THR B 1 134 ? -17.25 19.438 14.547 1 90.25 134 THR B O 1
ATOM 2554 N N . MET B 1 135 ? -16.141 18.156 13.172 1 90.44 135 MET B N 1
ATOM 2555 C CA . MET B 1 135 ? -15.477 17.5 14.305 1 90.44 135 MET B CA 1
ATOM 2556 C C . MET B 1 135 ? -14.531 18.469 15.008 1 90.44 135 MET B C 1
ATOM 2558 O O . MET B 1 135 ? -13.789 19.203 14.352 1 90.44 135 MET B O 1
ATOM 2562 N N . SER B 1 136 ? -14.617 18.406 16.344 1 87.12 136 SER B N 1
ATOM 2563 C CA . SER B 1 136 ? -13.672 19.141 17.188 1 87.12 136 SER B CA 1
ATOM 2564 C C . SER B 1 136 ? -12.344 18.406 17.297 1 87.12 136 SER B C 1
ATOM 2566 O O . SER B 1 136 ? -12.203 17.281 16.812 1 87.12 136 SER B O 1
ATOM 2568 N N . SER B 1 137 ? -11.453 19.062 17.984 1 85.06 137 SER B N 1
ATOM 2569 C CA . SER B 1 137 ? -10.156 18.438 18.219 1 85.06 137 SER B CA 1
ATOM 2570 C C . SER B 1 137 ? -10.305 17.156 19.031 1 85.06 137 SER B C 1
ATOM 2572 O O . SER B 1 137 ? -9.641 16.156 18.75 1 85.06 137 SER B O 1
ATOM 2574 N N . SER B 1 138 ? -11.211 17.219 20.031 1 87.06 138 SER B N 1
ATOM 2575 C CA . SER B 1 138 ? -11.438 16.031 20.859 1 87.06 138 SER B CA 1
ATOM 2576 C C . SER B 1 138 ? -12.062 14.906 20.047 1 87.06 138 SER B C 1
ATOM 2578 O O . SER B 1 138 ? -11.703 13.742 20.219 1 87.06 138 SER B O 1
ATOM 2580 N N . ASP B 1 139 ? -12.984 15.297 19.156 1 91.69 139 ASP B N 1
ATOM 2581 C CA . ASP B 1 139 ? -13.617 14.305 18.281 1 91.69 139 ASP B CA 1
ATOM 2582 C C . ASP B 1 139 ? -12.586 13.633 17.375 1 91.69 139 ASP B C 1
ATOM 2584 O O . ASP B 1 139 ? -12.633 12.414 17.172 1 91.69 139 ASP B O 1
ATOM 2588 N N . VAL B 1 140 ? -11.703 14.422 16.875 1 93.62 140 VAL B N 1
ATOM 2589 C CA . VAL B 1 140 ? -10.688 13.922 15.945 1 93.62 140 VAL B CA 1
ATOM 2590 C C . VAL B 1 140 ? -9.758 12.953 16.672 1 93.62 140 VAL B C 1
ATOM 2592 O O . VAL B 1 140 ? -9.414 11.891 16.141 1 93.62 140 VAL B O 1
ATOM 2595 N N . ILE B 1 141 ? -9.422 13.328 17.844 1 90.38 141 ILE B N 1
ATOM 2596 C CA . ILE B 1 141 ? -8.539 12.484 18.641 1 90.38 141 ILE B CA 1
ATOM 2597 C C . ILE B 1 141 ? -9.234 11.156 18.938 1 90.38 141 ILE B C 1
ATOM 2599 O O . ILE B 1 141 ? -8.625 10.094 18.844 1 90.38 141 ILE B O 1
ATOM 2603 N N . GLU B 1 142 ? -10.469 11.211 19.281 1 92.44 142 GLU B N 1
ATOM 2604 C CA . GLU B 1 142 ? -11.234 10 19.547 1 92.44 142 GLU B CA 1
ATOM 2605 C C . GLU B 1 142 ? -11.305 9.109 18.312 1 92.44 142 GLU B C 1
ATOM 2607 O O . GLU B 1 142 ? -11.227 7.887 18.422 1 92.44 142 GLU B O 1
ATOM 2612 N N . LEU B 1 143 ? -11.516 9.758 17.219 1 96 143 LEU B N 1
ATOM 2613 C CA . LEU B 1 143 ? -11.562 9.016 15.969 1 96 143 LEU B CA 1
ATOM 2614 C C . LEU B 1 143 ? -10.227 8.336 15.688 1 96 143 LEU B C 1
ATOM 2616 O O . LEU B 1 143 ? -10.188 7.18 15.273 1 96 143 LEU B O 1
ATOM 2620 N N . VAL B 1 144 ? -9.141 9.047 15.938 1 95.62 144 VAL B N 1
ATOM 2621 C CA . VAL B 1 144 ? -7.801 8.484 15.758 1 95.62 144 VAL B CA 1
ATOM 2622 C C . VAL B 1 144 ? -7.598 7.316 16.719 1 95.62 144 VAL B C 1
ATOM 2624 O O . VAL B 1 144 ? -7.062 6.273 16.328 1 95.62 144 VAL B O 1
ATOM 2627 N N . GLU B 1 145 ? -8.062 7.473 17.891 1 93.75 145 GLU B N 1
ATOM 2628 C CA . GLU B 1 145 ? -7.965 6.398 18.875 1 93.75 145 GLU B CA 1
ATOM 2629 C C . GLU B 1 145 ? -8.766 5.176 18.438 1 93.75 145 GLU B C 1
ATOM 2631 O O . GLU B 1 145 ? -8.352 4.039 18.672 1 93.75 145 GLU B O 1
ATOM 2636 N N . SER B 1 146 ? -9.898 5.441 17.875 1 96.69 146 SER B N 1
ATOM 2637 C CA . SER B 1 146 ? -10.703 4.344 17.344 1 96.69 146 SER B CA 1
ATOM 2638 C C . SER B 1 146 ? -9.953 3.578 16.266 1 96.69 146 SER B C 1
ATOM 2640 O O . SER B 1 146 ? -10.07 2.355 16.156 1 96.69 146 SER B O 1
ATOM 2642 N N . CYS B 1 147 ? -9.203 4.277 15.422 1 96.94 147 CYS B N 1
ATOM 2643 C CA . CYS B 1 147 ? -8.383 3.625 14.414 1 96.94 147 CYS B CA 1
ATOM 2644 C C . CYS B 1 147 ? -7.324 2.74 15.062 1 96.94 147 CYS B C 1
ATOM 2646 O O . CYS B 1 147 ? -7.141 1.588 14.656 1 96.94 147 CYS B O 1
ATOM 2648 N N . ILE B 1 148 ? -6.664 3.281 16.078 1 94.12 148 ILE B N 1
ATOM 2649 C CA . ILE B 1 148 ? -5.613 2.553 16.781 1 94.12 148 ILE B CA 1
ATOM 2650 C C . ILE B 1 148 ? -6.199 1.313 17.453 1 94.12 148 ILE B C 1
ATOM 2652 O O . ILE B 1 148 ? -5.629 0.224 17.359 1 94.12 148 ILE B O 1
ATOM 2656 N N . ALA B 1 149 ? -7.348 1.501 18.062 1 95.44 149 ALA B N 1
ATOM 2657 C CA . ALA B 1 149 ? -8.031 0.381 18.703 1 95.44 149 ALA B CA 1
ATOM 2658 C C . ALA B 1 149 ? -8.367 -0.713 17.688 1 95.44 149 ALA B C 1
ATOM 2660 O O . ALA B 1 149 ? -8.258 -1.903 18 1 95.44 149 ALA B O 1
ATOM 2661 N N . GLU B 1 150 ? -8.773 -0.324 16.531 1 95.75 150 GLU B N 1
ATOM 2662 C CA . GLU B 1 150 ? -9.156 -1.278 15.492 1 95.75 150 GLU B CA 1
ATOM 2663 C C . GLU B 1 150 ? -7.969 -2.127 15.055 1 95.75 150 GLU B C 1
ATOM 2665 O O . GLU B 1 150 ? -8.086 -3.348 14.922 1 95.75 150 GLU B O 1
ATOM 2670 N N . ILE B 1 151 ? -6.836 -1.507 14.828 1 93.94 151 ILE B N 1
ATOM 2671 C CA . ILE B 1 151 ? -5.695 -2.27 14.328 1 93.94 151 ILE B CA 1
ATOM 2672 C C . ILE B 1 151 ? -5.102 -3.109 15.453 1 93.94 151 ILE B C 1
ATOM 2674 O O . ILE B 1 151 ? -4.535 -4.176 15.211 1 93.94 151 ILE B O 1
ATOM 2678 N N . ARG B 1 152 ? -5.238 -2.668 16.688 1 91.5 152 ARG B N 1
ATOM 2679 C CA . ARG B 1 152 ? -4.863 -3.506 17.812 1 91.5 152 ARG B CA 1
ATOM 2680 C C . ARG B 1 152 ? -5.758 -4.738 17.906 1 91.5 152 ARG B C 1
ATOM 2682 O O . ARG B 1 152 ? -5.273 -5.852 18.109 1 91.5 152 ARG B O 1
ATOM 2689 N N . ARG B 1 153 ? -7.047 -4.512 17.75 1 94.56 153 ARG B N 1
ATOM 2690 C CA . ARG B 1 153 ? -8.023 -5.594 17.797 1 94.56 153 ARG B CA 1
ATOM 2691 C C . ARG B 1 153 ? -7.73 -6.633 16.719 1 94.56 153 ARG B C 1
ATOM 2693 O O . ARG B 1 153 ? -7.844 -7.836 16.969 1 94.56 153 ARG B O 1
ATOM 2700 N N . LEU B 1 154 ? -7.301 -6.152 15.562 1 92.31 154 LEU B N 1
ATOM 2701 C CA . LEU B 1 154 ? -7.039 -7.031 14.43 1 92.31 154 LEU B CA 1
ATOM 2702 C C . LEU B 1 154 ? -5.688 -7.719 14.57 1 92.31 154 LEU B C 1
ATOM 2704 O O . LEU B 1 154 ? -5.336 -8.586 13.766 1 92.31 154 LEU B O 1
ATOM 2708 N N . GLY B 1 155 ? -4.887 -7.355 15.508 1 89.75 155 GLY B N 1
ATOM 2709 C CA . GLY B 1 155 ? -3.594 -7.973 15.742 1 89.75 155 GLY B CA 1
ATOM 2710 C C . GLY B 1 155 ? -2.541 -7.555 14.734 1 89.75 155 GLY B C 1
ATOM 2711 O O . GLY B 1 155 ? -1.647 -8.336 14.406 1 89.75 155 GLY B O 1
ATOM 2712 N N . VAL B 1 156 ? -2.664 -6.348 14.266 1 88.75 156 VAL B N 1
ATOM 2713 C CA . VAL B 1 156 ? -1.673 -5.859 13.312 1 88.75 156 VAL B CA 1
ATOM 2714 C C . VAL B 1 156 ? -0.311 -5.746 14 1 88.75 156 VAL B C 1
ATOM 2716 O O . VAL B 1 156 ? -0.182 -5.102 15.039 1 88.75 156 VAL B O 1
ATOM 2719 N N . PRO B 1 157 ? 0.688 -6.379 13.344 1 83.19 157 PRO B N 1
ATOM 2720 C CA . PRO B 1 157 ? 2.018 -6.277 13.953 1 83.19 157 PRO B CA 1
ATOM 2721 C C . PRO B 1 157 ? 2.475 -4.836 14.133 1 83.19 157 PRO B C 1
ATOM 2723 O O . PRO B 1 157 ? 2.322 -4.016 13.227 1 83.19 157 PRO B O 1
ATOM 2726 N N . GLY B 1 158 ? 2.979 -4.48 15.367 1 80.12 158 GLY B N 1
ATOM 2727 C CA . GLY B 1 158 ? 3.475 -3.145 15.664 1 80.12 158 GLY B CA 1
ATOM 2728 C C . GLY B 1 158 ? 2.416 -2.234 16.266 1 80.12 158 GLY B C 1
ATOM 2729 O O . GLY B 1 158 ? 2.734 -1.168 16.797 1 80.12 158 GLY B O 1
ATOM 2730 N N . ALA B 1 159 ? 1.196 -2.693 16.172 1 84.94 159 ALA B N 1
ATOM 2731 C CA . ALA B 1 159 ? 0.099 -1.841 16.625 1 84.94 159 ALA B CA 1
ATOM 2732 C C . ALA B 1 159 ? 0.005 -1.825 18.156 1 84.94 159 ALA B C 1
ATOM 2734 O O . ALA B 1 159 ? -0.643 -0.951 18.734 1 84.94 159 ALA B O 1
ATOM 2735 N N . ALA B 1 160 ? 0.647 -2.742 18.75 1 79.69 160 ALA B N 1
ATOM 2736 C CA . ALA B 1 160 ? 0.555 -2.879 20.188 1 79.69 160 ALA B CA 1
ATOM 2737 C C . ALA B 1 160 ? 1.363 -1.796 20.906 1 79.69 160 ALA B C 1
ATOM 2739 O O . ALA B 1 160 ? 1.108 -1.481 22.062 1 79.69 160 ALA B O 1
ATOM 2740 N N . GLY B 1 161 ? 2.334 -1.232 20.234 1 81.56 161 GLY B N 1
ATOM 2741 C CA . GLY B 1 161 ? 3.182 -0.22 20.844 1 81.56 161 GLY B CA 1
ATOM 2742 C C . GLY B 1 161 ? 2.512 1.137 20.953 1 81.56 161 GLY B C 1
ATOM 2743 O O . GLY B 1 161 ? 1.311 1.263 20.703 1 81.56 161 GLY B O 1
ATOM 2744 N N . GLU B 1 162 ? 3.227 2.072 21.453 1 85.31 162 GLU B N 1
ATOM 2745 C CA . GLU B 1 162 ? 2.734 3.434 21.641 1 85.31 162 GLU B CA 1
ATOM 2746 C C . GLU B 1 162 ? 2.701 4.191 20.312 1 85.31 162 GLU B C 1
ATOM 2748 O O . GLU B 1 162 ? 3.555 3.982 19.453 1 85.31 162 GLU B O 1
ATOM 2753 N N . PHE B 1 163 ? 1.686 4.969 20.25 1 91.38 163 PHE B N 1
ATOM 2754 C CA . PHE B 1 163 ? 1.582 5.863 19.094 1 91.38 163 PHE B CA 1
ATOM 2755 C C . PHE B 1 163 ? 1.92 7.297 19.5 1 91.38 163 PHE B C 1
ATOM 2757 O O . PHE B 1 163 ? 1.403 7.809 20.484 1 91.38 163 PHE B O 1
ATOM 2764 N N . ALA B 1 164 ? 2.852 7.855 18.734 1 91.25 164 ALA B N 1
ATOM 2765 C CA . ALA B 1 164 ? 3.047 9.297 18.859 1 91.25 164 ALA B CA 1
ATOM 2766 C C . ALA B 1 164 ? 1.904 10.07 18.203 1 91.25 164 ALA B C 1
ATOM 2768 O O . ALA B 1 164 ? 1.463 9.719 17.109 1 91.25 164 ALA B O 1
ATOM 2769 N N . VAL B 1 165 ? 1.396 11.031 18.906 1 92.88 165 VAL B N 1
ATOM 2770 C CA . VAL B 1 165 ? 0.313 11.852 18.375 1 92.88 165 VAL B CA 1
ATOM 2771 C C . VAL B 1 165 ? 0.72 13.32 18.391 1 92.88 165 VAL B C 1
ATOM 2773 O O . VAL B 1 165 ? 1.179 13.836 19.406 1 92.88 165 VAL B O 1
ATOM 2776 N N . GLN B 1 166 ? 0.6 13.93 17.25 1 93.94 166 GLN B N 1
ATOM 2777 C CA . GLN B 1 166 ? 0.915 15.352 17.156 1 93.94 166 GLN B CA 1
ATOM 2778 C C . GLN B 1 166 ? -0.201 16.125 16.438 1 93.94 166 GLN B C 1
ATOM 2780 O O . GLN B 1 166 ? -0.939 15.547 15.641 1 93.94 166 GLN B O 1
ATOM 2785 N N . TYR B 1 167 ? -0.232 17.297 16.797 1 92.06 167 TYR B N 1
ATOM 2786 C CA . TYR B 1 167 ? -1.197 18.234 16.234 1 92.06 167 TYR B CA 1
ATOM 2787 C C . TYR B 1 167 ? -0.494 19.344 15.445 1 92.06 167 TYR B C 1
ATOM 2789 O O . TYR B 1 167 ? 0.615 19.75 15.805 1 92.06 167 TYR B O 1
ATOM 2797 N N . VAL B 1 168 ? -1.145 19.828 14.336 1 92.75 168 VAL B N 1
ATOM 2798 C CA . VAL B 1 168 ? -0.6 20.953 13.586 1 92.75 168 VAL B CA 1
ATOM 2799 C C . VAL B 1 168 ? -1.728 21.906 13.18 1 92.75 168 VAL B C 1
ATOM 2801 O O . VAL B 1 168 ? -2.822 21.469 12.828 1 92.75 168 VAL B O 1
ATOM 2804 N N . ASP B 1 169 ? -1.578 23.141 13.375 1 92.12 169 ASP B N 1
ATOM 2805 C CA . ASP B 1 169 ? -2.514 24.188 12.961 1 92.12 169 ASP B CA 1
ATOM 2806 C C . ASP B 1 169 ? -1.77 25.422 12.453 1 92.12 169 ASP B C 1
ATOM 2808 O O . ASP B 1 169 ? -0.599 25.344 12.078 1 92.12 169 ASP B O 1
ATOM 2812 N N . ARG B 1 170 ? -2.451 26.531 12.383 1 89.62 170 ARG B N 1
ATOM 2813 C CA . ARG B 1 170 ? -1.877 27.75 11.844 1 89.62 170 ARG B CA 1
ATOM 2814 C C . ARG B 1 170 ? -0.704 28.234 12.688 1 89.62 170 ARG B C 1
ATOM 2816 O O . ARG B 1 170 ? 0.158 28.969 12.211 1 89.62 170 ARG B O 1
ATOM 2823 N N . TRP B 1 171 ? -0.62 27.781 13.883 1 89 171 TRP B N 1
ATOM 2824 C CA . TRP B 1 171 ? 0.418 28.234 14.805 1 89 171 TRP B CA 1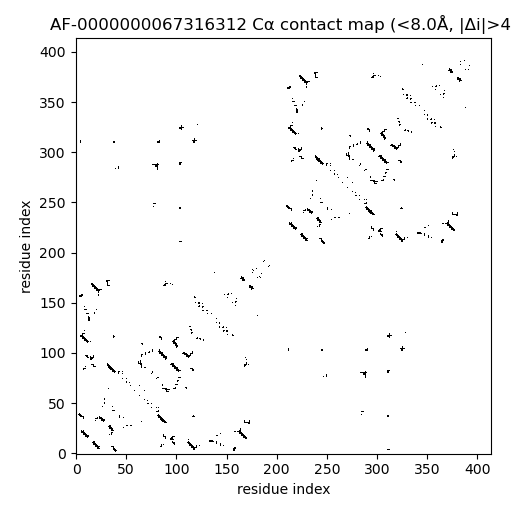
ATOM 2825 C C . TRP B 1 171 ? 1.623 27.297 14.773 1 89 171 TRP B C 1
ATOM 2827 O O . TRP B 1 171 ? 2.719 27.688 15.195 1 89 171 TRP B O 1
ATOM 2837 N N . GLY B 1 172 ? 1.387 26.156 14.289 1 90.56 172 GLY B N 1
ATOM 2838 C CA . GLY B 1 172 ? 2.477 25.188 14.211 1 90.56 172 GLY B CA 1
ATOM 2839 C C . GLY B 1 172 ? 2.105 23.812 14.742 1 90.56 172 GLY B C 1
ATOM 2840 O O . GLY B 1 172 ? 0.932 23.547 15.008 1 90.56 172 GLY B O 1
ATOM 2841 N N . ALA B 1 173 ? 3.129 22.984 14.812 1 91.31 173 ALA B N 1
ATOM 2842 C CA . ALA B 1 173 ? 2.924 21.609 15.258 1 91.31 173 ALA B CA 1
ATOM 2843 C C . ALA B 1 173 ? 3.275 21.453 16.734 1 91.31 173 ALA B C 1
ATOM 2845 O O . ALA B 1 173 ? 4.184 22.125 17.234 1 91.31 173 ALA B O 1
ATOM 2846 N N . ALA B 1 174 ? 2.527 20.609 17.438 1 86 174 ALA B N 1
ATOM 2847 C CA . ALA B 1 174 ? 2.783 20.312 18.844 1 86 174 ALA B CA 1
ATOM 2848 C C . ALA B 1 174 ? 2.352 18.891 19.203 1 86 174 ALA B C 1
ATOM 2850 O O . ALA B 1 174 ? 1.409 18.359 18.609 1 86 174 ALA B O 1
ATOM 2851 N N . PRO B 1 175 ? 3.152 18.219 20.188 1 81.25 175 PRO B N 1
ATOM 2852 C CA . PRO B 1 175 ? 2.709 16.891 20.625 1 81.25 175 PRO B CA 1
ATOM 2853 C C . PRO B 1 175 ? 1.367 16.938 21.359 1 81.25 175 PRO B C 1
ATOM 2855 O O . PRO B 1 175 ? 1.021 17.953 21.969 1 81.25 175 PRO B O 1
ATOM 2858 N N . VAL B 1 176 ? 0.596 15.914 21.031 1 68.31 176 VAL B N 1
ATOM 2859 C CA . VAL B 1 176 ? -0.65 15.797 21.781 1 68.31 176 VAL B CA 1
ATOM 2860 C C . VAL B 1 176 ? -0.387 15.094 23.109 1 68.31 176 VAL B C 1
ATOM 2862 O O . VAL B 1 176 ? 0.215 14.023 23.156 1 68.31 176 VAL B O 1
ATOM 2865 N N . GLY B 1 177 ? 0.396 15.516 24.109 1 53.5 177 GLY B N 1
ATOM 2866 C CA . GLY B 1 177 ? 0.673 14.898 25.391 1 53.5 177 GLY B CA 1
ATOM 2867 C C . GLY B 1 177 ? -0.423 13.953 25.859 1 53.5 177 GLY B C 1
ATOM 2868 O O . GLY B 1 177 ? -1.536 13.984 25.328 1 53.5 177 GLY B O 1
ATOM 2869 N N . ARG B 1 178 ? -0.157 12.688 26.562 1 44.34 178 ARG B N 1
ATOM 2870 C CA . ARG B 1 178 ? -1.173 12.008 27.359 1 44.34 178 ARG B CA 1
ATOM 2871 C C . ARG B 1 178 ? -2.162 13.008 27.953 1 44.34 178 ARG B C 1
ATOM 2873 O O . ARG B 1 178 ? -3.367 12.742 28 1 44.34 178 ARG B O 1
ATOM 2880 N N . GLU B 1 179 ? -1.742 14.016 28.812 1 35.94 179 GLU B N 1
ATOM 2881 C CA . GLU B 1 179 ? -2.352 15.164 29.484 1 35.94 179 GLU B CA 1
ATOM 2882 C C . GLU B 1 179 ? -2.844 16.188 28.469 1 35.94 179 GLU B C 1
ATOM 2884 O O . GLU B 1 179 ? -3.367 17.234 28.859 1 35.94 179 GLU B O 1
ATOM 2889 N N . VAL B 1 180 ? -2.646 16.156 27.359 1 40.59 180 VAL B N 1
ATOM 2890 C CA . VAL B 1 180 ? -2.914 17.172 26.344 1 40.59 180 VAL B CA 1
ATOM 2891 C C . VAL B 1 180 ? -4.418 17.25 26.078 1 40.59 180 VAL B C 1
ATOM 2893 O O . VAL B 1 180 ? -4.863 18.031 25.234 1 40.59 180 VAL B O 1
ATOM 2896 N N . ARG B 1 181 ? -5.168 16.438 26.5 1 36.72 181 ARG B N 1
ATOM 2897 C CA . ARG B 1 181 ? -6.566 16.844 26.547 1 36.72 181 ARG B CA 1
ATOM 2898 C C . ARG B 1 181 ? -6.711 18.219 27.172 1 36.72 181 ARG B C 1
ATOM 2900 O O . ARG B 1 181 ? -7.508 19.047 26.703 1 36.72 181 ARG B O 1
ATOM 2907 N N . GLU B 1 182 ? -6.102 18.375 28.297 1 35.41 182 GLU B N 1
ATOM 2908 C CA . GLU B 1 182 ? -6.211 19.656 29 1 35.41 182 GLU B CA 1
ATOM 2909 C C . GLU B 1 182 ? -5.414 20.75 28.297 1 35.41 182 GLU B C 1
ATOM 2911 O O . GLU B 1 182 ? -5.852 21.891 28.234 1 35.41 182 GLU B O 1
ATOM 2916 N N . THR B 1 183 ? -4.285 20.469 27.766 1 36 183 THR B N 1
ATOM 2917 C CA . THR B 1 183 ? -3.469 21.516 27.156 1 36 183 THR B CA 1
ATOM 2918 C C . THR B 1 183 ? -4.055 21.953 25.828 1 36 183 THR B C 1
ATOM 2920 O O . THR B 1 183 ? -3.977 23.141 25.469 1 36 183 THR B O 1
ATOM 2923 N N . MET B 1 184 ? -4.688 21.125 25.203 1 37.88 184 MET B N 1
ATOM 2924 C CA . MET B 1 184 ? -5.402 21.547 24 1 37.88 184 MET B CA 1
ATOM 2925 C C . MET B 1 184 ? -6.539 22.5 24.344 1 37.88 184 MET B C 1
ATOM 2927 O O . MET B 1 184 ? -6.934 23.328 23.516 1 37.88 184 MET B O 1
ATOM 2931 N N . THR B 1 185 ? -7.098 22.266 25.484 1 38.16 185 THR B N 1
ATOM 2932 C CA . THR B 1 185 ? -8.047 23.25 25.984 1 38.16 185 THR B CA 1
ATOM 2933 C C . THR B 1 185 ? -7.352 24.578 26.266 1 38.16 185 THR B C 1
ATOM 2935 O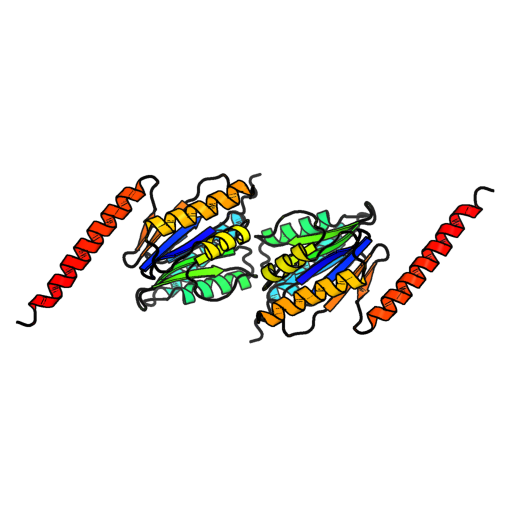 O . THR B 1 185 ? -7.887 25.641 25.938 1 38.16 185 THR B O 1
ATOM 2938 N N . ILE B 1 186 ? -6.203 24.547 26.812 1 36.84 186 ILE B N 1
ATOM 2939 C CA . ILE B 1 186 ? -5.48 25.766 27.141 1 36.84 186 ILE B CA 1
ATOM 2940 C C . ILE B 1 186 ? -5.008 26.469 25.875 1 36.84 186 ILE B C 1
ATOM 2942 O O . ILE B 1 186 ? -5.148 27.672 25.719 1 36.84 186 ILE B O 1
ATOM 2946 N N . TYR B 1 187 ? -4.527 25.812 24.938 1 38.03 187 TYR B N 1
ATOM 2947 C CA . TYR B 1 187 ? -4.062 26.438 23.703 1 38.03 187 TYR B CA 1
ATOM 2948 C C . TYR B 1 187 ? -5.234 26.938 22.875 1 38.03 187 TYR B C 1
ATOM 2950 O O . TYR B 1 187 ? -5.164 28.016 22.266 1 38.03 187 TYR B O 1
ATOM 2958 N N . ARG B 1 188 ? -6.344 26.375 22.953 1 37.28 188 ARG B N 1
ATOM 2959 C CA . ARG B 1 188 ? -7.586 26.938 22.438 1 37.28 188 ARG B CA 1
ATOM 2960 C C . ARG B 1 188 ? -7.93 28.25 23.125 1 37.28 188 ARG B C 1
ATOM 2962 O O . ARG B 1 188 ? -8.312 29.219 22.469 1 37.28 188 ARG B O 1
ATOM 2969 N N . GLN B 1 189 ? -7.797 28.141 24.391 1 41.75 189 GLN B N 1
ATOM 2970 C CA . GLN B 1 189 ? -8.086 29.344 25.156 1 41.75 189 GLN B CA 1
ATOM 2971 C C . GLN B 1 189 ? -7.09 30.453 24.828 1 41.75 189 GLN B C 1
ATOM 2973 O O . GLN B 1 189 ? -7.473 31.609 24.688 1 41.75 189 GLN B O 1
ATOM 2978 N N . MET B 1 190 ? -5.941 30.031 24.594 1 37.91 190 MET B N 1
ATOM 2979 C CA . MET B 1 190 ? -4.93 31.031 24.25 1 37.91 190 MET B CA 1
ATOM 2980 C C . MET B 1 190 ? -5.094 31.516 22.812 1 37.91 190 MET B C 1
ATOM 2982 O O . MET B 1 190 ? -4.973 32.719 22.547 1 37.91 190 MET B O 1
ATOM 2986 N N . ALA B 1 191 ? -5.391 30.672 22 1 38.47 191 ALA B N 1
ATOM 2987 C CA . ALA B 1 191 ? -5.641 31.031 20.609 1 38.47 191 ALA B CA 1
ATOM 2988 C C . ALA B 1 191 ? -6.934 31.828 20.484 1 38.47 191 ALA B C 1
ATOM 2990 O O . ALA B 1 191 ? -6.984 32.844 19.75 1 38.47 191 ALA B O 1
ATOM 2991 N N . LEU B 1 192 ? -7.848 31.438 21.172 1 44.38 192 LEU B N 1
ATOM 2992 C CA . LEU B 1 192 ? -9.055 32.25 21.266 1 44.38 192 LEU B CA 1
ATOM 2993 C C . LEU B 1 192 ? -8.75 33.625 21.859 1 44.38 192 LEU B C 1
ATOM 2995 O O . LEU B 1 192 ? -9.273 34.625 21.406 1 44.38 192 LEU B O 1
ATOM 2999 N N . GLU B 1 193 ? -7.914 33.656 22.766 1 42.38 193 GLU B N 1
ATOM 3000 C CA . GLU B 1 193 ? -7.52 34.906 23.406 1 42.38 193 GLU B CA 1
ATOM 3001 C C . GLU B 1 193 ? -6.668 35.75 22.453 1 42.38 193 GLU B C 1
ATOM 3003 O O . GLU B 1 193 ? -6.824 36.969 22.406 1 42.38 193 GLU B O 1
ATOM 3008 N N . VAL B 1 194 ? -5.953 35.062 21.719 1 40.34 194 VAL B N 1
ATOM 3009 C CA . VAL B 1 194 ? -5.145 35.781 20.75 1 40.34 194 VAL B CA 1
ATOM 3010 C C . VAL B 1 194 ? -6.027 36.25 19.594 1 40.34 194 VAL B C 1
ATOM 3012 O O . VAL B 1 194 ? -5.906 37.375 19.141 1 40.34 194 VAL B O 1
ATOM 3015 N N . LEU B 1 195 ? -6.836 35.406 19.109 1 44 195 LEU B N 1
ATOM 3016 C CA . LEU B 1 195 ? -7.812 35.844 18.109 1 44 195 LEU B CA 1
ATOM 3017 C C . LEU B 1 195 ? -8.703 36.938 18.656 1 44 195 LEU B C 1
ATOM 3019 O O . LEU B 1 195 ? -9 37.906 17.953 1 44 195 LEU B O 1
ATOM 3023 N N . LYS B 1 196 ? -9.117 36.938 19.891 1 48.97 196 LYS B N 1
ATOM 3024 C CA . LYS B 1 196 ? -9.898 38 20.516 1 48.97 196 LYS B CA 1
ATOM 3025 C C . LYS B 1 196 ? -9.078 39.281 20.656 1 48.97 196 LYS B C 1
ATOM 3027 O O . LYS B 1 196 ? -9.594 40.375 20.438 1 48.97 196 LYS B O 1
ATOM 3032 N N . SER B 1 197 ? -7.871 39.031 20.859 1 41.75 197 SER B N 1
ATOM 3033 C CA . SER B 1 197 ? -7.012 40.219 21.016 1 41.75 197 SER B CA 1
ATOM 3034 C C . SER B 1 197 ? -6.664 40.844 19.672 1 41.75 197 SER B C 1
ATOM 3036 O O . SER B 1 197 ? -6.516 42.062 19.562 1 41.75 197 SER B O 1
ATOM 3038 N N . HIS B 1 198 ? -6.512 39.969 18.641 1 43.97 198 HIS B N 1
ATOM 3039 C CA . HIS B 1 198 ? -6.203 40.531 17.328 1 43.97 198 HIS B CA 1
ATOM 3040 C C . HIS B 1 198 ? -7.469 40.969 16.594 1 43.97 198 HIS B C 1
ATOM 3042 O O . HIS B 1 198 ? -7.422 41.875 15.75 1 43.97 198 HIS B O 1
ATOM 3048 N N . GLY B 1 199 ? -8.555 40.25 16.766 1 43.28 199 GLY B N 1
ATOM 3049 C CA . GLY B 1 199 ? -9.812 40.812 16.281 1 43.28 199 GLY B CA 1
ATOM 3050 C C . GLY B 1 199 ? -10.133 42.188 16.859 1 43.28 199 GLY B C 1
ATOM 3051 O O . GLY B 1 199 ? -10.812 42.969 16.219 1 43.28 199 GLY B O 1
ATOM 3052 N N . GLU B 1 200 ? -9.766 42.344 18.125 1 43.59 200 GLU B N 1
ATOM 3053 C CA . GLU B 1 200 ? -10.07 43.656 18.703 1 43.59 200 GLU B CA 1
ATOM 3054 C C . GLU B 1 200 ? -9.148 44.75 18.156 1 43.59 200 GLU B C 1
ATOM 3056 O O . GLU B 1 200 ? -9.406 45.938 18.312 1 43.59 200 GLU B O 1
ATOM 3061 N N . GLY B 1 201 ? -7.992 44.281 17.672 1 40.12 201 GLY B N 1
ATOM 3062 C CA . GLY B 1 201 ? -7.113 45.375 17.25 1 40.12 201 GLY B CA 1
ATOM 3063 C C . GLY B 1 201 ? -7.551 46.031 15.945 1 40.12 201 GLY B C 1
ATOM 3064 O O . GLY B 1 201 ? -6.961 47 15.508 1 40.12 201 GLY B O 1
ATOM 3065 N N . GLY B 1 202 ? -8.375 45.219 15.148 1 39.25 202 GLY B N 1
ATOM 3066 C CA . GLY B 1 202 ? -8.695 45.875 13.898 1 39.25 202 GLY B CA 1
ATOM 3067 C C . GLY B 1 202 ? -9.766 46.938 14.039 1 39.25 202 GLY B C 1
ATOM 3068 O O . GLY B 1 202 ? -10.148 47.594 13.055 1 39.25 202 GLY B O 1
ATOM 3069 N N . SER B 1 203 ? -10.539 46.812 15.117 1 36.78 203 SER B N 1
ATOM 3070 C CA . SER B 1 203 ? -11.664 47.75 15.047 1 36.78 203 SER B CA 1
ATOM 3071 C C . SER B 1 203 ? -11.227 49.188 15.352 1 36.78 203 SER B C 1
ATOM 3073 O O . SER B 1 203 ? -12.047 50.094 15.305 1 36.78 203 SER B O 1
ATOM 3075 N N . SER B 1 204 ? -10.102 49.344 16.062 1 36.16 204 SER B N 1
ATOM 3076 C CA . SER B 1 204 ? -10.055 50.688 16.578 1 36.16 204 SER B CA 1
ATOM 3077 C C . SER B 1 204 ? -9.531 51.656 15.531 1 36.16 204 SER B C 1
ATOM 3079 O O . SER B 1 204 ? -9.344 52.844 15.82 1 36.16 204 SER B O 1
ATOM 3081 N N . GLY B 1 205 ? -8.992 51.125 14.398 1 32.03 205 GLY B N 1
ATOM 3082 C CA . GLY B 1 205 ? -8.289 52.219 13.75 1 32.03 205 GLY B CA 1
ATOM 3083 C C . GLY B 1 205 ? -9.211 53.188 13.055 1 32.03 205 GLY B C 1
ATOM 3084 O O . GLY B 1 205 ? -8.75 54.156 12.43 1 32.03 205 GLY B O 1
ATOM 3085 N N . SER B 1 206 ? -10.391 52.688 12.602 1 31.12 206 SER B N 1
ATOM 3086 C CA . SER B 1 206 ? -11.039 53.656 11.734 1 31.12 206 SER B CA 1
ATOM 3087 C C . SER B 1 206 ? -11.719 54.75 12.547 1 31.12 206 SER B C 1
ATOM 3089 O O . SER B 1 206 ? -12.914 54.688 12.836 1 31.12 206 SER B O 1
ATOM 3091 N N . SER B 1 207 ? -11.234 55.031 13.734 1 25.42 207 SER B N 1
ATOM 3092 C CA . SER B 1 207 ? -11.773 56.344 14.023 1 25.42 207 SER B CA 1
ATOM 3093 C C . SER B 1 207 ? -11.031 57.438 13.242 1 25.42 207 SER B C 1
ATOM 3095 O O . SER B 1 207 ? -9.812 57.344 13.062 1 25.42 207 SER B O 1
#

Secondary structure (DSSP, 8-state):
-------EEEEEETTTEEEEEESSPEEESSSSEEEEEES-HHHHHHHHHHHHHHHHHHTTSS---HHHHHHHHHHHHHTT---EEEEEEEETTTTEEEEEEESTTSPPS-BSEEEESTTHHHHHHHHHHH--TT--HHHHHHHHHHHHHHHHHTT-TTTTS--EEEEEETTEEEE--SSHHHHHHHHHHHHHHHHHHHHTTSSSS--/-------EEEEEETTTEEEEEESSPEEEEETTEEEEEES-HHHHHHHHHHHHHHHHHHTTSS---HHHHHHHHHHHHHTT---EEEEEEEETTTTEEEEEEESTTSPPS-BSEEEESTTHHHHHHHHHHH--TT--HHHHHHHHHHHHHHHHHTT-TTTTS--EEEEEETTEEEE--TTHHHHHHHHHHHHHHHHHHHHTTSSSS--

Solvent-accessible surface area (backbone atoms only — not comparable to full-atom values): 21247 Å² total; per-residue (Å²): 131,83,80,53,34,20,37,30,39,33,39,36,32,64,42,55,24,28,40,38,38,18,48,41,78,72,41,71,71,51,60,31,33,36,37,33,56,14,27,44,67,69,46,42,52,52,48,50,52,52,49,45,56,54,46,63,69,52,60,79,46,88,69,73,43,65,64,56,55,47,50,54,52,47,50,44,32,69,71,25,42,36,48,23,26,36,41,38,25,33,20,78,82,62,78,31,22,31,22,26,52,41,40,76,46,46,63,87,61,77,31,54,52,48,48,27,26,37,49,16,68,63,30,41,54,47,47,69,74,66,64,56,73,81,37,47,73,69,52,49,50,51,53,52,48,50,29,52,50,50,31,39,73,71,60,37,72,53,44,80,55,70,64,48,40,35,35,24,23,91,89,26,59,44,74,50,51,96,69,27,70,59,48,52,51,48,49,46,50,47,46,50,48,44,49,53,52,51,60,54,58,64,64,63,63,83,110,131,82,80,52,33,21,36,29,39,33,38,34,31,64,41,56,23,27,39,39,36,18,48,41,79,71,40,72,73,51,61,32,33,38,38,34,55,15,28,45,68,68,45,40,52,52,47,50,51,52,49,46,54,52,46,62,70,51,61,78,45,88,70,72,44,64,64,55,55,46,50,53,52,48,52,45,30,70,71,27,44,36,48,24,27,35,42,39,25,33,21,79,82,64,77,30,23,32,21,26,50,42,39,75,46,46,62,86,62,78,31,54,51,49,47,27,25,37,49,16,70,61,30,41,53,47,47,68,71,64,64,56,73,80,36,48,72,68,52,48,51,51,52,52,48,50,28,51,50,50,31,40,74,70,60,36,72,54,45,81,56,70,63,50,39,35,33,26,22,92,89,25,58,44,75,50,51,97,70,28,71,60,48,54,51,48,50,46,51,47,47,49,47,46,50,52,53,53,60,55,59,65,65,64,63,83,108

Foldseek 3Di:
DQQAFKKKKKAWALQFKMKIKILDDWADLDFFKIKHKGGGPVLVVVLNVVLSVVSVVVPVDPFDDLQVSQVVSQVVVVVPRAIKMKMWGAGQVPGGTWIAIHDPPGDGDTHRIAMDTWLRVVLVVLCVVQDDNNDDPVSNVVSVVVSLVRCVVVVTRSSVDDMWMWMGGNRGIDTCPPPNVVVVVVVCVVVVVVCVVVVVVVPPPPD/DQQAFKKKKKAWALQFKMKIKILDDWADLDFFKIKHKGGGPVLVVVLNVVLSVVSVVVPVDPFDDLQVSQVVSQVVVVVPRAIKMKMWGAGQVPGGTWIATHDPPGDGDTDRIAMDIWLRVVLVVLCVVQDDNNDDPVSNVVSVVVSLVRCVVVVTRSSVDDMWMWMGGNRGIDTCPPPNVVVVVVVVVVVVVVCVVVVVVVPPPPD

Radius of gyration: 25.07 Å; Cα contacts (8 Å, |Δi|>4): 893; chains: 2; bounding box: 38×114×57 Å

Organism: Triticum aestivum (NCBI:txid4565)